Protein AF-0000000078056505 (afdb_homodimer)

Organism: NCBI:txid267555

InterPro domains:
  IPR002893 Zinc finger, MYND-type [PF01753] (292-331)
  IPR002893 Zinc finger, MYND-type [PS50865] (289-331)
  IPR011990 Tetratricopeptide-like helical domain superfamily [G3DSA:1.25.40.10] (51-227)
  IPR036047 F-box-like domain superfamily [SSF81383] (30-77)
  IPR044508 F-box protein At5g50450/At1g67340-like [PTHR46758] (14-335)
  IPR057136 At2g35280-like, TPR domain [PF23310] (93-159)

Sequence (690 aa):
MSPKRKTNPAGDRKTGRKRQKLSPEAPGIIDYFDCLPDDILISVLSKLCSAADSPADFFNSLITCKRFYGLGFHPAVVSAASLKMLAVRARDWTESTHRFIKLCSDAGNVEACYILGMIRFYCFQNRGSGTSLMAKAAMASHAPALYSLAIVQFNGSGGAKTDKDLRAGVALCARAASVGHIDALRELGHCLQDGYGVKRNVLEGRRLLVQANVREVAALYAAVASSGFDRDSWLALNRPAGGTGSCPLLSDFGCDVPAPEPHPANKFLTEWFEPAGGFPGPGLRVCCNPGCGRPELRRHEFRRCSVCGSVNYCSRACQAVHWRSRHKSECVPAAGGENPAVNIIMSPKRKTNPAGDRKTGRKRQKLSPEAPGIIDYFDCLPDDILISVLSKLCSAADSPADFFNSLITCKRFYGLGFHPAVVSAASLKMLAVRARDWTESTHRFIKLCSDAGNVEACYILGMIRFYCFQNRGSGTSLMAKAAMASHAPALYSLAIVQFNGSGGAKTDKDLRAGVALCARAASVGHIDALRELGHCLQDGYGVKRNVLEGRRLLVQANVREVAALYAAVASSGFDRDSWLALNRPAGGTGSCPLLSDFGCDVPAPEPHPANKFLTEWFEPAGGFPGPGLRVCCNPGCGRPELRRHEFRRCSVCGSVNYCSRACQAVHWRSRHKSECVPAAGGENPAVNII

Radius of gyration: 45.59 Å; Cα contacts (8 Å, |Δi|>4): 1068; chains: 2; bounding box: 121×134×102 Å

pLDDT: mean 74.17, std 21.65, range [22.61, 98.56]

Solvent-accessible surface area (backbone atoms only — not comparable to full-atom values): 37103 Å² total; per-residue (Å²): 135,83,80,76,78,78,75,72,74,78,71,80,73,76,74,71,75,74,76,76,78,77,77,83,76,85,79,84,92,84,92,74,33,84,58,92,84,44,71,77,58,23,70,62,29,11,66,43,30,36,69,23,66,19,58,41,46,38,50,10,62,36,48,25,26,36,57,55,33,78,45,58,75,35,45,80,8,35,18,42,43,26,65,58,39,60,53,56,42,43,87,61,56,28,72,66,48,45,46,48,37,47,46,10,22,70,50,63,17,44,69,34,20,25,34,50,9,50,43,29,28,64,72,67,58,34,41,67,63,7,47,49,28,19,44,57,19,24,71,73,69,33,36,71,32,26,33,51,51,11,44,30,23,55,42,12,57,79,63,49,75,85,56,36,31,40,52,57,12,47,50,29,18,47,51,12,29,69,72,66,34,51,60,30,30,28,33,49,10,52,22,21,41,69,32,56,55,43,77,63,32,53,69,59,8,52,47,33,39,50,44,26,55,47,48,52,54,45,51,51,46,51,50,45,62,72,72,67,70,70,66,66,62,58,56,60,78,51,53,76,79,77,78,75,76,81,66,67,53,63,60,53,66,53,60,73,63,76,76,74,84,48,52,55,46,25,43,22,33,29,57,40,54,39,84,96,42,61,73,77,45,92,83,37,55,54,29,63,21,77,58,48,27,52,53,34,74,48,79,80,46,46,51,50,42,85,43,34,60,79,48,41,22,72,41,67,39,40,40,38,56,25,38,51,75,55,45,66,80,66,68,63,60,56,90,88,52,68,64,62,70,56,71,56,118,136,81,84,79,79,79,77,76,77,80,75,82,75,77,74,76,77,73,75,77,75,75,73,81,74,85,79,80,90,83,88,74,26,92,56,78,76,72,68,64,49,20,66,59,31,10,61,44,28,32,66,23,66,30,58,40,43,41,46,3,54,36,37,24,29,38,47,50,27,85,47,57,82,39,44,80,12,38,19,41,45,29,68,61,39,60,55,56,46,43,90,61,54,30,72,70,52,46,46,46,38,46,46,12,23,71,55,61,18,47,71,35,21,25,38,50,7,53,43,27,27,67,72,67,58,36,43,65,62,8,47,47,30,21,41,59,21,25,70,76,70,34,39,74,34,26,33,52,49,13,47,29,23,56,44,11,57,82,62,50,75,82,55,37,30,41,51,56,13,48,47,31,22,47,50,12,30,66,73,68,37,52,60,30,32,30,34,49,11,53,22,20,42,70,31,56,58,44,76,66,32,50,68,56,11,51,47,34,40,51,45,28,54,48,48,53,55,44,53,53,45,50,51,43,60,74,71,67,69,71,69,66,65,61,57,59,81,52,53,77,79,76,78,75,77,80,69,67,52,61,57,54,64,55,62,71,62,76,77,74,84,50,52,57,45,27,44,20,35,29,58,40,54,40,84,96,43,61,74,79,46,93,84,39,57,56,28,65,20,78,59,48,26,52,52,34,78,48,79,80,46,45,51,51,43,85,43,34,60,79,50,41,21,72,42,66,38,40,40,38,58,25,38,48,73,58,45,66,80,69,69,63,62,61,92,88,51,68,63,62,71,53,69,53,115

Nearest PDB structures (foldseek):
  6ok3-assembly1_B  TM=6.591E-01  e=1.804E-04  Oxalobacter formigenes OXCC13
  1ouv-assembly1_A  TM=7.195E-01  e=4.900E-03  Helicobacter pylori 26695
  8d9x-assembly1_G  TM=5.711E-01  e=1.343E-03  Homo sapiens
  6deh-assembly2_B  TM=5.470E-01  e=5.755E-04  Legionella pneumophila subsp. pneumophila str. Philadelphia 1
  4bwr-assembly1_A  TM=5.273E-01  e=5.357E-03  Escherichia coli CFT073

Foldseek 3Di:
DDDPDDPPPPPPPCPVPPPPPPPDDDPDDDPDDDDPPCVVVPVVLVVVVVPDDPVVSSVCVVVVVVVVVVCCQDLCNLLVADLVRLLAALVNPDPVSVVSLCSNVVSPNLSSLQLVLLCCCFVVVPVCSSLVSLVSSVVVVNLVSLQVVLLCLCLVASDDNVSRDQLSSLVSLVSSVVVPNLLSLLQNLVCQCVVGNHDHDNVVSVVSNVVSLVVLVVVVVVVCVVVVDDPPVVCVVQDPPPDPDCLPPVLLVDSVPDDPDARSSQSNLLSACDVVHDPSDVQKAFAQQNSGNGIGNDHPSFDAQPQASPHTHSGPSSVSNCCNNPVVVVRHGDPPDDRPPSPVD/DDDDPPPPPPPPPPPVPPPPPPPPDDPDDDPPDPDDDPVVVVVVLVVVVVVPDDVVRSVCVVPVVVVVVVCCQDLCNLLVADLVRLLAALVRDDPVSVVSLCSNVVSPNLSSLQLVLLCCCFVVVPPCSSLVSLVSSVVVVNLVSLLVVLLCQCLVASDDSVSRDQLSSLVSLVSSVVVPNLLSLLQNLVCQCVVGNHDHDVVVSVVSNVVSLVVLVVVVVVVCVVVVDDPPVVVVVQDDPPDPDCLPPVLLVDRVPPDPDARSSQSNLLSACDVVHDPSDVQKAFALQNSRNGIGNDHPSFDAQPQASPHTHSGPSSVSNNCNNPVVVVRHGDPPDDNPPSPVD

Secondary structure (DSSP, 8-state):
------------------------------S------HHHHHHHHHHHHHH-SSHHHHHHHHHHHHHHHHHTT-HHHHTT--HHHH---GGG--HHHHHHHHHHHHTT-HHHHHHHHHIIIIIS--HHHHHHHHHHHHHTT-HHHHHHHHHHHHHTTTS-GGG--HHHHHHHHHHHHHTT-HHHHHHHHHHHHHTSSS---HHHHHHHHHHHHHHHHHHHHHHHHHH---HHHHHHHT-----------GGG-----------HHHHHHHHHTSTTS----TT--B-SSTTT-PBPSSTT-SEEPTTTS--EESSHHHHHHHIIIIIHHH----SSS--------/------------------------------S-S----HHHHHHHHHHHHHH-SSHHHHHHHHHHHHHHHHTTT-HHHHTT--HHHH---GGG--HHHHHHHHHHHHTT-HHHHHHHHHIIIIIS--HHHHHHHHHHHHHTT-HHHHHHHHHHHHHTTTS-GGG--HHHHHHHHHHHHHTT-HHHHHHHHHHHHHTSSS---HHHHHHHHHHHHHHHHHHHHHHHHHH---HHHHHHHT-----------GGG-------PPPPHHHHHHHHHTSTTS----TT--B-SSTTT-PBPSSTT-SEEPTTTS--EESSHHHHHHHIIIIIHHH----SSS--------

Structure (mmCIF, N/CA/C/O backbone):
data_AF-0000000078056505-model_v1
#
loop_
_entity.id
_entity.type
_entity.pdbx_description
1 polymer 'MYND-type domain-containing protein'
#
loop_
_atom_site.group_PDB
_atom_site.id
_atom_site.type_symbol
_atom_site.label_atom_id
_atom_site.label_alt_id
_atom_site.label_comp_id
_atom_site.label_asym_id
_atom_site.label_entity_id
_atom_site.label_seq_id
_atom_site.pdbx_PDB_ins_code
_atom_site.Cartn_x
_atom_site.Cartn_y
_atom_site.Cartn_z
_atom_site.occupancy
_atom_site.B_iso_or_equiv
_atom_site.auth_seq_id
_atom_site.auth_comp_id
_atom_site.auth_asym_id
_atom_site.auth_atom_id
_atom_site.pdbx_PDB_model_num
ATOM 1 N N . MET A 1 1 ? 57.531 -24.406 -65.875 1 29.2 1 MET A N 1
ATOM 2 C CA . MET A 1 1 ? 57.719 -24.719 -64.438 1 29.2 1 MET A CA 1
ATOM 3 C C . MET A 1 1 ? 56.594 -24.141 -63.594 1 29.2 1 MET A C 1
ATOM 5 O O . MET A 1 1 ? 56.188 -22.984 -63.781 1 29.2 1 MET A O 1
ATOM 9 N N . SER A 1 2 ? 55.781 -24.906 -62.812 1 28.97 2 SER A N 1
ATOM 10 C CA . SER A 1 2 ? 54.375 -24.875 -62.5 1 28.97 2 SER A CA 1
ATOM 11 C C . SER A 1 2 ? 54.094 -23.938 -61.312 1 28.97 2 SER A C 1
ATOM 13 O O . SER A 1 2 ? 54.812 -23.969 -60.312 1 28.97 2 SER A O 1
ATOM 15 N N . PRO A 1 3 ? 53.312 -22.922 -61.531 1 26.98 3 PRO A N 1
ATOM 16 C CA . PRO A 1 3 ? 53.188 -21.703 -60.75 1 26.98 3 PRO A CA 1
ATOM 17 C C . PRO A 1 3 ? 52.594 -21.969 -59.344 1 26.98 3 PRO A C 1
ATOM 19 O O . PRO A 1 3 ? 51.812 -22.906 -59.188 1 26.98 3 PRO A O 1
ATOM 22 N N . LYS A 1 4 ? 53.281 -21.594 -58.25 1 29.94 4 LYS A N 1
ATOM 23 C CA . LYS A 1 4 ? 53.188 -21.797 -56.812 1 29.94 4 LYS A CA 1
ATOM 24 C C . LYS A 1 4 ? 51.938 -21.156 -56.25 1 29.94 4 LYS A C 1
ATOM 26 O O . LYS A 1 4 ? 51.781 -21.062 -55.031 1 29.94 4 LYS A O 1
ATOM 31 N N . ARG A 1 5 ? 50.844 -20.906 -57.125 1 24.17 5 ARG A N 1
ATOM 32 C CA . ARG A 1 5 ? 50.156 -19.781 -56.5 1 24.17 5 ARG A CA 1
ATOM 33 C C . ARG A 1 5 ? 49.625 -20.125 -55.125 1 24.17 5 ARG A C 1
ATOM 35 O O . ARG A 1 5 ? 49.375 -21.297 -54.812 1 24.17 5 ARG A O 1
ATOM 42 N N . LYS A 1 6 ? 49.75 -19.078 -54.188 1 32.44 6 LYS A N 1
ATOM 43 C CA . LYS A 1 6 ? 49.594 -18.609 -52.812 1 32.44 6 LYS A CA 1
ATOM 44 C C . LYS A 1 6 ? 48.156 -18.766 -52.344 1 32.44 6 LYS A C 1
ATOM 46 O O . LYS A 1 6 ? 47.281 -18.047 -52.812 1 32.44 6 LYS A O 1
ATOM 51 N N . THR A 1 7 ? 47.656 -19.938 -52.344 1 24.41 7 THR A N 1
ATOM 52 C CA . THR A 1 7 ? 46.25 -20.156 -52.125 1 24.41 7 THR A CA 1
ATOM 53 C C . THR A 1 7 ? 45.781 -19.594 -50.781 1 24.41 7 THR A C 1
ATOM 55 O O . THR A 1 7 ? 46.375 -19.891 -49.75 1 24.41 7 THR A O 1
ATOM 58 N N . ASN A 1 8 ? 45.406 -18.312 -50.875 1 30.84 8 ASN A N 1
ATOM 59 C CA . ASN A 1 8 ? 44.906 -17.453 -49.812 1 30.84 8 ASN A CA 1
ATOM 60 C C . ASN A 1 8 ? 43.875 -18.156 -48.938 1 30.84 8 ASN A C 1
ATOM 62 O O . ASN A 1 8 ? 42.844 -18.609 -49.469 1 30.84 8 ASN A O 1
ATOM 66 N N . PRO A 1 9 ? 44.406 -18.672 -47.875 1 33.72 9 PRO A N 1
ATOM 67 C CA . PRO A 1 9 ? 43.562 -19.5 -47 1 33.72 9 PRO A CA 1
ATOM 68 C C . PRO A 1 9 ? 42.375 -18.734 -46.438 1 33.72 9 PRO A C 1
ATOM 70 O O . PRO A 1 9 ? 42.531 -17.641 -45.906 1 33.72 9 PRO A O 1
ATOM 73 N N . ALA A 1 10 ? 41.25 -18.641 -47.281 1 32.31 10 ALA A N 1
ATOM 74 C CA . ALA A 1 10 ? 40.031 -17.938 -46.938 1 32.31 10 ALA A CA 1
ATOM 75 C C . ALA A 1 10 ? 39.562 -18.25 -45.531 1 32.31 10 ALA A C 1
ATOM 77 O O . ALA A 1 10 ? 39.25 -19.391 -45.219 1 32.31 10 ALA A O 1
ATOM 78 N N . GLY A 1 11 ? 40.281 -17.688 -44.625 1 26.45 11 GLY A N 1
ATOM 79 C CA . GLY A 1 11 ? 40.031 -17.891 -43.219 1 26.45 11 GLY A CA 1
ATOM 80 C C . GLY A 1 11 ? 38.594 -17.641 -42.812 1 26.45 11 GLY A C 1
ATOM 81 O O . GLY A 1 11 ? 38 -16.641 -43.219 1 26.45 11 GLY A O 1
ATOM 82 N N . ASP A 1 12 ? 37.781 -18.641 -42.625 1 27.38 12 ASP A N 1
ATOM 83 C CA . ASP A 1 12 ? 36.375 -18.766 -42.25 1 27.38 12 ASP A CA 1
ATOM 84 C C . ASP A 1 12 ? 36.094 -17.969 -40.969 1 27.38 12 ASP A C 1
ATOM 86 O O . ASP A 1 12 ? 36.469 -18.359 -39.875 1 27.38 12 ASP A O 1
ATOM 90 N N . ARG A 1 13 ? 36.219 -16.609 -41.094 1 27.83 13 ARG A N 1
ATOM 91 C CA . ARG A 1 13 ? 35.938 -15.789 -39.938 1 27.83 13 ARG A CA 1
ATOM 92 C C . ARG A 1 13 ? 34.531 -16.062 -39.406 1 27.83 13 ARG A C 1
ATOM 94 O O . ARG A 1 13 ? 33.531 -15.906 -40.156 1 27.83 13 ARG A O 1
ATOM 101 N N . LYS A 1 14 ? 34.375 -16.875 -38.438 1 28.25 14 LYS A N 1
ATOM 102 C CA . LYS A 1 14 ? 33.219 -17.266 -37.625 1 28.25 14 LYS A CA 1
ATOM 103 C C . LYS A 1 14 ? 32.469 -16.031 -37.125 1 28.25 14 LYS A C 1
ATOM 105 O O . LYS A 1 14 ? 32.906 -15.391 -36.156 1 28.25 14 LYS A O 1
ATOM 110 N N . THR A 1 15 ? 32.156 -15.141 -38.062 1 28.11 15 THR A N 1
ATOM 111 C CA . THR A 1 15 ? 31.531 -13.945 -37.5 1 28.11 15 THR A CA 1
ATOM 112 C C . THR A 1 15 ? 30.328 -14.312 -36.625 1 28.11 15 THR A C 1
ATOM 114 O O . THR A 1 15 ? 29.281 -14.719 -37.156 1 28.11 15 THR A O 1
ATOM 117 N N . GLY A 1 16 ? 30.516 -15.008 -35.625 1 25.72 16 GLY A N 1
ATOM 118 C CA . GLY A 1 16 ? 29.469 -15.406 -34.688 1 25.72 16 GLY A CA 1
ATOM 119 C C . GLY A 1 16 ? 28.625 -14.234 -34.188 1 25.72 16 GLY A C 1
ATOM 120 O O . GLY A 1 16 ? 29.125 -13.359 -33.5 1 25.72 16 GLY A O 1
ATOM 121 N N . ARG A 1 17 ? 27.625 -13.758 -35.125 1 27.12 17 ARG A N 1
ATOM 122 C CA . ARG A 1 17 ? 26.75 -12.656 -34.75 1 27.12 17 ARG A CA 1
ATOM 123 C C . ARG A 1 17 ? 26.219 -12.828 -33.344 1 27.12 17 ARG A C 1
ATOM 125 O O . ARG A 1 17 ? 25.609 -13.859 -33.031 1 27.12 17 ARG A O 1
ATOM 132 N N . LYS A 1 18 ? 26.75 -12.156 -32.375 1 29.83 18 LYS A N 1
ATOM 133 C CA . LYS A 1 18 ? 26.281 -12 -31 1 29.83 18 LYS A CA 1
ATOM 134 C C . LYS A 1 18 ? 24.781 -11.656 -30.969 1 29.83 18 LYS A C 1
ATOM 136 O O . LYS A 1 18 ? 24.375 -10.625 -31.516 1 29.83 18 LYS A O 1
ATOM 141 N N . ARG A 1 19 ? 23.906 -12.766 -31.125 1 29.98 19 ARG A N 1
ATOM 142 C CA . ARG A 1 19 ? 22.469 -12.57 -30.969 1 29.98 19 ARG A CA 1
ATOM 143 C C . ARG A 1 19 ? 22.156 -11.508 -29.922 1 29.98 19 ARG A C 1
ATOM 145 O O . ARG A 1 19 ? 22.594 -11.617 -28.781 1 29.98 19 ARG A O 1
ATOM 152 N N . GLN A 1 20 ? 21.875 -10.312 -30.344 1 27.08 20 GLN A N 1
ATOM 153 C CA . GLN A 1 20 ? 21.531 -9.148 -29.531 1 27.08 20 GLN A CA 1
ATOM 154 C C . GLN A 1 20 ? 20.547 -9.523 -28.422 1 27.08 20 GLN A C 1
ATOM 156 O O . GLN A 1 20 ? 19.516 -10.133 -28.688 1 27.08 20 GLN A O 1
ATOM 161 N N . LYS A 1 21 ? 20.828 -9.594 -27.188 1 32.22 21 LYS A N 1
ATOM 162 C CA . LYS A 1 21 ? 20.125 -9.828 -25.922 1 32.22 21 LYS A CA 1
ATOM 163 C C . LYS A 1 21 ? 18.906 -8.922 -25.781 1 32.22 21 LYS A C 1
ATOM 165 O O . LYS A 1 21 ? 19.047 -7.723 -25.547 1 32.22 21 LYS A O 1
ATOM 170 N N . LEU A 1 22 ? 17.844 -9.125 -26.719 1 27.25 22 LEU A N 1
ATOM 171 C CA . LEU A 1 22 ? 16.656 -8.297 -26.516 1 27.25 22 LEU A CA 1
ATOM 172 C C . LEU A 1 22 ? 16.297 -8.219 -25.031 1 27.25 22 LEU A C 1
ATOM 174 O O . LEU A 1 22 ? 16.078 -9.25 -24.391 1 27.25 22 LEU A O 1
ATOM 178 N N . SER A 1 23 ? 16.656 -7.234 -24.328 1 29.08 23 SER A N 1
ATOM 179 C CA . SER A 1 23 ? 16.453 -6.945 -22.906 1 29.08 23 SER A CA 1
ATOM 180 C C . SER A 1 23 ? 14.969 -6.969 -22.547 1 29.08 23 SER A C 1
ATOM 182 O O . SER A 1 23 ? 14.172 -6.23 -23.125 1 29.08 23 SER A O 1
ATOM 184 N N . PRO A 1 24 ? 14.227 -8.109 -22.266 1 30.27 24 PRO A N 1
ATOM 185 C CA . PRO A 1 24 ? 12.781 -8.281 -22.078 1 30.27 24 PRO A CA 1
ATOM 186 C C . PRO A 1 24 ? 12.172 -7.203 -21.188 1 30.27 24 PRO A C 1
ATOM 188 O O . PRO A 1 24 ? 12.656 -6.973 -20.078 1 30.27 24 PRO A O 1
ATOM 191 N N . GLU A 1 25 ? 11.367 -6.129 -21.562 1 30.59 25 GLU A N 1
ATOM 192 C CA . GLU A 1 25 ? 10.602 -5.059 -20.938 1 30.59 25 GLU A CA 1
ATOM 193 C C . GLU A 1 25 ? 9.695 -5.602 -19.828 1 30.59 25 GLU A C 1
ATOM 195 O O . GLU A 1 25 ? 9.125 -6.684 -19.969 1 30.59 25 GLU A O 1
ATOM 200 N N . ALA A 1 26 ? 9.5 -5.234 -18.609 1 33.03 26 ALA A N 1
ATOM 201 C CA . ALA A 1 26 ? 8.703 -5.539 -17.422 1 33.03 26 ALA A CA 1
ATOM 202 C C . ALA A 1 26 ? 7.219 -5.625 -17.766 1 33.03 26 ALA A C 1
ATOM 204 O O . ALA A 1 26 ? 6.633 -4.656 -18.25 1 33.03 26 ALA A O 1
ATOM 205 N N . PRO A 1 27 ? 6.449 -6.609 -18.219 1 34.06 27 PRO A N 1
ATOM 206 C CA . PRO A 1 27 ? 5.031 -6.641 -18.594 1 34.06 27 PRO A CA 1
ATOM 207 C C . PRO A 1 27 ? 4.133 -5.996 -17.531 1 34.06 27 PRO A C 1
ATOM 209 O O . PRO A 1 27 ? 4.426 -6.078 -16.344 1 34.06 27 PRO A O 1
ATOM 212 N N . GLY A 1 28 ? 3.131 -4.988 -17.547 1 35.34 28 GLY A N 1
ATOM 213 C CA . GLY A 1 28 ? 2.156 -4.297 -16.719 1 35.34 28 GLY A CA 1
ATOM 214 C C . GLY A 1 28 ? 1.315 -5.238 -15.867 1 35.34 28 GLY A C 1
ATOM 215 O O . GLY A 1 28 ? 1.007 -6.352 -16.297 1 35.34 28 GLY A O 1
ATOM 216 N N . ILE A 1 29 ? 1.119 -5.32 -14.477 1 38.88 29 ILE A N 1
ATOM 217 C CA . ILE A 1 29 ? 0.306 -6.051 -13.508 1 38.88 29 ILE A CA 1
ATOM 218 C C . ILE A 1 29 ? -1.118 -6.195 -14.039 1 38.88 29 ILE A C 1
ATOM 220 O O . ILE A 1 29 ? -1.753 -5.207 -14.414 1 38.88 29 ILE A O 1
ATOM 224 N N . ILE A 1 30 ? -1.982 -7.199 -14.234 1 39.34 30 ILE A N 1
ATOM 225 C CA . ILE A 1 30 ? -3.301 -7.75 -14.523 1 39.34 30 ILE A CA 1
ATOM 226 C C . ILE A 1 30 ? -4.273 -7.383 -13.406 1 39.34 30 ILE A C 1
ATOM 228 O O . ILE A 1 30 ? -3.99 -7.609 -12.227 1 39.34 30 ILE A O 1
ATOM 232 N N . ASP A 1 31 ? -5.68 -6.68 -13.273 1 42.53 31 ASP A N 1
ATOM 233 C CA . ASP A 1 31 ? -6.961 -6.184 -12.781 1 42.53 31 ASP A CA 1
ATOM 234 C C . ASP A 1 31 ? -7.773 -7.309 -12.141 1 42.53 31 ASP A C 1
ATOM 236 O O . ASP A 1 31 ? -8.992 -7.184 -11.977 1 42.53 31 ASP A O 1
ATOM 240 N N . TYR A 1 32 ? -7.625 -8.492 -11.891 1 39.78 32 TYR A N 1
ATOM 241 C CA . TYR A 1 32 ? -8.578 -9.523 -11.492 1 39.78 32 TYR A CA 1
ATOM 242 C C . TYR A 1 32 ? -8.789 -9.508 -9.977 1 39.78 32 TYR A C 1
ATOM 244 O O . TYR A 1 32 ? -9.562 -10.32 -9.453 1 39.78 32 TYR A O 1
ATOM 252 N N . PHE A 1 33 ? -8.234 -8.953 -8.93 1 50.03 33 PHE A N 1
ATOM 253 C CA . PHE A 1 33 ? -8.203 -9.391 -7.535 1 50.03 33 PHE A CA 1
ATOM 254 C C . PHE A 1 33 ? -9.141 -8.547 -6.68 1 50.03 33 PHE A C 1
ATOM 256 O O . PHE A 1 33 ? -9.25 -7.336 -6.883 1 50.03 33 PHE A O 1
ATOM 263 N N . ASP A 1 34 ? -10.172 -9.258 -5.672 1 52.34 34 ASP A N 1
ATOM 264 C CA . ASP A 1 34 ? -11.102 -8.609 -4.754 1 52.34 34 ASP A CA 1
ATOM 265 C C . ASP A 1 34 ? -10.367 -7.711 -3.762 1 52.34 34 ASP A C 1
ATOM 267 O O . ASP A 1 34 ? -9.852 -8.188 -2.746 1 52.34 34 ASP A O 1
ATOM 271 N N . CYS A 1 35 ? -10.492 -6.793 -3.703 1 59.22 35 CYS A N 1
ATOM 272 C CA . CYS A 1 35 ? -9.648 -5.863 -2.951 1 59.22 35 CYS A CA 1
ATOM 273 C C . CYS A 1 35 ? -10.383 -5.34 -1.723 1 59.22 35 CYS A C 1
ATOM 275 O O . CYS A 1 35 ? -11.617 -5.406 -1.653 1 59.22 35 CYS A O 1
ATOM 277 N N . LEU A 1 36 ? -9.391 -5.152 0.831 1 62.44 36 LEU A N 1
ATOM 278 C CA . LEU A 1 36 ? -9.758 -4.73 2.18 1 62.44 36 LEU A CA 1
ATOM 279 C C . LEU A 1 36 ? -10.672 -3.512 2.139 1 62.44 36 LEU A C 1
ATOM 281 O O . LEU A 1 36 ? -10.281 -2.451 1.646 1 62.44 36 LEU A O 1
ATOM 285 N N . PRO A 1 37 ? -12.43 -3.229 1.702 1 63.28 37 PRO A N 1
ATOM 286 C CA . PRO A 1 37 ? -13.305 -2.068 1.543 1 63.28 37 PRO A CA 1
ATOM 287 C C . PRO A 1 37 ? -12.664 -0.769 2.02 1 63.28 37 PRO A C 1
ATOM 289 O O . PRO A 1 37 ? -11.773 -0.793 2.873 1 63.28 37 PRO A O 1
ATOM 292 N N . ASP A 1 38 ? -12.43 0.293 3.707 1 76.94 38 ASP A N 1
ATOM 293 C CA . ASP A 1 38 ? -11.93 1.66 3.818 1 76.94 38 ASP A CA 1
ATOM 294 C C . ASP A 1 38 ? -11.945 2.133 5.273 1 76.94 38 ASP A C 1
ATOM 296 O O . ASP A 1 38 ? -11.07 2.898 5.688 1 76.94 38 ASP A O 1
ATOM 300 N N . ASP A 1 39 ? -13.531 1.311 5.16 1 77.5 39 ASP A N 1
ATOM 301 C CA . ASP A 1 39 ? -13.648 1.907 6.488 1 77.5 39 ASP A CA 1
ATOM 302 C C . ASP A 1 39 ? -12.5 1.46 7.391 1 77.5 39 ASP A C 1
ATOM 304 O O . ASP A 1 39 ? -11.992 2.246 8.195 1 77.5 39 ASP A O 1
ATOM 308 N N . ILE A 1 40 ? -12.188 -0.052 7.723 1 72 40 ILE A N 1
ATOM 309 C CA . ILE A 1 40 ? -10.992 -0.518 8.43 1 72 40 ILE A CA 1
ATOM 310 C C . ILE A 1 40 ? -9.781 0.305 7.992 1 72 40 ILE A C 1
ATOM 312 O O . ILE A 1 40 ? -8.93 0.641 8.812 1 72 40 ILE A O 1
ATOM 316 N N . LEU A 1 41 ? -9.742 0.378 6.844 1 65.31 41 LEU A N 1
ATOM 317 C CA . LEU A 1 41 ? -8.539 1.049 6.359 1 65.31 41 LEU A CA 1
ATOM 318 C C . LEU A 1 41 ? -8.453 2.471 6.902 1 65.31 41 LEU A C 1
ATOM 320 O O . LEU A 1 41 ? -7.367 2.949 7.238 1 65.31 41 LEU A O 1
ATOM 324 N N . ILE A 1 42 ? -9.422 2.898 8.109 1 77.88 42 ILE A N 1
ATOM 325 C CA . ILE A 1 42 ? -9.531 4.301 8.492 1 77.88 42 ILE A CA 1
ATOM 326 C C . ILE A 1 42 ? -9.031 4.488 9.922 1 77.88 42 ILE A C 1
ATOM 328 O O . ILE A 1 42 ? -8.328 5.453 10.219 1 77.88 42 ILE A O 1
ATOM 332 N N . SER A 1 43 ? -9.578 4.406 10.164 1 81 43 SER A N 1
ATOM 333 C CA . SER A 1 43 ? -9.156 4.363 11.555 1 81 43 SER A CA 1
ATOM 334 C C . SER A 1 43 ? -7.637 4.281 11.672 1 81 43 SER A C 1
ATOM 336 O O . SER A 1 43 ? -7.031 4.992 12.477 1 81 43 SER A O 1
ATOM 338 N N . VAL A 1 44 ? -6.91 3.014 10.578 1 78.75 44 VAL A N 1
ATOM 339 C CA . VAL A 1 44 ? -5.453 2.934 10.531 1 78.75 44 VAL A CA 1
ATOM 340 C C . VAL A 1 44 ? -4.883 4.246 10 1 78.75 44 VAL A C 1
ATOM 342 O O . VAL A 1 44 ? -3.895 4.762 10.531 1 78.75 44 VAL A O 1
ATOM 345 N N . LEU A 1 45 ? -5.406 5.047 9.633 1 79.75 45 LEU A N 1
ATOM 346 C CA . LEU A 1 45 ? -4.875 6.258 9.016 1 79.75 45 LEU A CA 1
ATOM 347 C C . LEU A 1 45 ? -5.051 7.461 9.938 1 79.75 45 LEU A C 1
ATOM 349 O O . LEU A 1 45 ? -4.211 8.367 9.961 1 79.75 45 LEU A O 1
ATOM 353 N N . SER A 1 46 ? -6.004 7.391 10.492 1 83.19 46 SER A N 1
ATOM 354 C CA . SER A 1 46 ? -6.117 8.547 11.375 1 83.19 46 SER A CA 1
ATOM 355 C C . SER A 1 46 ? -4.988 8.578 12.398 1 83.19 46 SER A C 1
ATOM 357 O O . SER A 1 46 ? -4.426 9.633 12.68 1 83.19 46 SER A O 1
ATOM 359 N N . LYS A 1 47 ? -4.68 7.637 13.281 1 80.44 47 LYS A N 1
ATOM 360 C CA . LYS A 1 47 ? -3.58 7.551 14.242 1 80.44 47 LYS A CA 1
ATOM 361 C C . LYS A 1 47 ? -2.256 7.957 13.594 1 80.44 47 LYS A C 1
ATOM 363 O O . LYS A 1 47 ? -1.441 8.641 14.219 1 80.44 47 LYS A O 1
ATOM 368 N N . LEU A 1 48 ? -2.361 7.324 11.992 1 79.88 48 LEU A N 1
ATOM 369 C CA . LEU A 1 48 ? -1.152 7.727 11.281 1 79.88 48 LEU A CA 1
ATOM 370 C C . LEU A 1 48 ? -1.151 9.227 11.023 1 79.88 48 LEU A C 1
ATOM 372 O O . LEU A 1 48 ? -0.114 9.883 11.141 1 79.88 48 LEU A O 1
ATOM 376 N N . CYS A 1 49 ? -2.043 9.859 11.102 1 78.75 49 CYS A N 1
ATOM 377 C CA . CYS A 1 49 ? -2.047 11.273 10.742 1 78.75 49 CYS A CA 1
ATOM 378 C C . CYS A 1 49 ? -1.73 12.148 11.953 1 78.75 49 CYS A C 1
ATOM 380 O O . CYS A 1 49 ? -1.123 13.211 11.82 1 78.75 49 CYS A O 1
ATOM 382 N N . SER A 1 50 ? -1.975 11.961 13.125 1 80.88 50 SER A N 1
ATOM 383 C CA . SER A 1 50 ? -1.75 12.68 14.375 1 80.88 50 SER A CA 1
ATOM 384 C C . SER A 1 50 ? -0.282 12.633 14.781 1 80.88 50 SER A C 1
ATOM 386 O O . SER A 1 50 ? 0.199 13.516 15.492 1 80.88 50 SER A O 1
ATOM 388 N N . ALA A 1 51 ? 0.375 11.43 14.312 1 81.69 51 ALA A N 1
ATOM 389 C CA . ALA A 1 51 ? 1.755 11.172 14.719 1 81.69 51 ALA A CA 1
ATOM 390 C C . ALA A 1 51 ? 2.736 11.633 13.648 1 81.69 51 ALA A C 1
ATOM 392 O O . ALA A 1 51 ? 3.934 11.766 13.906 1 81.69 51 ALA A O 1
ATOM 393 N N . ALA A 1 52 ? 2.484 12.234 12.742 1 70 52 ALA A N 1
ATOM 394 C CA . ALA A 1 52 ? 3.332 12.523 11.586 1 70 52 ALA A CA 1
ATOM 395 C C . ALA A 1 52 ? 4.086 13.836 11.781 1 70 52 ALA A C 1
ATOM 397 O O . ALA A 1 52 ? 3.518 14.82 12.25 1 70 52 ALA A O 1
ATOM 398 N N . ASP A 1 53 ? 5.051 13.797 11.078 1 65.31 53 ASP A N 1
ATOM 399 C CA . ASP A 1 53 ? 5.828 15.008 11.328 1 65.31 53 ASP A CA 1
ATOM 400 C C . ASP A 1 53 ? 5.508 16.094 10.297 1 65.31 53 ASP A C 1
ATOM 402 O O . ASP A 1 53 ? 5.922 17.234 10.445 1 65.31 53 ASP A O 1
ATOM 406 N N . SER A 1 54 ? 5.18 15.305 10.18 1 66.44 54 SER A N 1
ATOM 407 C CA . SER A 1 54 ? 5.07 16.297 9.117 1 66.44 54 SER A CA 1
ATOM 408 C C . SER A 1 54 ? 4.043 15.875 8.07 1 66.44 54 SER A C 1
ATOM 410 O O . SER A 1 54 ? 3.791 14.688 7.887 1 66.44 54 SER A O 1
ATOM 412 N N . PRO A 1 55 ? 3.057 16.672 7.586 1 68.12 55 PRO A N 1
ATOM 413 C CA . PRO A 1 55 ? 2.141 16.203 6.539 1 68.12 55 PRO A CA 1
ATOM 414 C C . PRO A 1 55 ? 2.816 15.281 5.527 1 68.12 55 PRO A C 1
ATOM 416 O O . PRO A 1 55 ? 2.166 14.398 4.965 1 68.12 55 PRO A O 1
ATOM 419 N N . ALA A 1 56 ? 4.078 15.234 5.707 1 68.88 56 ALA A N 1
ATOM 420 C CA . ALA A 1 56 ? 4.82 14.438 4.734 1 68.88 56 ALA A CA 1
ATOM 421 C C . ALA A 1 56 ? 4.766 12.953 5.082 1 68.88 56 ALA A C 1
ATOM 423 O O . ALA A 1 56 ? 4.609 12.109 4.199 1 68.88 56 ALA A O 1
ATOM 424 N N . ASP A 1 57 ? 5.152 12.43 6.367 1 65.5 57 ASP A N 1
ATOM 425 C CA . ASP A 1 57 ? 5.137 11.023 6.746 1 65.5 57 ASP A CA 1
ATOM 426 C C . ASP A 1 57 ? 3.799 10.375 6.402 1 65.5 57 ASP A C 1
ATOM 428 O O . ASP A 1 57 ? 3.756 9.234 5.934 1 65.5 57 ASP A O 1
ATOM 432 N N . PHE A 1 58 ? 2.812 11.109 7.004 1 70 58 PHE A N 1
ATOM 433 C CA . PHE A 1 58 ? 1.486 10.562 6.734 1 70 58 PHE A CA 1
ATOM 434 C C . PHE A 1 58 ? 1.299 10.305 5.242 1 70 58 PHE A C 1
ATOM 436 O O . PHE A 1 58 ? 0.859 9.227 4.848 1 70 58 PHE A O 1
ATOM 443 N N . PHE A 1 59 ? 1.506 11.273 4.695 1 74.81 59 PHE A N 1
ATOM 444 C CA . PHE A 1 59 ? 1.405 11.141 3.246 1 74.81 59 PHE A CA 1
ATOM 445 C C . PHE A 1 59 ? 2.346 10.047 2.74 1 74.81 59 PHE A C 1
ATOM 447 O O . PHE A 1 59 ? 2.016 9.328 1.797 1 74.81 59 PHE A O 1
ATOM 454 N N . ASN A 1 60 ? 3.33 9.594 2.924 1 67.38 60 ASN A N 1
ATOM 455 C CA . ASN A 1 60 ? 4.145 8.461 2.516 1 67.38 60 ASN A CA 1
ATOM 456 C C . ASN A 1 60 ? 3.41 7.137 2.729 1 67.38 60 ASN A C 1
ATOM 458 O O . ASN A 1 60 ? 3.594 6.188 1.963 1 67.38 60 ASN A O 1
ATOM 462 N N . SER A 1 61 ? 3.455 6.48 4.379 1 64.94 61 SER A N 1
ATOM 463 C CA . SER A 1 61 ? 2.768 5.195 4.488 1 64.94 61 SER A CA 1
ATOM 464 C C . SER A 1 61 ? 1.852 4.957 3.293 1 64.94 61 SER A C 1
ATOM 466 O O . SER A 1 61 ? 1.757 3.834 2.791 1 64.94 61 SER A O 1
ATOM 468 N N . LEU A 1 62 ? 0.7 6.344 3.008 1 65.19 62 LEU A N 1
ATOM 469 C CA . LEU A 1 62 ? -0.173 6.23 1.844 1 65.19 62 LEU A CA 1
ATOM 470 C C . LEU A 1 62 ? 0.628 5.883 0.594 1 65.19 62 LEU A C 1
ATOM 472 O O . LEU A 1 62 ? 0.211 5.035 -0.2 1 65.19 62 LEU A O 1
ATOM 476 N N . ILE A 1 63 ? 1.92 6.281 0.594 1 71.25 63 ILE A N 1
ATOM 477 C CA . ILE A 1 63 ? 2.779 6.051 -0.562 1 71.25 63 ILE A CA 1
ATOM 478 C C . ILE A 1 63 ? 3.295 4.613 -0.543 1 71.25 63 ILE A C 1
ATOM 480 O O . ILE A 1 63 ? 3.436 3.984 -1.595 1 71.25 63 ILE A O 1
ATOM 484 N N . THR A 1 64 ? 3.719 3.844 1.157 1 65.38 64 THR A N 1
ATOM 485 C CA . THR A 1 64 ? 4.062 2.426 1.167 1 65.38 64 THR A CA 1
ATOM 486 C C . THR A 1 64 ? 2.961 1.598 0.511 1 65.38 64 THR A C 1
ATOM 488 O O . THR A 1 64 ? 3.242 0.617 -0.181 1 65.38 64 THR A O 1
ATOM 491 N N . CYS A 1 65 ? 2.236 1.425 0.762 1 67.06 65 CYS A N 1
ATOM 492 C CA . CYS A 1 65 ? 1.196 0.616 0.137 1 67.06 65 CYS A CA 1
ATOM 493 C C . CYS A 1 65 ? 1.319 0.646 -1.382 1 67.06 65 CYS A C 1
ATOM 495 O O . CYS A 1 65 ? 1.082 -0.362 -2.049 1 67.06 65 CYS A O 1
ATOM 497 N N . LYS A 1 66 ? 0.968 1.115 -1.349 1 65 66 LYS A N 1
ATOM 498 C CA . LYS A 1 66 ? 1.209 1.207 -2.785 1 65 66 LYS A CA 1
ATOM 499 C C . LYS A 1 66 ? 2.322 0.257 -3.219 1 65 66 LYS A C 1
ATOM 501 O O . LYS A 1 66 ? 2.209 -0.413 -4.246 1 65 66 LYS A O 1
ATOM 506 N N . ARG A 1 67 ? 3.883 1.364 -2.982 1 69.88 67 ARG A N 1
ATOM 507 C CA . ARG A 1 67 ? 4.957 0.415 -3.254 1 69.88 67 ARG A CA 1
ATOM 508 C C . ARG A 1 67 ? 4.445 -1.021 -3.205 1 69.88 67 ARG A C 1
ATOM 510 O O . ARG A 1 67 ? 5.137 -1.947 -3.635 1 69.88 67 ARG A O 1
ATOM 517 N N . PHE A 1 68 ? 4.199 -2.537 -2.057 1 69.62 68 PHE A N 1
ATOM 518 C CA . PHE A 1 68 ? 3.758 -3.92 -1.91 1 69.62 68 PHE A CA 1
ATOM 519 C C . PHE A 1 68 ? 3.297 -4.484 -3.248 1 69.62 68 PHE A C 1
ATOM 521 O O . PHE A 1 68 ? 3.633 -5.617 -3.598 1 69.62 68 PHE A O 1
ATOM 528 N N . TYR A 1 69 ? 2.402 -3.666 -3.438 1 72.44 69 TYR A N 1
ATOM 529 C CA . TYR A 1 69 ? 1.907 -4.027 -4.762 1 72.44 69 TYR A CA 1
ATOM 530 C C . TYR A 1 69 ? 3.061 -4.266 -5.73 1 72.44 69 TYR A C 1
ATOM 532 O O . TYR A 1 69 ? 2.996 -5.164 -6.57 1 72.44 69 TYR A O 1
ATOM 540 N N . GLY A 1 70 ? 4.07 -3.279 -5.848 1 80.94 70 GLY A N 1
ATOM 541 C CA . GLY A 1 70 ? 5.164 -3.43 -6.797 1 80.94 70 GLY A CA 1
ATOM 542 C C . GLY A 1 70 ? 5.977 -4.691 -6.578 1 80.94 70 GLY A C 1
ATOM 543 O O . GLY A 1 70 ? 6.629 -5.184 -7.496 1 80.94 70 GLY A O 1
ATOM 544 N N . LEU A 1 71 ? 6.129 -5.348 -5.027 1 78.69 71 LEU A N 1
ATOM 545 C CA . LEU A 1 71 ? 7.008 -6.484 -4.773 1 78.69 71 LEU A CA 1
ATOM 546 C C . LEU A 1 71 ? 6.238 -7.797 -4.852 1 78.69 71 LEU A C 1
ATOM 548 O O . LEU A 1 71 ? 6.777 -8.859 -4.527 1 78.69 71 LEU A O 1
ATOM 552 N N . GLY A 1 72 ? 5.352 -8.172 -5.355 1 80.44 72 GLY A N 1
ATOM 553 C CA . GLY A 1 72 ? 4.422 -9.289 -5.402 1 80.44 72 GLY A CA 1
ATOM 554 C C . GLY A 1 72 ? 4.926 -10.453 -6.234 1 80.44 72 GLY A C 1
ATOM 555 O O . GLY A 1 72 ? 4.555 -11.602 -5.988 1 80.44 72 GLY A O 1
ATOM 556 N N . PHE A 1 73 ? 6.176 -10.219 -6.902 1 83.19 73 PHE A N 1
ATOM 557 C CA . PHE A 1 73 ? 6.609 -11.297 -7.781 1 83.19 73 PHE A CA 1
ATOM 558 C C . PHE A 1 73 ? 8.055 -11.68 -7.496 1 83.19 73 PHE A C 1
ATOM 560 O O . PHE A 1 73 ? 8.758 -12.195 -8.375 1 83.19 73 PHE A O 1
ATOM 567 N N . HIS A 1 74 ? 8.367 -11.438 -6.305 1 85.25 74 HIS A N 1
ATOM 568 C CA . HIS A 1 74 ? 9.68 -11.898 -5.867 1 85.25 74 HIS A CA 1
ATOM 569 C C . HIS A 1 74 ? 9.766 -13.422 -5.914 1 85.25 74 HIS A C 1
ATOM 571 O O . HIS A 1 74 ? 8.812 -14.109 -5.547 1 85.25 74 HIS A O 1
ATOM 577 N N . PRO A 1 75 ? 10.984 -13.852 -6.02 1 88.25 75 PRO A N 1
ATOM 578 C CA . PRO A 1 75 ? 11.109 -15.289 -6.273 1 88.25 75 PRO A CA 1
ATOM 579 C C . PRO A 1 75 ? 10.688 -16.141 -5.082 1 88.25 75 PRO A C 1
ATOM 581 O O . PRO A 1 75 ? 10.055 -17.188 -5.258 1 88.25 75 PRO A O 1
ATOM 584 N N . ALA A 1 76 ? 11.438 -15.805 -4.281 1 84.56 76 ALA A N 1
ATOM 585 C CA . ALA A 1 76 ? 11.094 -16.516 -3.053 1 84.56 76 ALA A CA 1
ATOM 586 C C . ALA A 1 76 ? 9.578 -16.609 -2.879 1 84.56 76 ALA A C 1
ATOM 588 O O . ALA A 1 76 ? 9.062 -17.594 -2.359 1 84.56 76 ALA A O 1
ATOM 589 N N . VAL A 1 77 ? 8.719 -15.422 -3.256 1 81.06 77 VAL A N 1
ATOM 590 C CA . VAL A 1 77 ? 7.266 -15.352 -3.205 1 81.06 77 VAL A CA 1
ATOM 591 C C . VAL A 1 77 ? 6.664 -16.297 -4.242 1 81.06 77 VAL A C 1
ATOM 593 O O . VAL A 1 77 ? 5.809 -17.125 -3.916 1 81.06 77 VAL A O 1
ATOM 596 N N . VAL A 1 78 ? 6.965 -16.516 -5.422 1 87.06 78 VAL A N 1
ATOM 597 C CA . VAL A 1 78 ? 6.281 -17.234 -6.488 1 87.06 78 VAL A CA 1
ATOM 598 C C . VAL A 1 78 ? 6.68 -18.719 -6.445 1 87.06 78 VAL A C 1
ATOM 600 O O . VAL A 1 78 ? 5.98 -19.562 -6.992 1 87.06 78 VAL A O 1
ATOM 603 N N . SER A 1 79 ? 7.797 -19.031 -5.762 1 89.31 79 SER A N 1
ATOM 604 C CA . SER A 1 79 ? 8.18 -20.438 -5.625 1 89.31 79 SER A CA 1
ATOM 605 C C . SER A 1 79 ? 7.16 -21.203 -4.789 1 89.31 79 SER A C 1
ATOM 607 O O . SER A 1 79 ? 7.094 -22.438 -4.863 1 89.31 79 SER A O 1
ATOM 609 N N . ALA A 1 80 ? 6.582 -20.562 -3.977 1 85 80 ALA A N 1
ATOM 610 C CA . ALA A 1 80 ? 5.582 -21.125 -3.08 1 85 80 ALA A CA 1
ATOM 611 C C . ALA A 1 80 ? 4.207 -21.172 -3.748 1 85 80 ALA A C 1
ATOM 613 O O . ALA A 1 80 ? 3.209 -21.5 -3.105 1 85 80 ALA A O 1
ATOM 614 N N . ALA A 1 81 ? 3.889 -21.031 -5.008 1 87.38 81 ALA A N 1
ATOM 615 C CA . ALA A 1 81 ? 2.645 -20.953 -5.77 1 87.38 81 ALA A CA 1
ATOM 616 C C . ALA A 1 81 ? 1.921 -22.297 -5.797 1 87.38 81 ALA A C 1
ATOM 618 O O . ALA A 1 81 ? 2.535 -23.328 -6.055 1 87.38 81 ALA A O 1
ATOM 619 N N . SER A 1 82 ? 0.746 -22.25 -5.57 1 89.31 82 SER A N 1
ATOM 620 C CA . SER A 1 82 ? -0.029 -23.484 -5.555 1 89.31 82 SER A CA 1
ATOM 621 C C . SER A 1 82 ? -0.376 -23.938 -6.969 1 89.31 82 SER A C 1
ATOM 623 O O . SER A 1 82 ? -0.198 -23.188 -7.93 1 89.31 82 SER A O 1
ATOM 625 N N . LEU A 1 83 ? -0.978 -25.109 -6.902 1 88.31 83 LEU A N 1
ATOM 626 C CA . LEU A 1 83 ? -1.327 -25.641 -8.219 1 88.31 83 LEU A CA 1
ATOM 627 C C . LEU A 1 83 ? -2.373 -24.766 -8.898 1 88.31 83 LEU A C 1
ATOM 629 O O . LEU A 1 83 ? -2.32 -24.562 -10.109 1 88.31 83 LEU A O 1
ATOM 633 N N . LYS A 1 84 ? -3.207 -24.438 -7.945 1 82.44 84 LYS A N 1
ATOM 634 C CA . LYS A 1 84 ? -4.262 -23.578 -8.469 1 82.44 84 LYS A CA 1
ATOM 635 C C . LYS A 1 84 ? -3.68 -22.312 -9.078 1 82.44 84 LYS A C 1
ATOM 637 O O . LYS A 1 84 ? -4.137 -21.859 -10.133 1 82.44 84 LYS A O 1
ATOM 642 N N . MET A 1 85 ? -2.668 -21.766 -8.359 1 82.62 85 MET A N 1
ATOM 643 C CA . MET A 1 85 ? -1.964 -20.562 -8.805 1 82.62 85 MET A CA 1
ATOM 644 C C . MET A 1 85 ? -1.222 -20.812 -10.109 1 82.62 85 MET A C 1
ATOM 646 O O . MET A 1 85 ? -0.987 -19.891 -10.891 1 82.62 85 MET A O 1
ATOM 650 N N . LEU A 1 86 ? -0.811 -22.078 -10.531 1 86.69 86 LEU A N 1
ATOM 651 C CA . LEU A 1 86 ? 0.023 -22.422 -11.68 1 86.69 86 LEU A CA 1
ATOM 652 C C . LEU A 1 86 ? -0.83 -22.906 -12.844 1 86.69 86 LEU A C 1
ATOM 654 O O . LEU A 1 86 ? -0.314 -23.156 -13.938 1 86.69 86 LEU A O 1
ATOM 658 N N . ALA A 1 87 ? -2.148 -23.047 -12.617 1 85.94 87 ALA A N 1
ATOM 659 C CA . ALA A 1 87 ? -3.086 -23.594 -13.594 1 85.94 87 ALA A CA 1
ATOM 660 C C . ALA A 1 87 ? -3.471 -22.531 -14.625 1 85.94 87 ALA A C 1
ATOM 662 O O . ALA A 1 87 ? -4.57 -21.969 -14.57 1 85.94 87 ALA A O 1
ATOM 663 N N . VAL A 1 88 ? -2.59 -22.25 -15.68 1 83.94 88 VAL A N 1
ATOM 664 C CA . VAL A 1 88 ? -2.74 -21.203 -16.688 1 83.94 88 VAL A CA 1
ATOM 665 C C . VAL A 1 88 ? -3.326 -21.812 -17.969 1 83.94 88 VAL A C 1
ATOM 667 O O . VAL A 1 88 ? -2.871 -22.859 -18.438 1 83.94 88 VAL A O 1
ATOM 670 N N . ARG A 1 89 ? -4.148 -21.109 -18.453 1 84.19 89 ARG A N 1
ATOM 671 C CA . ARG A 1 89 ? -4.738 -21.547 -19.719 1 84.19 89 ARG A CA 1
ATOM 672 C C . ARG A 1 89 ? -3.822 -21.219 -20.891 1 84.19 89 ARG A C 1
ATOM 674 O O . ARG A 1 89 ? -3.133 -20.203 -20.891 1 84.19 89 ARG A O 1
ATOM 681 N N . ALA A 1 90 ? -4.02 -22.203 -21.828 1 85.88 90 ALA A N 1
ATOM 682 C CA . ALA A 1 90 ? -3.117 -22 -22.969 1 85.88 90 ALA A CA 1
ATOM 683 C C . ALA A 1 90 ? -3.328 -20.641 -23.609 1 85.88 90 ALA A C 1
ATOM 685 O O . ALA A 1 90 ? -2.365 -19.984 -24 1 85.88 90 ALA A O 1
ATOM 686 N N . ARG A 1 91 ? -4.805 -20.438 -23.438 1 79.12 91 ARG A N 1
ATOM 687 C CA . ARG A 1 91 ? -5.172 -19.172 -24.078 1 79.12 91 ARG A CA 1
ATOM 688 C C . ARG A 1 91 ? -4.59 -17.984 -23.328 1 79.12 91 ARG A C 1
ATOM 690 O O . ARG A 1 91 ? -4.43 -16.906 -23.891 1 79.12 91 ARG A O 1
ATOM 697 N N . ASP A 1 92 ? -4.48 -18.078 -21.906 1 71.31 92 ASP A N 1
ATOM 698 C CA . ASP A 1 92 ? -3.959 -17.016 -21.047 1 71.31 92 ASP A CA 1
ATOM 699 C C . ASP A 1 92 ? -2.439 -17.109 -20.922 1 71.31 92 ASP A C 1
ATOM 701 O O . ASP A 1 92 ? -1.838 -16.453 -20.062 1 71.31 92 ASP A O 1
ATOM 705 N N . TRP A 1 93 ? -1.908 -18.109 -21.781 1 83.19 93 TRP A N 1
ATOM 706 C CA . TRP A 1 93 ? -0.456 -18.203 -21.688 1 83.19 93 TRP A CA 1
ATOM 707 C C . TRP A 1 93 ? 0.213 -16.969 -22.266 1 83.19 93 TRP A C 1
ATOM 709 O O . TRP A 1 93 ? 0.049 -16.656 -23.453 1 83.19 93 TRP A O 1
ATOM 719 N N . THR A 1 94 ? 0.264 -16.469 -21.406 1 83.19 94 THR A N 1
ATOM 720 C CA . THR A 1 94 ? 0.967 -15.258 -21.797 1 83.19 94 THR A CA 1
ATOM 721 C C . THR A 1 94 ? 2.396 -15.258 -21.266 1 83.19 94 THR A C 1
ATOM 723 O O . THR A 1 94 ? 2.781 -16.156 -20.5 1 83.19 94 THR A O 1
ATOM 726 N N . GLU A 1 95 ? 3.125 -14.234 -21.953 1 82 95 GLU A N 1
ATOM 727 C CA . GLU A 1 95 ? 4.496 -14.109 -21.469 1 82 95 GLU A CA 1
ATOM 728 C C . GLU A 1 95 ? 4.527 -13.914 -19.953 1 82 95 GLU A C 1
ATOM 730 O O . GLU A 1 95 ? 5.387 -14.461 -19.266 1 82 95 GLU A O 1
ATOM 735 N N . SER A 1 96 ? 3.461 -12.961 -19.359 1 78.56 96 SER A N 1
ATOM 736 C CA . SER A 1 96 ? 3.402 -12.719 -17.922 1 78.56 96 SER A CA 1
ATOM 737 C C . SER A 1 96 ? 3.135 -14.008 -17.156 1 78.56 96 SER A C 1
ATOM 739 O O . SER A 1 96 ? 3.736 -14.25 -16.109 1 78.56 96 SER A O 1
ATOM 741 N N . THR A 1 97 ? 2.182 -14.867 -17.672 1 81 97 THR A N 1
ATOM 742 C CA . THR A 1 97 ? 1.878 -16.094 -16.953 1 81 97 THR A CA 1
ATOM 743 C C . THR A 1 97 ? 3.031 -17.094 -17.047 1 81 97 THR A C 1
ATOM 745 O O . THR A 1 97 ? 3.355 -17.781 -16.078 1 81 97 THR A O 1
ATOM 748 N N . HIS A 1 98 ? 3.559 -17.109 -18.422 1 88.81 98 HIS A N 1
ATOM 749 C CA . HIS A 1 98 ? 4.738 -17.953 -18.594 1 88.81 98 HIS A CA 1
ATOM 750 C C . HIS A 1 98 ? 5.844 -17.562 -17.625 1 88.81 98 HIS A C 1
ATOM 752 O O . HIS A 1 98 ? 6.43 -18.422 -16.969 1 88.81 98 HIS A O 1
ATOM 758 N N . ARG A 1 99 ? 5.965 -16.188 -17.781 1 82.81 99 ARG A N 1
ATOM 759 C CA . ARG A 1 99 ? 7.012 -15.688 -16.906 1 82.81 99 ARG A CA 1
ATOM 760 C C . ARG A 1 99 ? 6.742 -16.078 -15.453 1 82.81 99 ARG A C 1
ATOM 762 O O . ARG A 1 99 ? 7.66 -16.469 -14.727 1 82.81 99 ARG A O 1
ATOM 769 N N . PHE A 1 100 ? 5.582 -15.852 -15.109 1 84 100 PHE A N 1
ATOM 770 C CA . PHE A 1 100 ? 5.191 -16.141 -13.734 1 84 100 PHE A CA 1
ATOM 771 C C . PHE A 1 100 ? 5.434 -17.609 -13.398 1 84 100 PHE A C 1
ATOM 773 O O . PHE A 1 100 ? 6.02 -17.938 -12.367 1 84 100 PHE A O 1
ATOM 780 N N . ILE A 1 101 ? 5.055 -18.656 -14.281 1 90.12 101 ILE A N 1
ATOM 781 C CA . ILE A 1 101 ? 5.211 -20.062 -13.969 1 90.12 101 ILE A CA 1
ATOM 782 C C . ILE A 1 101 ? 6.691 -20.438 -13.953 1 90.12 101 ILE A C 1
ATOM 784 O O . ILE A 1 101 ? 7.133 -21.25 -13.133 1 90.12 101 ILE A O 1
ATOM 788 N N . LYS A 1 102 ? 7.25 -19.906 -14.961 1 87.31 102 LYS A N 1
ATOM 789 C CA . LYS A 1 102 ? 8.695 -20.125 -15.023 1 87.31 102 LYS A CA 1
ATOM 790 C C . LYS A 1 102 ? 9.367 -19.641 -13.742 1 87.31 102 LYS A C 1
ATOM 792 O O . LYS A 1 102 ? 10.25 -20.328 -13.211 1 87.31 102 LYS A O 1
ATOM 797 N N . LEU A 1 103 ? 8.883 -18.156 -13.406 1 89.12 103 LEU A N 1
ATOM 798 C CA . LEU A 1 103 ? 9.422 -17.688 -12.133 1 89.12 103 LEU A CA 1
ATOM 799 C C . LEU A 1 103 ? 9.195 -18.703 -11.031 1 89.12 103 LEU A C 1
ATOM 801 O O . LEU A 1 103 ? 10.078 -18.938 -10.203 1 89.12 103 LEU A O 1
ATOM 805 N N . CYS A 1 104 ? 8.102 -19.469 -10.859 1 91.5 104 CYS A N 1
ATOM 806 C CA . CYS A 1 104 ? 7.742 -20.438 -9.836 1 91.5 104 CYS A CA 1
ATOM 807 C C . CYS A 1 104 ? 8.578 -21.703 -9.977 1 91.5 104 CYS A C 1
ATOM 809 O O . CYS A 1 104 ? 9.047 -22.266 -8.977 1 91.5 104 CYS A O 1
ATOM 811 N N . SER A 1 105 ? 8.695 -22.109 -11.164 1 92 105 SER A N 1
ATOM 812 C CA . SER A 1 105 ? 9.492 -23.312 -11.391 1 92 105 SER A CA 1
ATOM 813 C C . SER A 1 105 ? 10.938 -23.109 -10.945 1 92 105 SER A C 1
ATOM 815 O O . SER A 1 105 ? 11.508 -23.953 -10.258 1 92 105 SER A O 1
ATOM 817 N N . ASP A 1 106 ? 11.227 -21.922 -11.734 1 89.5 106 ASP A N 1
ATOM 818 C CA . ASP A 1 106 ? 12.617 -21.562 -11.438 1 89.5 106 ASP A CA 1
ATOM 819 C C . ASP A 1 106 ? 12.852 -21.469 -9.93 1 89.5 106 ASP A C 1
ATOM 821 O O . ASP A 1 106 ? 13.938 -21.797 -9.445 1 89.5 106 ASP A O 1
ATOM 825 N N . ALA A 1 107 ? 11.984 -20.828 -9.133 1 92.88 107 ALA A N 1
ATOM 826 C CA . ALA A 1 107 ? 12.039 -20.688 -7.68 1 92.88 107 ALA A CA 1
ATOM 827 C C . ALA A 1 107 ? 11.906 -22.047 -6.992 1 92.88 107 ALA A C 1
ATOM 829 O O . ALA A 1 107 ? 11.938 -22.125 -5.762 1 92.88 107 ALA A O 1
ATOM 830 N N . GLY A 1 108 ? 11.703 -23.281 -7.723 1 85.31 108 GLY A N 1
ATOM 831 C CA . GLY A 1 108 ? 11.742 -24.641 -7.195 1 85.31 108 GLY A CA 1
ATOM 832 C C . GLY A 1 108 ? 10.359 -25.234 -7.004 1 85.31 108 GLY A C 1
ATOM 833 O O . GLY A 1 108 ? 10.219 -26.281 -6.348 1 85.31 108 GLY A O 1
ATOM 834 N N . ASN A 1 109 ? 9.359 -24.625 -7.312 1 94.31 109 ASN A N 1
ATOM 835 C CA . ASN A 1 109 ? 8.008 -25.172 -7.297 1 94.31 109 ASN A CA 1
ATOM 836 C C . ASN A 1 109 ? 7.879 -26.375 -8.227 1 94.31 109 ASN A C 1
ATOM 838 O O . ASN A 1 109 ? 7.953 -26.234 -9.445 1 94.31 109 ASN A O 1
ATOM 842 N N . VAL A 1 110 ? 7.512 -27.516 -7.562 1 95.31 110 VAL A N 1
ATOM 843 C CA . VAL A 1 110 ? 7.594 -28.797 -8.258 1 95.31 110 VAL A CA 1
ATOM 844 C C . VAL A 1 110 ? 6.523 -28.875 -9.344 1 95.31 110 VAL A C 1
ATOM 846 O O . VAL A 1 110 ? 6.789 -29.328 -10.461 1 95.31 110 VAL A O 1
ATOM 849 N N . GLU A 1 111 ? 5.301 -28.672 -8.883 1 96.62 111 GLU A N 1
ATOM 850 C CA . GLU A 1 111 ? 4.207 -28.656 -9.852 1 96.62 111 GLU A CA 1
ATOM 851 C C . GLU A 1 111 ? 4.547 -27.781 -11.055 1 96.62 111 GLU A C 1
ATOM 853 O O . GLU A 1 111 ? 4.266 -28.156 -12.195 1 96.62 111 GLU A O 1
ATOM 858 N N . ALA A 1 112 ? 5.074 -26.578 -10.68 1 96.62 112 ALA A N 1
ATOM 859 C CA . ALA A 1 112 ? 5.5 -25.672 -11.75 1 96.62 112 ALA A CA 1
ATOM 860 C C . ALA A 1 112 ? 6.539 -26.344 -12.641 1 96.62 112 ALA A C 1
ATOM 862 O O . ALA A 1 112 ? 6.527 -26.156 -13.859 1 96.62 112 ALA A O 1
ATOM 863 N N . CYS A 1 113 ? 7.43 -27.141 -12.102 1 97.75 113 CYS A N 1
ATOM 864 C CA . CYS A 1 113 ? 8.445 -27.844 -12.883 1 97.75 113 CYS A CA 1
ATOM 865 C C . CYS A 1 113 ? 7.797 -28.812 -13.859 1 97.75 113 CYS A C 1
ATOM 867 O O . CYS A 1 113 ? 8.18 -28.875 -15.031 1 97.75 113 CYS A O 1
ATOM 869 N N . TYR A 1 114 ? 6.934 -29.438 -13.242 1 98.56 114 TYR A N 1
ATOM 870 C CA . TYR A 1 114 ? 6.246 -30.422 -14.078 1 98.56 114 TYR A CA 1
ATOM 871 C C . TYR A 1 114 ? 5.504 -29.734 -15.219 1 98.56 114 TYR A C 1
ATOM 873 O O . TYR A 1 114 ? 5.652 -30.109 -16.375 1 98.56 114 TYR A O 1
ATOM 881 N N . ILE A 1 115 ? 4.645 -28.891 -14.805 1 98.06 115 ILE A N 1
ATOM 882 C CA . ILE A 1 115 ? 3.828 -28.203 -15.797 1 98.06 115 ILE A CA 1
ATOM 883 C C . ILE A 1 115 ? 4.727 -27.578 -16.859 1 98.06 115 ILE A C 1
ATOM 885 O O . ILE A 1 115 ? 4.512 -27.781 -18.062 1 98.06 115 ILE A O 1
ATOM 889 N N . LEU A 1 116 ? 5.672 -26.812 -16.328 1 97.44 116 LEU A N 1
ATOM 890 C CA . LEU A 1 116 ? 6.586 -26.188 -17.281 1 97.44 116 LEU A CA 1
ATOM 891 C C . LEU A 1 116 ? 7.348 -27.234 -18.078 1 97.44 116 LEU A C 1
ATOM 893 O O . LEU A 1 116 ? 7.633 -27.047 -19.266 1 97.44 116 LEU A O 1
ATOM 897 N N . GLY A 1 117 ? 7.73 -28.312 -17.5 1 97.69 117 GLY A N 1
ATOM 898 C CA . GLY A 1 117 ? 8.445 -29.375 -18.203 1 97.69 117 GLY A CA 1
ATOM 899 C C . GLY A 1 117 ? 7.66 -29.969 -19.344 1 97.69 117 GLY A C 1
ATOM 900 O O . GLY A 1 117 ? 8.203 -30.188 -20.438 1 97.69 117 GLY A O 1
ATOM 901 N N . MET A 1 118 ? 6.457 -30.25 -19.016 1 96.81 118 MET A N 1
ATOM 902 C CA . MET A 1 118 ? 5.531 -30.75 -20.031 1 96.81 118 MET A CA 1
ATOM 903 C C . MET A 1 118 ? 5.43 -29.766 -21.203 1 96.81 118 MET A C 1
ATOM 905 O O . MET A 1 118 ? 5.477 -30.188 -22.359 1 96.81 118 MET A O 1
ATOM 909 N N . ILE A 1 119 ? 5.227 -28.609 -20.781 1 93.12 119 ILE A N 1
ATOM 910 C CA . ILE A 1 119 ? 5.074 -27.578 -21.812 1 93.12 119 ILE A CA 1
ATOM 911 C C . ILE A 1 119 ? 6.352 -27.484 -22.641 1 93.12 119 ILE A C 1
ATOM 913 O O . ILE A 1 119 ? 6.301 -27.484 -23.875 1 93.12 119 ILE A O 1
ATOM 917 N N . ARG A 1 120 ? 7.461 -27.406 -22 1 92.12 120 ARG A N 1
ATOM 918 C CA . ARG A 1 120 ? 8.727 -27.281 -22.719 1 92.12 120 ARG A CA 1
ATOM 919 C C . ARG A 1 120 ? 9.016 -28.531 -23.547 1 92.12 120 ARG A C 1
ATOM 921 O O . ARG A 1 120 ? 9.539 -28.438 -24.656 1 92.12 120 ARG A O 1
ATOM 928 N N . PHE A 1 121 ? 8.922 -29.609 -23.031 1 94.06 121 PHE A N 1
ATOM 929 C CA . PHE A 1 121 ? 9.258 -30.859 -23.703 1 94.06 121 PHE A CA 1
ATOM 930 C C . PHE A 1 121 ? 8.43 -31.031 -24.969 1 94.06 121 PHE A C 1
ATOM 932 O O . PHE A 1 121 ? 8.977 -31.328 -26.031 1 94.06 121 PHE A O 1
ATOM 939 N N . TYR A 1 122 ? 7.098 -30.812 -24.859 1 91.56 122 TYR A N 1
ATOM 940 C CA . TYR A 1 122 ? 6.188 -31.156 -25.938 1 91.56 122 TYR A CA 1
ATOM 941 C C . TYR A 1 122 ? 5.898 -29.953 -26.828 1 91.56 122 TYR A C 1
ATOM 943 O O . TYR A 1 122 ? 5.777 -30.078 -28.047 1 91.56 122 TYR A O 1
ATOM 951 N N . CYS A 1 123 ? 5.625 -28.875 -26.047 1 90.06 123 CYS A N 1
ATOM 952 C CA . CYS A 1 123 ? 5.215 -27.719 -26.828 1 90.06 123 CYS A CA 1
ATOM 953 C C . CYS A 1 123 ? 6.422 -27 -27.422 1 90.06 123 CYS A C 1
ATOM 955 O O . CYS A 1 123 ? 6.395 -26.578 -28.578 1 90.06 123 CYS A O 1
ATOM 957 N N . PHE A 1 124 ? 7.355 -26.797 -26.688 1 84.5 124 PHE A N 1
ATOM 958 C CA . PHE A 1 124 ? 8.5 -26.016 -27.141 1 84.5 124 PHE A CA 1
ATOM 959 C C . PHE A 1 124 ? 9.633 -26.922 -27.594 1 84.5 124 PHE A C 1
ATOM 961 O O . PHE A 1 124 ? 10.703 -26.453 -27.984 1 84.5 124 PHE A O 1
ATOM 968 N N . GLN A 1 125 ? 9.648 -28.141 -27.469 1 86.94 125 GLN A N 1
ATOM 969 C CA . GLN A 1 125 ? 10.516 -29.203 -27.953 1 86.94 125 GLN A CA 1
ATOM 970 C C . GLN A 1 125 ? 11.898 -29.125 -27.328 1 86.94 125 GLN A C 1
ATOM 972 O O . GLN A 1 125 ? 12.906 -29.406 -27.984 1 86.94 125 GLN A O 1
ATOM 977 N N . ASN A 1 126 ? 11.875 -28.484 -26.375 1 88.88 126 ASN A N 1
ATOM 978 C CA . ASN A 1 126 ? 13.062 -28.547 -25.531 1 88.88 126 ASN A CA 1
ATOM 979 C C . ASN A 1 126 ? 13.039 -29.766 -24.609 1 88.88 126 ASN A C 1
ATOM 981 O O . ASN A 1 126 ? 12.68 -29.656 -23.438 1 88.88 126 ASN A O 1
ATOM 985 N N . ARG A 1 127 ? 13.633 -30.922 -25.312 1 90.44 127 ARG A N 1
ATOM 986 C CA . ARG A 1 127 ? 13.414 -32.219 -24.656 1 90.44 127 ARG A CA 1
ATOM 987 C C . ARG A 1 127 ? 14.266 -32.344 -23.406 1 90.44 127 ARG A C 1
ATOM 989 O O . ARG A 1 127 ? 13.805 -32.875 -22.391 1 90.44 127 ARG A O 1
ATOM 996 N N . GLY A 1 128 ? 15.555 -31.969 -23.578 1 87.25 128 GLY A N 1
ATOM 997 C CA . GLY A 1 128 ? 16.453 -32.031 -22.438 1 87.25 128 GLY A CA 1
ATOM 998 C C . GLY A 1 128 ? 15.938 -31.266 -21.219 1 87.25 128 GLY A C 1
ATOM 999 O O . GLY A 1 128 ? 15.789 -31.844 -20.141 1 87.25 128 GLY A O 1
ATOM 1000 N N . SER A 1 129 ? 15.617 -29.906 -21.5 1 86.94 129 SER A N 1
ATOM 1001 C CA . SER A 1 129 ? 15.109 -29.078 -20.406 1 86.94 129 SER A CA 1
ATOM 1002 C C . SER A 1 129 ? 13.789 -29.625 -19.875 1 86.94 129 SER A C 1
ATOM 1004 O O . SER A 1 129 ? 13.547 -29.625 -18.672 1 86.94 129 SER A O 1
ATOM 1006 N N . GLY A 1 130 ? 12.805 -30.031 -20.797 1 96.19 130 GLY A N 1
ATOM 1007 C CA . GLY A 1 130 ? 11.516 -30.562 -20.391 1 96.19 130 GLY A CA 1
ATOM 1008 C C . GLY A 1 130 ? 11.625 -31.812 -19.547 1 96.19 130 GLY A C 1
ATOM 1009 O O . GLY A 1 130 ? 10.977 -31.922 -18.5 1 96.19 130 GLY A O 1
ATOM 1010 N N . THR A 1 131 ? 12.516 -32.719 -20.203 1 92.88 131 THR A N 1
ATOM 1011 C CA . THR A 1 131 ? 12.695 -33.969 -19.469 1 92.88 131 THR A CA 1
ATOM 1012 C C . THR A 1 131 ? 13.328 -33.719 -18.109 1 92.88 131 THR A C 1
ATOM 1014 O O . THR A 1 131 ? 12.953 -34.312 -17.109 1 92.88 131 THR A O 1
ATOM 1017 N N . SER A 1 132 ? 14.391 -32.875 -18.297 1 88.62 132 SER A N 1
ATOM 1018 C CA . SER A 1 132 ? 15.078 -32.531 -17.062 1 88.62 132 SER A CA 1
ATOM 1019 C C . SER A 1 132 ? 14.109 -32 -16.016 1 88.62 132 SER A C 1
ATOM 1021 O O . SER A 1 132 ? 14.172 -32.406 -14.844 1 88.62 132 SER A O 1
ATOM 1023 N N . LEU A 1 133 ? 13.188 -31.016 -16.312 1 97.75 133 LEU A N 1
ATOM 1024 C CA . LEU A 1 133 ? 12.227 -30.422 -15.398 1 97.75 133 LEU A CA 1
ATOM 1025 C C . LEU A 1 133 ? 11.211 -31.469 -14.938 1 97.75 133 LEU A C 1
ATOM 1027 O O . LEU A 1 133 ? 10.828 -31.5 -13.766 1 97.75 133 LEU A O 1
ATOM 1031 N N . MET A 1 134 ? 10.594 -32.375 -15.836 1 95.88 134 MET A N 1
ATOM 1032 C CA . MET A 1 134 ? 9.68 -33.438 -15.422 1 95.88 134 MET A CA 1
ATOM 1033 C C . MET A 1 134 ? 10.367 -34.406 -14.469 1 95.88 134 MET A C 1
ATOM 1035 O O . MET A 1 134 ? 9.742 -34.906 -13.531 1 95.88 134 MET A O 1
ATOM 1039 N N . ALA A 1 135 ? 11.648 -34.719 -14.906 1 93.06 135 ALA A N 1
ATOM 1040 C CA . ALA A 1 135 ? 12.422 -35.594 -14.031 1 93.06 135 ALA A CA 1
ATOM 1041 C C . ALA A 1 135 ? 12.547 -34.969 -12.633 1 93.06 135 ALA A C 1
ATOM 1043 O O . ALA A 1 135 ? 12.469 -35.688 -11.633 1 93.06 135 ALA A O 1
ATOM 1044 N N . LYS A 1 136 ? 13.07 -33.656 -12.75 1 94.06 136 LYS A N 1
ATOM 1045 C CA . LYS A 1 136 ? 13.148 -33 -11.453 1 94.06 136 LYS A CA 1
ATOM 1046 C C . LYS A 1 136 ? 11.867 -33.188 -10.648 1 94.06 136 LYS A C 1
ATOM 1048 O O . LYS A 1 136 ? 11.93 -33.469 -9.445 1 94.06 136 LYS A O 1
ATOM 1053 N N . ALA A 1 137 ? 10.516 -33.062 -11.117 1 97 137 ALA A N 1
ATOM 1054 C CA . ALA A 1 137 ? 9.227 -33.281 -10.477 1 97 137 ALA A CA 1
ATOM 1055 C C . ALA A 1 137 ? 9.031 -34.719 -10.086 1 97 137 ALA A C 1
ATOM 1057 O O . ALA A 1 137 ? 8.508 -35.031 -9.008 1 97 137 ALA A O 1
ATOM 1058 N N . ALA A 1 138 ? 9.43 -35.625 -10.914 1 90.25 138 ALA A N 1
ATOM 1059 C CA . ALA A 1 138 ? 9.289 -37.031 -10.648 1 90.25 138 ALA A CA 1
ATOM 1060 C C . ALA A 1 138 ? 10.102 -37.469 -9.43 1 90.25 138 ALA A C 1
ATOM 1062 O O . ALA A 1 138 ? 9.672 -38.312 -8.648 1 90.25 138 ALA A O 1
ATOM 1063 N N . MET A 1 139 ? 11.375 -36.844 -9.617 1 91.5 139 MET A N 1
ATOM 1064 C CA . MET A 1 139 ? 12.266 -37.125 -8.492 1 91.5 139 MET A CA 1
ATOM 1065 C C . MET A 1 139 ? 11.586 -36.781 -7.172 1 91.5 139 MET A C 1
ATOM 1067 O O . MET A 1 139 ? 11.883 -37.406 -6.145 1 91.5 139 MET A O 1
ATOM 1071 N N . ALA A 1 140 ? 10.766 -35.844 -6.969 1 91.94 140 ALA A N 1
ATOM 1072 C CA . ALA A 1 140 ? 9.961 -35.5 -5.801 1 91.94 140 ALA A CA 1
ATOM 1073 C C . ALA A 1 140 ? 8.711 -36.375 -5.707 1 91.94 140 ALA A C 1
ATOM 1075 O O . ALA A 1 140 ? 7.754 -36 -5.012 1 91.94 140 ALA A O 1
ATOM 1076 N N . SER A 1 141 ? 8.594 -37.625 -6.473 1 84.62 141 SER A N 1
ATOM 1077 C CA . SER A 1 141 ? 7.531 -38.625 -6.492 1 84.62 141 SER A CA 1
ATOM 1078 C C . SER A 1 141 ? 6.215 -38.031 -6.98 1 84.62 141 SER A C 1
ATOM 1080 O O . SER A 1 141 ? 5.141 -38.406 -6.516 1 84.62 141 SER A O 1
ATOM 1082 N N . HIS A 1 142 ? 6.258 -36.969 -7.746 1 94.06 142 HIS A N 1
ATOM 1083 C CA . HIS A 1 142 ? 5.102 -36.375 -8.414 1 94.06 142 HIS A CA 1
ATOM 1084 C C . HIS A 1 142 ? 4.531 -37.344 -9.461 1 94.06 142 HIS A C 1
ATOM 1086 O O . HIS A 1 142 ? 5.156 -37.562 -10.5 1 94.06 142 HIS A O 1
ATOM 1092 N N . ALA A 1 143 ? 3.324 -37.844 -9.18 1 93.62 143 ALA A N 1
ATOM 1093 C CA . ALA A 1 143 ? 2.777 -39 -9.898 1 93.62 143 ALA A CA 1
ATOM 1094 C C . ALA A 1 143 ? 2.578 -38.656 -11.383 1 93.62 143 ALA A C 1
ATOM 1096 O O . ALA A 1 143 ? 2.98 -39.438 -12.25 1 93.62 143 ALA A O 1
ATOM 1097 N N . PRO A 1 144 ? 1.875 -37.562 -11.68 1 96.19 144 PRO A N 1
ATOM 1098 C CA . PRO A 1 144 ? 1.729 -37.25 -13.102 1 96.19 144 PRO A CA 1
ATOM 1099 C C . PRO A 1 144 ? 3.066 -37.188 -13.828 1 96.19 144 PRO A C 1
ATOM 1101 O O . PRO A 1 144 ? 3.162 -37.594 -14.992 1 96.19 144 PRO A O 1
ATOM 1104 N N . ALA A 1 145 ? 4.039 -36.625 -13.141 1 98 145 ALA A N 1
ATOM 1105 C CA . ALA A 1 145 ? 5.355 -36.562 -13.758 1 98 145 ALA A CA 1
ATOM 1106 C C . ALA A 1 145 ? 5.93 -37.938 -13.992 1 98 145 ALA A C 1
ATOM 1108 O O . ALA A 1 145 ? 6.496 -38.219 -15.055 1 98 145 ALA A O 1
ATOM 1109 N N . LEU A 1 146 ? 5.824 -38.844 -13.078 1 97.62 146 LEU A N 1
ATOM 1110 C CA . LEU A 1 146 ? 6.297 -40.219 -13.234 1 97.62 146 LEU A CA 1
ATOM 1111 C C . LEU A 1 146 ? 5.621 -40.906 -14.422 1 97.62 146 LEU A C 1
ATOM 1113 O O . LEU A 1 146 ? 6.285 -41.531 -15.234 1 97.62 146 LEU A O 1
ATOM 1117 N N . TYR A 1 147 ? 4.273 -40.75 -14.43 1 98 147 TYR A N 1
ATOM 1118 C CA . TYR A 1 147 ? 3.523 -41.344 -15.523 1 98 147 TYR A CA 1
ATOM 1119 C C . TYR A 1 147 ? 3.951 -40.781 -16.859 1 98 147 TYR A C 1
ATOM 1121 O O . TYR A 1 147 ? 4.102 -41.531 -17.844 1 98 147 TYR A O 1
ATOM 1129 N N . SER A 1 148 ? 4.051 -39.562 -16.906 1 98 148 SER A N 1
ATOM 1130 C CA . SER A 1 148 ? 4.477 -38.938 -18.156 1 98 148 SER A CA 1
ATOM 1131 C C . SER A 1 148 ? 5.848 -39.438 -18.594 1 98 148 SER A C 1
ATOM 1133 O O . SER A 1 148 ? 6.086 -39.656 -19.781 1 98 148 SER A O 1
ATOM 1135 N N . LEU A 1 149 ? 6.785 -39.469 -17.672 1 97.44 149 LEU A N 1
ATOM 1136 C CA . LEU A 1 149 ? 8.094 -40 -18 1 97.44 149 LEU A CA 1
ATOM 1137 C C . LEU A 1 149 ? 7.969 -41.469 -18.453 1 97.44 149 LEU A C 1
ATOM 1139 O O . LEU A 1 149 ? 8.734 -41.938 -19.297 1 97.44 149 LEU A O 1
ATOM 1143 N N . ALA A 1 150 ? 7.094 -42.219 -17.859 1 97.81 150 ALA A N 1
ATOM 1144 C CA . ALA A 1 150 ? 6.871 -43.594 -18.312 1 97.81 150 ALA A CA 1
ATOM 1145 C C . ALA A 1 150 ? 6.469 -43.625 -19.781 1 97.81 150 ALA A C 1
ATOM 1147 O O . ALA A 1 150 ? 6.984 -44.438 -20.547 1 97.81 150 ALA A O 1
ATOM 1148 N N . ILE A 1 151 ? 5.473 -42.75 -20.125 1 97.31 151 ILE A N 1
ATOM 1149 C CA . ILE A 1 151 ? 5.027 -42.688 -21.516 1 97.31 151 ILE A CA 1
ATOM 1150 C C . ILE A 1 151 ? 6.219 -42.344 -22.422 1 97.31 151 ILE A C 1
ATOM 1152 O O . ILE A 1 151 ? 6.355 -42.938 -23.5 1 97.31 151 ILE A O 1
ATOM 1156 N N . VAL A 1 152 ? 7.043 -41.5 -21.969 1 96.12 152 VAL A N 1
ATOM 1157 C CA . VAL A 1 152 ? 8.234 -41.125 -22.734 1 96.12 152 VAL A CA 1
ATOM 1158 C C . VAL A 1 152 ? 9.109 -42.375 -22.938 1 96.12 152 VAL A C 1
ATOM 1160 O O . VAL A 1 152 ? 9.656 -42.594 -24.031 1 96.12 152 VAL A O 1
ATOM 1163 N N . GLN A 1 153 ? 9.328 -43.156 -21.922 1 95.31 153 GLN A N 1
ATOM 1164 C CA . GLN A 1 153 ? 10.141 -44.344 -22.031 1 95.31 153 GLN A CA 1
ATOM 1165 C C . GLN A 1 153 ? 9.484 -45.375 -22.953 1 95.31 153 GLN A C 1
ATOM 1167 O O . GLN A 1 153 ? 10.164 -46.031 -23.75 1 95.31 153 GLN A O 1
ATOM 1172 N N . PHE A 1 154 ? 8.141 -45.625 -22.797 1 96.19 154 PHE A N 1
ATOM 1173 C CA . PHE A 1 154 ? 7.422 -46.594 -23.625 1 96.19 154 PHE A CA 1
ATOM 1174 C C . PHE A 1 154 ? 7.562 -46.25 -25.094 1 96.19 154 PHE A C 1
ATOM 1176 O O . PHE A 1 154 ? 7.711 -47.125 -25.938 1 96.19 154 PHE A O 1
ATOM 1183 N N . ASN A 1 155 ? 7.484 -44.906 -25.312 1 95.12 155 ASN A N 1
ATOM 1184 C CA . ASN A 1 155 ? 7.449 -44.5 -26.719 1 95.12 155 ASN A CA 1
ATOM 1185 C C . ASN A 1 155 ? 8.844 -44.125 -27.219 1 95.12 155 ASN A C 1
ATOM 1187 O O . ASN A 1 155 ? 9.055 -43.969 -28.422 1 95.12 155 ASN A O 1
ATOM 1191 N N . GLY A 1 156 ? 9.836 -43.969 -26.328 1 92.5 156 GLY A N 1
ATOM 1192 C CA . GLY A 1 156 ? 11.109 -43.375 -26.703 1 92.5 156 GLY A CA 1
ATOM 1193 C C . GLY A 1 156 ? 10.984 -41.938 -27.188 1 92.5 156 GLY A C 1
ATOM 1194 O O . GLY A 1 156 ? 11.625 -41.562 -28.172 1 92.5 156 GLY A O 1
ATOM 1195 N N . SER A 1 157 ? 10.07 -41.312 -26.516 1 92.38 157 SER A N 1
ATOM 1196 C CA . SER A 1 157 ? 9.758 -39.938 -26.969 1 92.38 157 SER A CA 1
ATOM 1197 C C . SER A 1 157 ? 10.977 -39.031 -26.906 1 92.38 157 SER A C 1
ATOM 1199 O O . SER A 1 157 ? 11.664 -39 -25.875 1 92.38 157 SER A O 1
ATOM 1201 N N . GLY A 1 158 ? 11.258 -38.188 -27.828 1 83.12 158 GLY A N 1
ATOM 1202 C CA . GLY A 1 158 ? 12.367 -37.25 -27.844 1 83.12 158 GLY A CA 1
ATOM 1203 C C . GLY A 1 158 ? 13.672 -37.875 -28.297 1 83.12 158 GLY A C 1
ATOM 1204 O O . GLY A 1 158 ? 14.688 -37.188 -28.422 1 83.12 158 GLY A O 1
ATOM 1205 N N . GLY A 1 159 ? 13.875 -39.188 -28.484 1 86.31 159 GLY A N 1
ATOM 1206 C CA . GLY A 1 159 ? 15.047 -39.906 -28.969 1 86.31 159 GLY A CA 1
ATOM 1207 C C . GLY A 1 159 ? 14.75 -40.844 -30.125 1 86.31 159 GLY A C 1
ATOM 1208 O O . GLY A 1 159 ? 13.844 -40.594 -30.922 1 86.31 159 GLY A O 1
ATOM 1209 N N . ALA A 1 160 ? 15.633 -41.844 -30.234 1 84.75 160 ALA A N 1
ATOM 1210 C CA . ALA A 1 160 ? 15.43 -42.812 -31.312 1 84.75 160 ALA A CA 1
ATOM 1211 C C . ALA A 1 160 ? 14.508 -43.938 -30.859 1 84.75 160 ALA A C 1
ATOM 1213 O O . ALA A 1 160 ? 14.242 -44.094 -29.656 1 84.75 160 ALA A O 1
ATOM 1214 N N . LYS A 1 161 ? 13.961 -44.656 -31.75 1 86.5 161 LYS A N 1
ATOM 1215 C CA . LYS A 1 161 ? 13.086 -45.812 -31.453 1 86.5 161 LYS A CA 1
ATOM 1216 C C . LYS A 1 161 ? 13.766 -46.781 -30.5 1 86.5 161 LYS A C 1
ATOM 1218 O O . LYS A 1 161 ? 13.109 -47.375 -29.656 1 86.5 161 LYS A O 1
ATOM 1223 N N . THR A 1 162 ? 15.164 -46.906 -30.641 1 86.94 162 THR A N 1
ATOM 1224 C CA . THR A 1 162 ? 15.945 -47.844 -29.844 1 86.94 162 THR A CA 1
ATOM 1225 C C . THR A 1 162 ? 16.047 -47.375 -28.391 1 86.94 162 THR A C 1
ATOM 1227 O O . THR A 1 162 ? 16.453 -48.125 -27.5 1 86.94 162 THR A O 1
ATOM 1230 N N . ASP A 1 163 ? 15.633 -46.125 -28.281 1 85.12 163 ASP A N 1
ATOM 1231 C CA . ASP A 1 163 ? 15.719 -45.594 -26.938 1 85.12 163 ASP A CA 1
ATOM 1232 C C . ASP A 1 163 ? 14.516 -46 -26.094 1 85.12 163 ASP A C 1
ATOM 1234 O O . ASP A 1 163 ? 14.43 -45.688 -24.906 1 85.12 163 ASP A O 1
ATOM 1238 N N . LYS A 1 164 ? 13.5 -46.688 -26.609 1 91.25 164 LYS A N 1
ATOM 1239 C CA . LYS A 1 164 ? 12.383 -47.219 -25.844 1 91.25 164 LYS A CA 1
ATOM 1240 C C . LYS A 1 164 ? 12.867 -48.125 -24.719 1 91.25 164 LYS A C 1
ATOM 1242 O O . LYS A 1 164 ? 13.727 -49 -24.938 1 91.25 164 LYS A O 1
ATOM 1247 N N . ASP A 1 165 ? 12.523 -47.844 -23.672 1 94.12 165 ASP A N 1
ATOM 1248 C CA . ASP A 1 165 ? 12.797 -48.688 -22.531 1 94.12 165 ASP A CA 1
ATOM 1249 C C . ASP A 1 165 ? 11.5 -49.125 -21.828 1 94.12 165 ASP A C 1
ATOM 1251 O O . ASP A 1 165 ? 11.008 -48.438 -20.938 1 94.12 165 ASP A O 1
ATOM 1255 N N . LEU A 1 166 ? 10.93 -50.344 -22.328 1 94 166 LEU A N 1
ATOM 1256 C CA . LEU A 1 166 ? 9.625 -50.812 -21.875 1 94 166 LEU A CA 1
ATOM 1257 C C . LEU A 1 166 ? 9.648 -51.156 -20.406 1 94 166 LEU A C 1
ATOM 1259 O O . LEU A 1 166 ? 8.68 -50.906 -19.672 1 94 166 LEU A O 1
ATOM 1263 N N . ARG A 1 167 ? 10.828 -51.75 -19.953 1 93.81 167 ARG A N 1
ATOM 1264 C CA . ARG A 1 167 ? 10.945 -52.125 -18.547 1 93.81 167 ARG A CA 1
ATOM 1265 C C . ARG A 1 167 ? 10.914 -50.875 -17.656 1 93.81 167 ARG A C 1
ATOM 1267 O O . ARG A 1 167 ? 10.227 -50.875 -16.641 1 93.81 167 ARG A O 1
ATOM 1274 N N . ALA A 1 168 ? 11.719 -49.906 -18.156 1 95.44 168 ALA A N 1
ATOM 1275 C CA . ALA A 1 168 ? 11.711 -48.656 -17.406 1 95.44 168 ALA A CA 1
ATOM 1276 C C . ALA A 1 168 ? 10.312 -48.031 -17.391 1 95.44 168 ALA A C 1
ATOM 1278 O O . ALA A 1 168 ? 9.883 -47.5 -16.359 1 95.44 168 ALA A O 1
ATOM 1279 N N . GLY A 1 169 ? 9.609 -48.031 -18.562 1 97.06 169 GLY A N 1
ATOM 1280 C CA . GLY A 1 169 ? 8.242 -47.531 -18.641 1 97.06 169 GLY A CA 1
ATOM 1281 C C . GLY A 1 169 ? 7.301 -48.219 -17.656 1 97.06 169 GLY A C 1
ATOM 1282 O O . GLY A 1 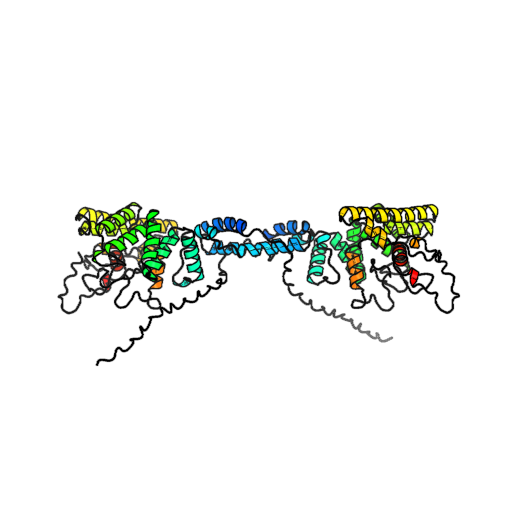169 ? 6.527 -47.562 -16.969 1 97.06 169 GLY A O 1
ATOM 1283 N N . VAL A 1 170 ? 7.41 -49.562 -17.672 1 95.75 170 VAL A N 1
ATOM 1284 C CA . VAL A 1 170 ? 6.555 -50.344 -16.781 1 95.75 170 VAL A CA 1
ATOM 1285 C C . VAL A 1 170 ? 6.867 -49.969 -15.328 1 95.75 170 VAL A C 1
ATOM 1287 O O . VAL A 1 170 ? 5.957 -49.812 -14.516 1 95.75 170 VAL A O 1
ATOM 1290 N N . ALA A 1 171 ? 8.219 -49.844 -15.047 1 92.56 171 ALA A N 1
ATOM 1291 C CA . ALA A 1 171 ? 8.641 -49.5 -13.688 1 92.56 171 ALA A CA 1
ATOM 1292 C C . ALA A 1 171 ? 8.086 -48.156 -13.25 1 92.56 171 ALA A C 1
ATOM 1294 O O . ALA A 1 171 ? 7.582 -48 -12.133 1 92.56 171 ALA A O 1
ATOM 1295 N N . LEU A 1 172 ? 8.305 -47.219 -14.109 1 96.88 172 LEU A N 1
ATOM 1296 C CA . LEU A 1 172 ? 7.789 -45.875 -13.812 1 96.88 172 LEU A CA 1
ATOM 1297 C C . LEU A 1 172 ? 6.27 -45.906 -13.672 1 96.88 172 LEU A C 1
ATOM 1299 O O . LEU A 1 172 ? 5.711 -45.25 -12.789 1 96.88 172 LEU A O 1
ATOM 1303 N N . CYS A 1 173 ? 5.473 -46.562 -14.586 1 93.81 173 CYS A N 1
ATOM 1304 C CA . CYS A 1 173 ? 4.023 -46.688 -14.531 1 93.81 173 CYS A CA 1
ATOM 1305 C C . CYS A 1 173 ? 3.576 -47.344 -13.219 1 93.81 173 CYS A C 1
ATOM 1307 O O . CYS A 1 173 ? 2.59 -46.906 -12.625 1 93.81 173 CYS A O 1
ATOM 1309 N N . ALA A 1 174 ? 4.418 -48.375 -12.906 1 89.25 174 ALA A N 1
ATOM 1310 C CA . ALA A 1 174 ? 4.129 -49.031 -11.641 1 89.25 174 ALA A CA 1
ATOM 1311 C C . ALA A 1 174 ? 4.262 -48.094 -10.469 1 89.25 174 ALA A C 1
ATOM 1313 O O . ALA A 1 174 ? 3.436 -48.094 -9.555 1 89.25 174 ALA A O 1
ATOM 1314 N N . ARG A 1 175 ? 5.457 -47.406 -10.547 1 93.5 175 ARG A N 1
ATOM 1315 C CA . ARG A 1 175 ? 5.66 -46.438 -9.484 1 93.5 175 ARG A CA 1
ATOM 1316 C C . ARG A 1 175 ? 4.52 -45.406 -9.445 1 93.5 175 ARG A C 1
ATOM 1318 O O . ARG A 1 175 ? 4.012 -45.094 -8.367 1 93.5 175 ARG A O 1
ATOM 1325 N N . ALA A 1 176 ? 4.055 -44.844 -10.594 1 95.38 176 ALA A N 1
ATOM 1326 C CA . ALA A 1 176 ? 2.949 -43.875 -10.68 1 95.38 176 ALA A CA 1
ATOM 1327 C C . ALA A 1 176 ? 1.656 -44.5 -10.148 1 95.38 176 ALA A C 1
ATOM 1329 O O . ALA A 1 176 ? 0.907 -43.844 -9.422 1 95.38 176 ALA A O 1
ATOM 1330 N N . ALA A 1 177 ? 1.372 -45.688 -10.555 1 89.69 177 ALA A N 1
ATOM 1331 C CA . ALA A 1 177 ? 0.181 -46.406 -10.102 1 89.69 177 ALA A CA 1
ATOM 1332 C C . ALA A 1 177 ? 0.187 -46.562 -8.586 1 89.69 177 ALA A C 1
ATOM 1334 O O . ALA A 1 177 ? -0.857 -46.438 -7.938 1 89.69 177 ALA A O 1
ATOM 1335 N N . SER A 1 178 ? 1.525 -46.812 -8.156 1 89.94 178 SER A N 1
ATOM 1336 C CA . SER A 1 178 ? 1.688 -47.031 -6.727 1 89.94 178 SER A CA 1
ATOM 1337 C C . SER A 1 178 ? 1.319 -45.812 -5.922 1 89.94 178 SER A C 1
ATOM 1339 O O . SER A 1 178 ? 0.93 -45.906 -4.754 1 89.94 178 SER A O 1
ATOM 1341 N N . VAL A 1 179 ? 1.688 -44.781 -6.43 1 90.88 179 VAL A N 1
ATOM 1342 C CA . VAL A 1 179 ? 1.36 -43.562 -5.711 1 90.88 179 VAL A CA 1
ATOM 1343 C C . VAL A 1 179 ? -0.025 -43.062 -6.125 1 90.88 179 VAL A C 1
ATOM 1345 O O . VAL A 1 179 ? -0.358 -41.906 -5.934 1 90.88 179 VAL A O 1
ATOM 1348 N N . GLY A 1 180 ? -1.006 -43.906 -6.797 1 87.75 180 GLY A N 1
ATOM 1349 C CA . GLY A 1 180 ? -2.434 -43.656 -6.949 1 87.75 180 GLY A CA 1
ATOM 1350 C C . GLY A 1 180 ? -2.811 -43.125 -8.312 1 87.75 180 GLY A C 1
ATOM 1351 O O . GLY A 1 180 ? -3.943 -42.688 -8.523 1 87.75 180 GLY A O 1
ATOM 1352 N N . HIS A 1 181 ? -2.168 -43.156 -9.406 1 90.06 181 HIS A N 1
ATOM 1353 C CA . HIS A 1 181 ? -2.453 -42.656 -10.734 1 90.06 181 HIS A CA 1
ATOM 1354 C C . HIS A 1 181 ? -3.229 -43.656 -11.57 1 90.06 181 HIS A C 1
ATOM 1356 O O . HIS A 1 181 ? -2.674 -44.688 -11.992 1 90.06 181 HIS A O 1
ATOM 1362 N N . ILE A 1 182 ? -4.48 -43.344 -11.852 1 88.25 182 ILE A N 1
ATOM 1363 C CA . ILE A 1 182 ? -5.426 -44.312 -12.406 1 88.25 182 ILE A CA 1
ATOM 1364 C C . ILE A 1 182 ? -5.012 -44.656 -13.828 1 88.25 182 ILE A C 1
ATOM 1366 O O . ILE A 1 182 ? -5.02 -45.844 -14.203 1 88.25 182 ILE A O 1
ATOM 1370 N N . ASP A 1 183 ? -4.812 -43.719 -14.734 1 92.5 183 ASP A N 1
ATOM 1371 C CA . ASP A 1 183 ? -4.391 -44 -16.094 1 92.5 183 ASP A CA 1
ATOM 1372 C C . ASP A 1 183 ? -3.143 -44.906 -16.109 1 92.5 183 ASP A C 1
ATOM 1374 O O . ASP A 1 183 ? -2.979 -45.75 -16.984 1 92.5 183 ASP A O 1
ATOM 1378 N N . ALA A 1 184 ? -2.256 -44.594 -15.141 1 93.62 184 ALA A N 1
ATOM 1379 C CA . ALA A 1 184 ? -1.075 -45.469 -15.055 1 93.62 184 ALA A CA 1
ATOM 1380 C C . ALA A 1 184 ? -1.461 -46.906 -14.703 1 93.62 184 ALA A C 1
ATOM 1382 O O . ALA A 1 184 ? -0.875 -47.844 -15.227 1 93.62 184 ALA A O 1
ATOM 1383 N N . LEU A 1 185 ? -2.428 -47.031 -13.891 1 91.31 185 LEU A N 1
ATOM 1384 C CA . LEU A 1 185 ? -2.922 -48.344 -13.539 1 91.31 185 LEU A CA 1
ATOM 1385 C C . LEU A 1 185 ? -3.502 -49.062 -14.758 1 91.31 185 LEU A C 1
ATOM 1387 O O . LEU A 1 185 ? -3.252 -50.25 -14.977 1 91.31 185 LEU A O 1
ATOM 1391 N N . ARG A 1 186 ? -4.348 -48.344 -15.492 1 91.94 186 ARG A N 1
ATOM 1392 C CA . ARG A 1 186 ? -4.902 -48.906 -16.734 1 91.94 186 ARG A CA 1
ATOM 1393 C C . ARG A 1 186 ? -3.795 -49.344 -17.688 1 91.94 186 ARG A C 1
ATOM 1395 O O . ARG A 1 186 ? -3.855 -50.406 -18.266 1 91.94 186 ARG A O 1
ATOM 1402 N N . GLU A 1 187 ? -2.934 -48.469 -17.891 1 92.25 187 GLU A N 1
ATOM 1403 C CA . GLU A 1 187 ? -1.812 -48.781 -18.766 1 92.25 187 GLU A CA 1
ATOM 1404 C C . GLU A 1 187 ? -1.065 -50.031 -18.281 1 92.25 187 GLU A C 1
ATOM 1406 O O . GLU A 1 187 ? -0.71 -50.875 -19.094 1 92.25 187 GLU A O 1
ATOM 1411 N N . LEU A 1 188 ? -0.791 -50.031 -17.016 1 93.25 188 LEU A N 1
ATOM 1412 C CA . LEU A 1 188 ? -0.12 -51.219 -16.453 1 93.25 188 LEU A CA 1
ATOM 1413 C C . LEU A 1 188 ? -0.933 -52.469 -16.719 1 93.25 188 LEU A C 1
ATOM 1415 O O . LEU A 1 188 ? -0.371 -53.531 -17.031 1 93.25 188 LEU A O 1
ATOM 1419 N N . GLY A 1 189 ? -2.303 -52.406 -16.547 1 91.31 189 GLY A N 1
ATOM 1420 C CA . GLY A 1 189 ? -3.162 -53.562 -16.844 1 91.31 189 GLY A CA 1
ATOM 1421 C C . GLY A 1 189 ? -3.012 -54.062 -18.281 1 91.31 189 GLY A C 1
ATOM 1422 O O . GLY A 1 189 ? -2.924 -55.25 -18.516 1 91.31 189 GLY A O 1
ATOM 1423 N N . HIS A 1 190 ? -3.047 -53.125 -19.203 1 91.94 190 HIS A N 1
ATOM 1424 C CA . HIS A 1 190 ? -2.854 -53.5 -20.609 1 91.94 190 HIS A CA 1
ATOM 1425 C C . HIS A 1 190 ? -1.483 -54.125 -20.828 1 91.94 190 HIS A C 1
ATOM 1427 O O . HIS A 1 190 ? -1.351 -55.094 -21.594 1 91.94 190 HIS A O 1
ATOM 1433 N N . CYS A 1 191 ? -0.5 -53.562 -20.172 1 93 191 CYS A N 1
ATOM 1434 C CA . CYS A 1 191 ? 0.839 -54.125 -20.281 1 93 191 CYS A CA 1
ATOM 1435 C C . CYS A 1 191 ? 0.856 -55.594 -19.828 1 93 191 CYS A C 1
ATOM 1437 O O . CYS A 1 191 ? 1.427 -56.438 -20.5 1 93 191 CYS A O 1
ATOM 1439 N N . LEU A 1 192 ? 0.254 -55.844 -18.719 1 91.38 192 LEU A N 1
ATOM 1440 C CA . LEU A 1 192 ? 0.219 -57.219 -18.188 1 91.38 192 LEU A CA 1
ATOM 1441 C C . LEU A 1 192 ? -0.631 -58.125 -19.078 1 91.38 192 LEU A C 1
ATOM 1443 O O . LEU A 1 192 ? -0.253 -59.25 -19.344 1 91.38 192 LEU A O 1
ATOM 1447 N N . GLN A 1 193 ? -1.769 -57.625 -19.516 1 92.12 193 GLN A N 1
ATOM 1448 C CA . GLN A 1 193 ? -2.666 -58.438 -20.344 1 92.12 193 GLN A CA 1
ATOM 1449 C C . GLN A 1 193 ? -1.983 -58.844 -21.656 1 92.12 193 GLN A C 1
ATOM 1451 O O . GLN A 1 193 ? -2.137 -59.969 -22.109 1 92.12 193 GLN A O 1
ATOM 1456 N N . ASP A 1 194 ? -1.247 -57.875 -22.234 1 91.12 194 ASP A N 1
ATOM 1457 C CA . ASP A 1 194 ? -0.651 -58.094 -23.547 1 91.12 194 ASP A CA 1
ATOM 1458 C C . ASP A 1 194 ? 0.797 -58.562 -23.422 1 91.12 194 ASP A C 1
ATOM 1460 O O . ASP A 1 194 ? 1.403 -59 -24.391 1 91.12 194 ASP A O 1
ATOM 1464 N N . GLY A 1 195 ? 1.397 -58.531 -22.266 1 92.25 195 GLY A N 1
ATOM 1465 C CA . GLY A 1 195 ? 2.795 -58.875 -22.031 1 92.25 195 GLY A CA 1
ATOM 1466 C C . GLY A 1 195 ? 3.75 -57.844 -22.609 1 92.25 195 GLY A C 1
ATOM 1467 O O . GLY A 1 195 ? 4.766 -58.188 -23.203 1 92.25 195 GLY A O 1
ATOM 1468 N N . TYR A 1 196 ? 3.322 -56.656 -22.594 1 92.5 196 TYR A N 1
ATOM 1469 C CA . TYR A 1 196 ? 4.102 -55.531 -23.125 1 92.5 196 TYR A CA 1
ATOM 1470 C C . TYR A 1 196 ? 5.07 -55 -22.078 1 92.5 196 TYR A C 1
ATOM 1472 O O . TYR A 1 196 ? 4.68 -54.188 -21.219 1 92.5 196 TYR A O 1
ATOM 1480 N N . GLY A 1 197 ? 6.414 -55.219 -22.062 1 92.5 197 GLY A N 1
ATOM 1481 C CA . GLY A 1 197 ? 7.43 -54.781 -21.125 1 92.5 197 GLY A CA 1
ATOM 1482 C C . GLY A 1 197 ? 7.449 -55.594 -19.828 1 92.5 197 GLY A C 1
ATOM 1483 O O . GLY A 1 197 ? 8.242 -55.312 -18.938 1 92.5 197 GLY A O 1
ATOM 1484 N N . VAL A 1 198 ? 6.562 -56.469 -19.641 1 92.38 198 VAL A N 1
ATOM 1485 C CA . VAL A 1 198 ? 6.43 -57.344 -18.484 1 92.38 198 VAL A CA 1
ATOM 1486 C C . VAL A 1 198 ? 5.863 -58.688 -18.906 1 92.38 198 VAL A C 1
ATOM 1488 O O . VAL A 1 198 ? 5.297 -58.812 -20 1 92.38 198 VAL A O 1
ATOM 1491 N N . LYS A 1 199 ? 6.02 -59.656 -17.984 1 92.56 199 LYS A N 1
ATOM 1492 C CA . LYS A 1 199 ? 5.48 -60.969 -18.312 1 92.56 199 LYS A CA 1
ATOM 1493 C C . LYS A 1 199 ? 3.959 -60.938 -18.391 1 92.56 199 LYS A C 1
ATOM 1495 O O . LYS A 1 199 ? 3.297 -60.344 -17.531 1 92.56 199 LYS A O 1
ATOM 1500 N N . ARG A 1 200 ? 3.354 -61.625 -19.516 1 93.56 200 ARG A N 1
ATOM 1501 C CA . ARG A 1 200 ? 1.918 -61.594 -19.781 1 93.56 200 ARG A CA 1
ATOM 1502 C C . ARG A 1 200 ? 1.138 -62.25 -18.641 1 93.56 200 ARG A C 1
ATOM 1504 O O . ARG A 1 200 ? 1.494 -63.312 -18.172 1 93.56 200 ARG A O 1
ATOM 1511 N N . ASN A 1 201 ? 0.287 -61.562 -18.156 1 92.19 201 ASN A N 1
ATOM 1512 C CA . ASN A 1 201 ? -0.672 -62 -17.156 1 92.19 201 ASN A CA 1
ATOM 1513 C C . ASN A 1 201 ? -2.064 -61.438 -17.406 1 92.19 201 ASN A C 1
ATOM 1515 O O . ASN A 1 201 ? -2.389 -60.344 -16.938 1 92.19 201 ASN A O 1
ATOM 1519 N N . VAL A 1 202 ? -2.928 -62.219 -18.141 1 89.5 202 VAL A N 1
ATOM 1520 C CA . VAL A 1 202 ? -4.203 -61.75 -18.656 1 89.5 202 VAL A CA 1
ATOM 1521 C C . VAL A 1 202 ? -5.168 -61.5 -17.484 1 89.5 202 VAL A C 1
ATOM 1523 O O . VAL A 1 202 ? -5.848 -60.469 -17.438 1 89.5 202 VAL A O 1
ATOM 1526 N N . LEU A 1 203 ? -5.129 -62.438 -16.484 1 90.38 203 LEU A N 1
ATOM 1527 C CA . LEU A 1 203 ? -6.043 -62.312 -15.352 1 90.38 203 LEU A CA 1
ATOM 1528 C C . LEU A 1 203 ? -5.754 -61.062 -14.539 1 90.38 203 LEU A C 1
ATOM 1530 O O . LEU A 1 203 ? -6.668 -60.312 -14.203 1 90.38 203 LEU A O 1
ATOM 1534 N N . GLU A 1 204 ? -4.48 -60.969 -14.312 1 89.19 204 GLU A N 1
ATOM 1535 C CA . GLU A 1 204 ? -4.098 -59.781 -13.539 1 89.19 204 GLU A CA 1
ATOM 1536 C C . GLU A 1 204 ? -4.355 -58.5 -14.32 1 89.19 204 GLU A C 1
ATOM 1538 O O . GLU A 1 204 ? -4.758 -57.5 -13.742 1 89.19 204 GLU A O 1
ATOM 1543 N N . GLY A 1 205 ? -3.984 -58.5 -15.562 1 91.25 205 GLY A N 1
ATOM 1544 C CA . GLY A 1 205 ? -4.262 -57.344 -16.406 1 91.25 205 GLY A CA 1
ATOM 1545 C C . GLY A 1 205 ? -5.723 -56.938 -16.391 1 91.25 205 GLY A C 1
ATOM 1546 O O . GLY A 1 205 ? -6.039 -55.781 -16.188 1 91.25 205 GLY A O 1
ATOM 1547 N N . ARG A 1 206 ? -6.586 -57.938 -16.484 1 89.62 206 ARG A N 1
ATOM 1548 C CA . ARG A 1 206 ? -8.023 -57.688 -16.469 1 89.62 206 ARG A CA 1
ATOM 1549 C C . ARG A 1 206 ? -8.477 -57.156 -15.117 1 89.62 206 ARG A C 1
ATOM 1551 O O . ARG A 1 206 ? -9.32 -56.25 -15.047 1 89.62 206 ARG A O 1
ATOM 1558 N N . ARG A 1 207 ? -7.758 -57.688 -14.078 1 87 207 ARG A N 1
ATOM 1559 C CA . ARG A 1 207 ? -8.062 -57.219 -12.734 1 87 207 ARG A CA 1
ATOM 1560 C C . ARG A 1 207 ? -7.746 -55.719 -12.586 1 87 207 ARG A C 1
ATOM 1562 O O . ARG A 1 207 ? -8.555 -54.969 -12.055 1 87 207 ARG A O 1
ATOM 1569 N N . LEU A 1 208 ? -6.527 -55.438 -13.039 1 91.81 208 LEU A N 1
ATOM 1570 C CA . LEU A 1 208 ? -6.102 -54.031 -12.93 1 91.81 208 LEU A CA 1
ATOM 1571 C C . LEU A 1 208 ? -6.992 -53.125 -13.766 1 91.81 208 LEU A C 1
ATOM 1573 O O . LEU A 1 208 ? -7.289 -52 -13.367 1 91.81 208 LEU A O 1
ATOM 1577 N N . LEU A 1 209 ? -7.406 -53.562 -15 1 88.69 209 LEU A N 1
ATOM 1578 C CA . LEU A 1 209 ? -8.281 -52.75 -15.859 1 88.69 209 LEU A CA 1
ATOM 1579 C C . LEU A 1 209 ? -9.641 -52.531 -15.195 1 88.69 209 LEU A C 1
ATOM 1581 O O . LEU A 1 209 ? -10.188 -51.438 -15.258 1 88.69 209 LEU A O 1
ATOM 1585 N N . VAL A 1 210 ? -10.109 -53.562 -14.43 1 86.38 210 VAL A N 1
ATOM 1586 C CA . VAL A 1 210 ? -11.352 -53.438 -13.68 1 86.38 210 VAL A CA 1
ATOM 1587 C C . VAL A 1 210 ? -11.164 -52.469 -12.531 1 86.38 210 VAL A C 1
ATOM 1589 O O . VAL A 1 210 ? -12.039 -51.625 -12.273 1 86.38 210 VAL A O 1
ATOM 1592 N N . GLN A 1 211 ? -9.977 -52.719 -11.992 1 87.75 211 GLN A N 1
ATOM 1593 C CA . GLN A 1 211 ? -9.664 -51.812 -10.883 1 87.75 211 GLN A CA 1
ATOM 1594 C C . GLN A 1 211 ? -9.625 -50.375 -11.359 1 87.75 211 GLN A C 1
ATOM 1596 O O . GLN A 1 211 ? -10.117 -49.469 -10.664 1 87.75 211 GLN A O 1
ATOM 1601 N N . ALA A 1 212 ? -8.938 -50.094 -12.406 1 86.62 212 ALA A N 1
ATOM 1602 C CA . ALA A 1 212 ? -8.867 -48.75 -12.961 1 86.62 212 ALA A CA 1
ATOM 1603 C C . ALA A 1 212 ? -10.258 -48.188 -13.203 1 86.62 212 ALA A C 1
ATOM 1605 O O . ALA A 1 212 ? -10.523 -47.031 -12.891 1 86.62 212 ALA A O 1
ATOM 1606 N N . ASN A 1 213 ? -11.148 -48.938 -13.758 1 79.44 213 ASN A N 1
ATOM 1607 C CA . ASN A 1 213 ? -12.523 -48.531 -14.023 1 79.44 213 ASN A CA 1
ATOM 1608 C C . ASN A 1 213 ? -13.258 -48.188 -12.734 1 79.44 213 ASN A C 1
ATOM 1610 O O . ASN A 1 213 ? -13.977 -47.188 -12.672 1 79.44 213 ASN A O 1
ATOM 1614 N N . VAL A 1 214 ? -12.883 -48.938 -11.602 1 80.5 214 VAL A N 1
ATOM 1615 C CA . VAL A 1 214 ? -13.531 -48.75 -10.312 1 80.5 214 VAL A CA 1
ATOM 1616 C C . VAL A 1 214 ? -13.039 -47.438 -9.688 1 80.5 214 VAL A C 1
ATOM 1618 O O . VAL A 1 214 ? -13.828 -46.656 -9.156 1 80.5 214 VAL A O 1
ATOM 1621 N N . ARG A 1 215 ? -11.836 -47.5 -9.773 1 80.75 215 ARG A N 1
ATOM 1622 C CA . ARG A 1 215 ? -11.25 -46.281 -9.188 1 80.75 215 ARG A CA 1
ATOM 1623 C C . ARG A 1 215 ? -11.734 -45.031 -9.914 1 80.75 215 ARG A C 1
ATOM 1625 O O . ARG A 1 215 ? -11.914 -44 -9.297 1 80.75 215 ARG A O 1
ATOM 1632 N N . GLU A 1 216 ? -11.805 -45 -11.172 1 81.75 216 GLU A N 1
ATOM 1633 C CA . GLU A 1 216 ? -12.297 -43.875 -11.953 1 81.75 216 GLU A CA 1
ATOM 1634 C C . GLU A 1 216 ? -13.703 -43.469 -11.516 1 81.75 216 GLU A C 1
ATOM 1636 O O . GLU A 1 216 ? -14 -42.281 -11.352 1 81.75 216 GLU A O 1
ATOM 1641 N N . VAL A 1 217 ? -14.539 -44.438 -11.336 1 70.75 217 VAL A N 1
ATOM 1642 C CA . VAL A 1 217 ? -15.906 -44.219 -10.898 1 70.75 217 VAL A CA 1
ATOM 1643 C C . VAL A 1 217 ? -15.898 -43.625 -9.484 1 70.75 217 VAL A C 1
ATOM 1645 O O . VAL A 1 217 ? -16.641 -42.688 -9.18 1 70.75 217 VAL A O 1
ATOM 1648 N N . ALA A 1 218 ? -14.836 -44.188 -8.773 1 72.81 218 ALA A N 1
ATOM 1649 C CA . ALA A 1 218 ? -14.75 -43.719 -7.391 1 72.81 218 ALA A CA 1
ATOM 1650 C C . ALA A 1 218 ? -14.32 -42.25 -7.336 1 72.81 218 ALA A C 1
ATOM 1652 O O . ALA A 1 218 ? -14.836 -41.469 -6.52 1 72.81 218 ALA A O 1
ATOM 1653 N N . ALA A 1 219 ? -13.367 -42.062 -8.008 1 69.44 219 ALA A N 1
ATOM 1654 C CA . ALA A 1 219 ? -12.883 -40.688 -8.039 1 69.44 219 ALA A CA 1
ATOM 1655 C C . ALA A 1 219 ? -13.992 -39.719 -8.461 1 69.44 219 ALA A C 1
ATOM 1657 O O . ALA A 1 219 ? -14.078 -38.625 -7.953 1 69.44 219 ALA A O 1
ATOM 1658 N N . LEU A 1 220 ? -14.859 -39.969 -9.477 1 72 220 LEU A N 1
ATOM 1659 C CA . LEU A 1 220 ? -15.984 -39.156 -9.914 1 72 220 LEU A CA 1
ATOM 1660 C C . LEU A 1 220 ? -16.969 -38.938 -8.781 1 72 220 LEU A C 1
ATOM 1662 O O . LEU A 1 220 ? -17.484 -37.812 -8.602 1 72 220 LEU A O 1
ATOM 1666 N N . TYR A 1 221 ? -17.016 -40 -8.016 1 62.53 221 TYR A N 1
ATOM 1667 C CA . TYR A 1 221 ? -17.938 -39.875 -6.883 1 62.53 221 TYR A CA 1
ATOM 1668 C C . TYR A 1 221 ? -17.391 -38.938 -5.824 1 62.53 221 TYR A C 1
ATOM 1670 O O . TYR A 1 221 ? -18.156 -38.156 -5.234 1 62.53 221 TYR A O 1
ATOM 1678 N N . ALA A 1 222 ? -16.266 -39.156 -5.754 1 64.81 222 ALA A N 1
ATOM 1679 C CA . ALA A 1 222 ? -15.648 -38.312 -4.746 1 64.81 222 ALA A CA 1
ATOM 1680 C C . ALA A 1 222 ? -15.734 -36.844 -5.16 1 64.81 222 ALA A C 1
ATOM 1682 O O . ALA A 1 222 ? -15.977 -35.969 -4.32 1 64.81 222 ALA A O 1
ATOM 1683 N N . ALA A 1 223 ? -15.453 -36.594 -6.32 1 64.38 223 ALA A N 1
ATOM 1684 C CA . ALA A 1 223 ? -15.531 -35.219 -6.832 1 64.38 223 ALA A CA 1
ATOM 1685 C C . ALA A 1 223 ? -16.953 -34.688 -6.734 1 64.38 223 ALA A C 1
ATOM 1687 O O . ALA A 1 223 ? -17.156 -33.5 -6.379 1 64.38 223 ALA A O 1
ATOM 1688 N N . VAL A 1 224 ? -18.016 -35.406 -7.207 1 63.12 224 VAL A N 1
ATOM 1689 C CA . VAL A 1 224 ? -19.422 -35 -7.145 1 63.12 224 VAL A CA 1
ATOM 1690 C C . VAL A 1 224 ? -19.828 -34.75 -5.691 1 63.12 224 VAL A C 1
ATOM 1692 O O . VAL A 1 224 ? -20.547 -33.812 -5.398 1 63.12 224 VAL A O 1
ATOM 1695 N N . ALA A 1 225 ? -19.203 -35.438 -5.012 1 60.31 225 ALA A N 1
ATOM 1696 C CA . ALA A 1 225 ? -19.547 -35.312 -3.596 1 60.31 225 ALA A CA 1
ATOM 1697 C C . ALA A 1 225 ? -18.984 -34 -3.029 1 60.31 225 ALA A C 1
ATOM 1699 O O . ALA A 1 225 ? -19.625 -33.344 -2.211 1 60.31 225 ALA A O 1
ATOM 1700 N N . SER A 1 226 ? -17.953 -33.812 -3.518 1 56.47 226 SER A N 1
ATOM 1701 C CA . SER A 1 226 ? -17.328 -32.594 -2.992 1 56.47 226 SER A CA 1
ATOM 1702 C C . SER A 1 226 ? -17.984 -31.344 -3.562 1 56.47 226 SER A C 1
ATOM 1704 O O . SER A 1 226 ? -17.938 -30.266 -2.949 1 56.47 226 SER A O 1
ATOM 1706 N N . SER A 1 227 ? -18.609 -31.234 -5.227 1 61.56 227 SER A N 1
ATOM 1707 C CA . SER A 1 227 ? -19.188 -30.078 -5.898 1 61.56 227 SER A CA 1
ATOM 1708 C C . SER A 1 227 ? -20.641 -29.875 -5.48 1 61.56 227 SER A C 1
ATOM 1710 O O . SER A 1 227 ? -21.25 -28.859 -5.82 1 61.56 227 SER A O 1
ATOM 1712 N N . GLY A 1 228 ? -21.406 -30.438 -5.074 1 51.03 228 GLY A N 1
ATOM 1713 C CA . GLY A 1 228 ? -22.781 -30.344 -4.645 1 51.03 228 GLY A CA 1
ATOM 1714 C C . GLY A 1 228 ? -23.766 -30.875 -5.68 1 51.03 228 GLY A C 1
ATOM 1715 O O . GLY A 1 228 ? -24.969 -30.656 -5.566 1 51.03 228 GLY A O 1
ATOM 1716 N N . PHE A 1 229 ? -23.734 -30.938 -7.246 1 53.09 229 PHE A N 1
ATOM 1717 C CA . PHE A 1 229 ? -24.625 -31.375 -8.312 1 53.09 229 PHE A CA 1
ATOM 1718 C C . PHE A 1 229 ? -25.406 -32.625 -7.898 1 53.09 229 PHE A C 1
ATOM 1720 O O . PHE A 1 229 ? -24.891 -33.469 -7.164 1 53.09 229 PHE A O 1
ATOM 1727 N N . ASP A 1 230 ? -26.812 -32.531 -8.359 1 51.28 230 ASP A N 1
ATOM 1728 C CA . ASP A 1 230 ? -27.734 -33.625 -8.008 1 51.28 230 ASP A CA 1
ATOM 1729 C C . ASP A 1 230 ? -27.297 -34.938 -8.648 1 51.28 230 ASP A C 1
ATOM 1731 O O . ASP A 1 230 ? -27.156 -35 -9.875 1 51.28 230 ASP A O 1
ATOM 1735 N N . ARG A 1 231 ? -26.953 -35.688 -8.203 1 51.84 231 ARG A N 1
ATOM 1736 C CA . ARG A 1 231 ? -26.625 -37.094 -8.508 1 51.84 231 ARG A CA 1
ATOM 1737 C C . ARG A 1 231 ? -27.594 -37.688 -9.523 1 51.84 231 ARG A C 1
ATOM 1739 O O . ARG A 1 231 ? -27.188 -38.375 -10.453 1 51.84 231 ARG A O 1
ATOM 1746 N N . ASP A 1 232 ? -28.906 -37.312 -9.383 1 50.62 232 ASP A N 1
ATOM 1747 C CA . ASP A 1 232 ? -29.969 -38.062 -10.094 1 50.62 232 ASP A CA 1
ATOM 1748 C C . ASP A 1 232 ? -30.016 -37.656 -11.562 1 50.62 232 ASP A C 1
ATOM 1750 O O . ASP A 1 232 ? -30.25 -38.5 -12.438 1 50.62 232 ASP A O 1
ATOM 1754 N N . SER A 1 233 ? -29.906 -36.469 -11.922 1 51.25 233 SER A N 1
ATOM 1755 C CA . SER A 1 233 ? -30 -35.969 -13.289 1 51.25 233 SER A CA 1
ATOM 1756 C C . SER A 1 233 ? -28.812 -36.469 -14.133 1 51.25 233 SER A C 1
ATOM 1758 O O . SER A 1 233 ? -28.969 -36.781 -15.312 1 51.25 233 SER A O 1
ATOM 1760 N N . TRP A 1 234 ? -27.734 -36.5 -13.562 1 50.59 234 TRP A N 1
ATOM 1761 C CA . TRP A 1 234 ? -26.547 -36.969 -14.273 1 50.59 234 TRP A CA 1
ATOM 1762 C C . TRP A 1 234 ? -26.656 -38.438 -14.617 1 50.59 234 TRP A C 1
ATOM 1764 O O . TRP A 1 234 ? -26.328 -38.844 -15.734 1 50.59 234 TRP A O 1
ATOM 1774 N N . LEU A 1 235 ? -27.312 -39.094 -13.836 1 51.44 235 LEU A N 1
ATOM 1775 C CA . LEU A 1 235 ? -27.531 -40.531 -14.109 1 51.44 235 LEU A CA 1
ATOM 1776 C C . LEU A 1 235 ? -28.5 -40.688 -15.273 1 51.44 235 LEU A C 1
ATOM 1778 O O . LEU A 1 235 ? -28.359 -41.625 -16.078 1 51.44 235 LEU A O 1
ATOM 1782 N N . ALA A 1 236 ? -29.453 -39.812 -15.484 1 50.72 236 ALA A N 1
ATOM 1783 C CA . ALA A 1 236 ? -30.469 -39.938 -16.531 1 50.72 236 ALA A CA 1
ATOM 1784 C C . ALA A 1 236 ? -29.859 -39.656 -17.906 1 50.72 236 ALA A C 1
ATOM 1786 O O . ALA A 1 236 ? -30.219 -40.281 -18.891 1 50.72 236 ALA A O 1
ATOM 1787 N N . LEU A 1 237 ? -29.109 -38.562 -18.266 1 44.88 237 LEU A N 1
ATOM 1788 C CA . LEU A 1 237 ? -28.516 -38.156 -19.531 1 44.88 237 LEU A CA 1
ATOM 1789 C C . LEU A 1 237 ? -27.516 -39.188 -20.031 1 44.88 237 LEU A C 1
ATOM 1791 O O . LEU A 1 237 ? -27.203 -39.25 -21.219 1 44.88 237 LEU A O 1
ATOM 1795 N N . ASN A 1 238 ? -26.969 -39.719 -19.281 1 45.25 238 ASN A N 1
ATOM 1796 C CA . ASN A 1 238 ? -25.922 -40.656 -19.672 1 45.25 238 ASN A CA 1
ATOM 1797 C C . ASN A 1 238 ? -26.438 -42.094 -19.641 1 45.25 238 ASN A C 1
ATOM 1799 O O . ASN A 1 238 ? -25.688 -43.031 -19.312 1 45.25 238 ASN A O 1
ATOM 1803 N N . ARG A 1 239 ? -27.812 -42.219 -20.031 1 41.41 239 ARG A N 1
ATOM 1804 C CA . ARG A 1 239 ? -28.328 -43.594 -20.172 1 41.41 239 ARG A CA 1
ATOM 1805 C C . ARG A 1 239 ? -27.625 -44.312 -21.312 1 41.41 239 ARG A C 1
ATOM 1807 O O . ARG A 1 239 ? -27.422 -43.75 -22.391 1 41.41 239 ARG A O 1
ATOM 1814 N N . PRO A 1 240 ? -27.156 -45.344 -21.312 1 43.97 240 PRO A N 1
ATOM 1815 C CA . PRO A 1 240 ? -26.516 -46.188 -22.344 1 43.97 240 PRO A CA 1
ATOM 1816 C C . PRO A 1 240 ? -27.359 -46.312 -23.609 1 43.97 240 PRO A C 1
ATOM 1818 O O . PRO A 1 240 ? -28.578 -46.438 -23.516 1 43.97 240 PRO A O 1
ATOM 1821 N N . ALA A 1 241 ? -27.219 -45.562 -24.844 1 39.31 241 ALA A N 1
ATOM 1822 C CA . ALA A 1 241 ? -27.875 -45.969 -26.094 1 39.31 241 ALA A CA 1
ATOM 1823 C C . ALA A 1 241 ? -27.938 -47.5 -26.203 1 39.31 241 ALA A C 1
ATOM 1825 O O . ALA A 1 241 ? -26.969 -48.188 -25.875 1 39.31 241 ALA A O 1
ATOM 1826 N N . GLY A 1 242 ? -29.031 -48.156 -26.266 1 35.16 242 GLY A N 1
ATOM 1827 C CA . GLY A 1 242 ? -29.406 -49.562 -26.344 1 35.16 242 GLY A CA 1
ATOM 1828 C C . GLY A 1 242 ? -28.75 -50.281 -27.516 1 35.16 242 GLY A C 1
ATOM 1829 O O . GLY A 1 242 ? -29.203 -51.344 -27.922 1 35.16 242 GLY A O 1
ATOM 1830 N N . GLY A 1 243 ? -28.094 -49.625 -28.656 1 35.69 243 GLY A N 1
ATOM 1831 C CA . GLY A 1 243 ? -27.797 -50.562 -29.719 1 35.69 243 GLY A CA 1
ATOM 1832 C C . GLY A 1 243 ? -26.906 -51.688 -29.281 1 35.69 243 GLY A C 1
ATOM 1833 O O . GLY A 1 243 ? -26.172 -51.562 -28.297 1 35.69 243 GLY A O 1
ATOM 1834 N N . THR A 1 244 ? -27.281 -53 -29.484 1 34.03 244 THR A N 1
ATOM 1835 C CA . THR A 1 244 ? -26.766 -54.344 -29.234 1 34.03 244 THR A CA 1
ATOM 1836 C C . THR A 1 244 ? -25.328 -54.469 -29.719 1 34.03 244 THR A C 1
ATOM 1838 O O . THR A 1 244 ? -24.75 -55.531 -29.672 1 34.03 244 THR A O 1
ATOM 1841 N N . GLY A 1 245 ? -24.844 -53.75 -30.781 1 34.06 245 GLY A N 1
ATOM 1842 C CA . GLY A 1 245 ? -23.656 -54.375 -31.375 1 34.06 245 GLY A CA 1
ATOM 1843 C C . GLY A 1 245 ? -22.5 -54.469 -30.406 1 34.06 245 GLY A C 1
ATOM 1844 O O . GLY A 1 245 ? -22.391 -53.688 -29.469 1 34.06 245 GLY A O 1
ATOM 1845 N N . SER A 1 246 ? -21.938 -55.719 -30.141 1 33.91 246 SER A N 1
ATOM 1846 C CA . SER A 1 246 ? -20.75 -56.188 -29.422 1 33.91 246 SER A CA 1
ATOM 1847 C C . SER A 1 246 ? -19.578 -55.25 -29.641 1 33.91 246 SER A C 1
ATOM 1849 O O . SER A 1 246 ? -18.969 -55.25 -30.719 1 33.91 246 SER A O 1
ATOM 1851 N N . CYS A 1 247 ? -19.609 -54.094 -29.5 1 35.56 247 CYS A N 1
ATOM 1852 C CA . CYS A 1 247 ? -18.344 -53.375 -29.703 1 35.56 247 CYS A CA 1
ATOM 1853 C C . CYS A 1 247 ? -17.234 -53.969 -28.844 1 35.56 247 CYS A C 1
ATOM 1855 O O . CYS A 1 247 ? -17.312 -53.969 -27.625 1 35.56 247 CYS A O 1
ATOM 1857 N N . PRO A 1 248 ? -16.438 -55.031 -29.125 1 34.75 248 PRO A N 1
ATOM 1858 C CA . PRO A 1 248 ? -15.367 -55.75 -28.406 1 34.75 248 PRO A CA 1
ATOM 1859 C C . PRO A 1 248 ? -14.508 -54.812 -27.562 1 34.75 248 PRO A C 1
ATOM 1861 O O . PRO A 1 248 ? -13.656 -55.25 -26.797 1 34.75 248 PRO A O 1
ATOM 1864 N N . LEU A 1 249 ? -13.953 -53.719 -28.031 1 38.75 249 LEU A N 1
ATOM 1865 C CA . LEU A 1 249 ? -13.008 -53.094 -27.109 1 38.75 249 LEU A CA 1
ATOM 1866 C C . LEU A 1 249 ? -13.656 -52.844 -25.766 1 38.75 249 LEU A C 1
ATOM 1868 O O . LEU A 1 249 ? -14.719 -52.219 -25.688 1 38.75 249 LEU A O 1
ATOM 1872 N N . LEU A 1 250 ? -13.656 -53.812 -24.766 1 39.38 250 LEU A N 1
ATOM 1873 C CA . LEU A 1 250 ? -14.094 -53.688 -23.375 1 39.38 250 LEU A CA 1
ATOM 1874 C C . LEU A 1 250 ? -14.008 -52.219 -22.906 1 39.38 250 LEU A C 1
ATOM 1876 O O . LEU A 1 250 ? -14.648 -51.844 -21.938 1 39.38 250 LEU A O 1
ATOM 1880 N N . SER A 1 251 ? -12.898 -51.719 -23.141 1 43.56 251 SER A N 1
ATOM 1881 C CA . SER A 1 251 ? -12.852 -50.344 -22.625 1 43.56 251 SER A CA 1
ATOM 1882 C C . SER A 1 251 ? -14.148 -49.594 -22.938 1 43.56 251 SER A C 1
ATOM 1884 O O . SER A 1 251 ? -14.32 -48.438 -22.531 1 43.56 251 SER A O 1
ATOM 1886 N N . ASP A 1 252 ? -14.836 -50.156 -23.891 1 41.69 252 ASP A N 1
ATOM 1887 C CA . ASP A 1 252 ? -16.109 -49.562 -24.312 1 41.69 252 ASP A CA 1
ATOM 1888 C C . ASP A 1 252 ? -17.188 -49.781 -23.25 1 41.69 252 ASP A C 1
ATOM 1890 O O . ASP A 1 252 ? -18.375 -49.688 -23.547 1 41.69 252 ASP A O 1
ATOM 1894 N N . PHE A 1 253 ? -16.891 -50.688 -22.234 1 42.09 253 PHE A N 1
ATOM 1895 C CA . PHE A 1 253 ? -17.969 -50.75 -21.25 1 42.09 253 PHE A CA 1
ATOM 1896 C C . PHE A 1 253 ? -18.359 -49.375 -20.766 1 42.09 253 PHE A C 1
ATOM 1898 O O . PHE A 1 253 ? -19.047 -49.219 -19.75 1 42.09 253 PHE A O 1
ATOM 1905 N N . GLY A 1 254 ? -17.625 -48.531 -20.75 1 42.69 254 GLY A N 1
ATOM 1906 C CA . GLY A 1 254 ? -17.516 -47.219 -20.141 1 42.69 254 GLY A CA 1
ATOM 1907 C C . GLY A 1 254 ? -18.75 -46.344 -20.359 1 42.69 254 GLY A C 1
ATOM 1908 O O . GLY A 1 254 ? -19.312 -46.312 -21.469 1 42.69 254 GLY A O 1
ATOM 1909 N N . CYS A 1 255 ? -19.453 -46.719 -19.031 1 46.41 255 CYS A N 1
ATOM 1910 C CA . CYS A 1 255 ? -20.359 -45.594 -18.891 1 46.41 255 CYS A CA 1
ATOM 1911 C C . CYS A 1 255 ? -19.75 -44.312 -19.453 1 46.41 255 CYS A C 1
ATOM 1913 O O . CYS A 1 255 ? -18.531 -44.156 -19.484 1 46.41 255 CYS A O 1
ATOM 1915 N N . ASP A 1 256 ? -20.516 -44 -20.094 1 53.44 256 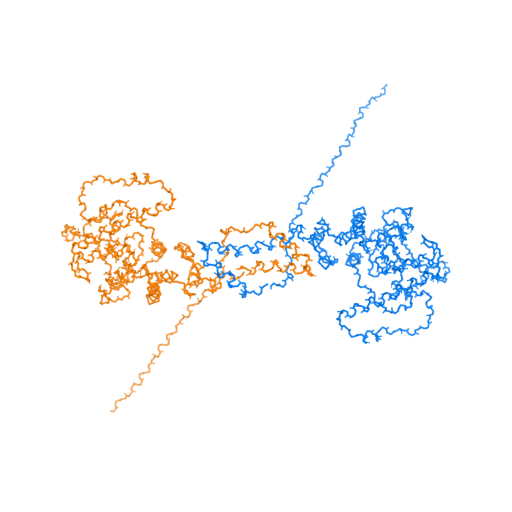ASP A N 1
ATOM 1916 C CA . ASP A 1 256 ? -20.156 -42.688 -20.641 1 53.44 256 ASP A CA 1
ATOM 1917 C C . ASP A 1 256 ? -19.734 -41.719 -19.531 1 53.44 256 ASP A C 1
ATOM 1919 O O . ASP A 1 256 ? -20.562 -40.969 -19 1 53.44 256 ASP A O 1
ATOM 1923 N N . VAL A 1 257 ? -18.578 -42.406 -18.469 1 57.97 257 VAL A N 1
ATOM 1924 C CA . VAL A 1 257 ? -18.062 -41.469 -17.469 1 57.97 257 VAL A CA 1
ATOM 1925 C C . VAL A 1 257 ? -17.344 -40.312 -18.156 1 57.97 257 VAL A C 1
ATOM 1927 O O . VAL A 1 257 ? -16.531 -40.531 -19.062 1 57.97 257 VAL A O 1
ATOM 1930 N N . PRO A 1 258 ? -17.875 -39.344 -17.469 1 60.94 258 PRO A N 1
ATOM 1931 C CA . PRO A 1 258 ? -17.188 -38.188 -18.078 1 60.94 258 PRO A CA 1
ATOM 1932 C C . PRO A 1 258 ? -15.688 -38.188 -17.766 1 60.94 258 PRO A C 1
ATOM 1934 O O . PRO A 1 258 ? -15.266 -38.625 -16.703 1 60.94 258 PRO A O 1
ATOM 1937 N N . ALA A 1 259 ? -14.711 -38.062 -18.562 1 70.44 259 ALA A N 1
ATOM 1938 C CA . ALA A 1 259 ? -13.266 -37.938 -18.406 1 70.44 259 ALA A CA 1
ATOM 1939 C C . ALA A 1 259 ? -12.914 -36.938 -17.297 1 70.44 259 ALA A C 1
ATOM 1941 O O . ALA A 1 259 ? -13.57 -35.906 -17.172 1 70.44 259 ALA A O 1
ATOM 1942 N N . PRO A 1 260 ? -11.898 -37.594 -16.312 1 68.94 260 PRO A N 1
ATOM 1943 C CA . PRO A 1 260 ? -11.453 -36.625 -15.297 1 68.94 260 PRO A CA 1
ATOM 1944 C C . PRO A 1 260 ? -10.961 -35.312 -15.883 1 68.94 260 PRO A C 1
ATOM 1946 O O . PRO A 1 260 ? -10.57 -35.281 -17.062 1 68.94 260 PRO A O 1
ATOM 1949 N N . GLU A 1 261 ? -11.086 -34.281 -14.734 1 77.75 261 GLU A N 1
ATOM 1950 C CA . GLU A 1 261 ? -10.547 -33 -15.195 1 77.75 261 GLU A CA 1
ATOM 1951 C C . GLU A 1 261 ? -9.062 -33.125 -15.523 1 77.75 261 GLU A C 1
ATOM 1953 O O . GLU A 1 261 ? -8.273 -33.656 -14.719 1 77.75 261 GLU A O 1
ATOM 1958 N N . PRO A 1 262 ? -8.719 -32.969 -16.703 1 90.12 262 PRO A N 1
ATOM 1959 C CA . PRO A 1 262 ? -7.32 -33.062 -17.109 1 90.12 262 PRO A CA 1
ATOM 1960 C C . PRO A 1 262 ? -6.395 -32.188 -16.266 1 90.12 262 PRO A C 1
ATOM 1962 O O . PRO A 1 262 ? -6.828 -31.156 -15.719 1 90.12 262 PRO A O 1
ATOM 1965 N N . HIS A 1 263 ? -5.16 -32.781 -15.961 1 90.94 263 HIS A N 1
ATOM 1966 C CA . HIS A 1 263 ? -4.141 -31.938 -15.32 1 90.94 263 HIS A CA 1
ATOM 1967 C C . HIS A 1 263 ? -3.939 -30.641 -16.078 1 90.94 263 HIS A C 1
ATOM 1969 O O . HIS A 1 263 ? -4.027 -30.609 -17.312 1 90.94 263 HIS A O 1
ATOM 1975 N N . PRO A 1 264 ? -3.609 -29.484 -15.109 1 93.06 264 PRO A N 1
ATOM 1976 C CA . PRO A 1 264 ? -3.396 -28.203 -15.797 1 93.06 264 PRO A CA 1
ATOM 1977 C C . PRO A 1 264 ? -2.354 -28.297 -16.906 1 93.06 264 PRO A C 1
ATOM 1979 O O . PRO A 1 264 ? -2.459 -27.609 -17.922 1 93.06 264 PRO A O 1
ATOM 1982 N N . ALA A 1 265 ? -1.306 -29.141 -16.969 1 95.25 265 ALA A N 1
ATOM 1983 C CA . ALA A 1 265 ? -0.289 -29.297 -18 1 95.25 265 ALA A CA 1
ATOM 1984 C C . ALA A 1 265 ? -0.888 -29.891 -19.281 1 95.25 265 ALA A C 1
ATOM 1986 O O . ALA A 1 265 ? -0.573 -29.453 -20.391 1 95.25 265 ALA A O 1
ATOM 1987 N N . ASN A 1 266 ? -1.688 -30.781 -19.031 1 91.31 266 ASN A N 1
ATOM 1988 C CA . ASN A 1 266 ? -2.322 -31.422 -20.172 1 91.31 266 ASN A CA 1
ATOM 1989 C C . ASN A 1 266 ? -3.338 -30.484 -20.844 1 91.31 266 ASN A C 1
ATOM 1991 O O . ASN A 1 266 ? -3.463 -30.469 -22.062 1 91.31 266 ASN A O 1
ATOM 1995 N N . LYS A 1 267 ? -4.156 -30.031 -19.797 1 92.25 267 LYS A N 1
ATOM 1996 C CA . LYS A 1 267 ? -5.098 -29.047 -20.328 1 92.25 267 LYS A CA 1
ATOM 1997 C C . LYS A 1 267 ? -4.387 -28.016 -21.203 1 92.25 267 LYS A C 1
ATOM 1999 O O . LYS A 1 267 ? -4.887 -27.656 -22.266 1 92.25 267 LYS A O 1
ATOM 2004 N N . PHE A 1 268 ? -3.264 -27.5 -20.797 1 92.88 268 PHE A N 1
ATOM 2005 C CA . PHE A 1 268 ? -2.451 -26.547 -21.547 1 92.88 268 PHE A CA 1
ATOM 2006 C C . PHE A 1 268 ? -2.006 -27.125 -22.875 1 92.88 268 PHE A C 1
ATOM 2008 O O . PHE A 1 268 ? -2.08 -26.438 -23.906 1 92.88 268 PHE A O 1
ATOM 2015 N N . LEU A 1 269 ? -1.505 -28.281 -23.078 1 91.75 269 LEU A N 1
ATOM 2016 C CA . LEU A 1 269 ? -1.042 -28.906 -24.312 1 91.75 269 LEU A CA 1
ATOM 2017 C C . LEU A 1 269 ? -2.172 -29 -25.328 1 91.75 269 LEU A C 1
ATOM 2019 O O . LEU A 1 269 ? -1.968 -28.719 -26.516 1 91.75 269 LEU A O 1
ATOM 2023 N N . THR A 1 270 ? -3.289 -29.484 -24.719 1 89.12 270 THR A N 1
ATOM 2024 C CA . THR A 1 270 ? -4.469 -29.625 -25.562 1 89.12 270 THR A CA 1
ATOM 2025 C C . THR A 1 270 ? -4.82 -28.297 -26.234 1 89.12 270 THR A C 1
ATOM 2027 O O . THR A 1 270 ? -5.055 -28.234 -27.438 1 89.12 270 THR A O 1
ATOM 2030 N N . GLU A 1 271 ? -4.914 -27.328 -25.25 1 89.19 271 GLU A N 1
ATOM 2031 C CA . GLU A 1 271 ? -5.223 -26 -25.766 1 89.19 271 GLU A CA 1
ATOM 2032 C C . GLU A 1 271 ? -4.137 -25.516 -26.719 1 89.19 271 GLU A C 1
ATOM 2034 O O . GLU A 1 271 ? -4.43 -24.844 -27.719 1 89.19 271 GLU A O 1
ATOM 2039 N N . TRP A 1 272 ? -2.771 -25.812 -26.719 1 88.94 272 TRP A N 1
ATOM 2040 C CA . TRP A 1 272 ? -1.61 -25.359 -27.469 1 88.94 272 TRP A CA 1
ATOM 2041 C C . TRP A 1 272 ? -1.612 -25.953 -28.875 1 88.94 272 TRP A C 1
ATOM 2043 O O . TRP A 1 272 ? -1.263 -25.266 -29.844 1 88.94 272 TRP A O 1
ATOM 2053 N N . PHE A 1 273 ? -1.858 -27.031 -29.094 1 86.69 273 PHE A N 1
ATOM 2054 C CA . PHE A 1 273 ? -1.747 -27.688 -30.391 1 86.69 273 PHE A CA 1
ATOM 2055 C C . PHE A 1 273 ? -3.098 -27.734 -31.094 1 86.69 273 PHE A C 1
ATOM 2057 O O . PHE A 1 273 ? -3.246 -28.406 -32.125 1 86.69 273 PHE A O 1
ATOM 2064 N N . GLU A 1 274 ? -3.941 -27.078 -30.594 1 76.81 274 GLU A N 1
ATOM 2065 C CA . GLU A 1 274 ? -5.203 -26.922 -31.312 1 76.81 274 GLU A CA 1
ATOM 2066 C C . GLU A 1 274 ? -5.039 -26.047 -32.531 1 76.81 274 GLU A C 1
ATOM 2068 O O . GLU A 1 274 ? -4.148 -25.203 -32.594 1 76.81 274 GLU A O 1
ATOM 2073 N N . PRO A 1 275 ? -5.402 -26.297 -33.938 1 62.28 275 PRO A N 1
ATOM 2074 C CA . PRO A 1 275 ? -5.137 -25.781 -35.281 1 62.28 275 PRO A CA 1
ATOM 2075 C C . PRO A 1 275 ? -4.738 -24.312 -35.281 1 62.28 275 PRO A C 1
ATOM 2077 O O . PRO A 1 275 ? -3.869 -23.906 -36.062 1 62.28 275 PRO A O 1
ATOM 2080 N N . ALA A 1 276 ? -5.258 -23.453 -34.75 1 53.19 276 ALA A N 1
ATOM 2081 C CA . ALA A 1 276 ? -4.867 -22.047 -34.75 1 53.19 276 ALA A CA 1
ATOM 2082 C C . ALA A 1 276 ? -3.57 -21.828 -33.969 1 53.19 276 ALA A C 1
ATOM 2084 O O . ALA A 1 276 ? -2.955 -20.766 -34.031 1 53.19 276 ALA A O 1
ATOM 2085 N N . GLY A 1 277 ? -2.943 -22.891 -33.5 1 52.59 277 GLY A N 1
ATOM 2086 C CA . GLY A 1 277 ? -1.753 -22.875 -32.656 1 52.59 277 GLY A CA 1
ATOM 2087 C C . GLY A 1 277 ? -0.566 -23.578 -33.312 1 52.59 277 GLY A C 1
ATOM 2088 O O . GLY A 1 277 ? -0.535 -23.75 -34.531 1 52.59 277 GLY A O 1
ATOM 2089 N N . GLY A 1 278 ? 0.481 -23.969 -32.656 1 60.97 278 GLY A N 1
ATOM 2090 C CA . GLY A 1 278 ? 1.71 -24.547 -33.156 1 60.97 278 GLY A CA 1
ATOM 2091 C C . GLY A 1 278 ? 1.536 -25.984 -33.625 1 60.97 278 GLY A C 1
ATOM 2092 O O . GLY A 1 278 ? 0.571 -26.656 -33.25 1 60.97 278 GLY A O 1
ATOM 2093 N N . PHE A 1 279 ? 1.892 -26.328 -34.906 1 64.44 279 PHE A N 1
ATOM 2094 C CA . PHE A 1 279 ? 1.932 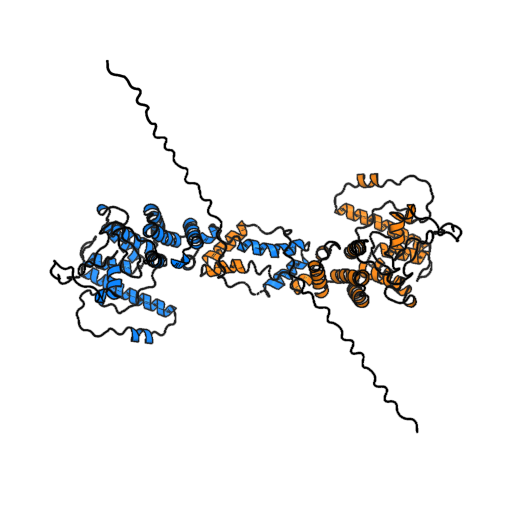-27.703 -35.406 1 64.44 279 PHE A CA 1
ATOM 2095 C C . PHE A 1 279 ? 3.168 -28.422 -34.906 1 64.44 279 PHE A C 1
ATOM 2097 O O . PHE A 1 279 ? 4.242 -27.828 -34.781 1 64.44 279 PHE A O 1
ATOM 2104 N N . PRO A 1 280 ? 2.961 -29.766 -34.25 1 75.94 280 PRO A N 1
ATOM 2105 C CA . PRO A 1 280 ? 4.141 -30.453 -33.719 1 75.94 280 PRO A CA 1
ATOM 2106 C C . PRO A 1 280 ? 5.25 -30.625 -34.75 1 75.94 280 PRO A C 1
ATOM 2108 O O . PRO A 1 280 ? 6.426 -30.703 -34.406 1 75.94 280 PRO A O 1
ATOM 2111 N N . GLY A 1 281 ? 5.172 -30.594 -36.219 1 75.69 281 GLY A N 1
ATOM 2112 C CA . GLY A 1 281 ? 6.109 -30.766 -37.312 1 75.69 281 GLY A CA 1
ATOM 2113 C C . GLY A 1 281 ? 5.535 -31.562 -38.469 1 75.69 281 GLY A C 1
ATOM 2114 O O . GLY A 1 281 ? 4.461 -32.156 -38.344 1 75.69 281 GLY A O 1
ATOM 2115 N N . PRO A 1 282 ? 6.16 -31.391 -39.5 1 74.62 282 PRO A N 1
ATOM 2116 C CA . PRO A 1 282 ? 5.613 -32.094 -40.688 1 74.62 282 PRO A CA 1
ATOM 2117 C C . PRO A 1 282 ? 5.523 -33.594 -40.469 1 74.62 282 PRO A C 1
ATOM 2119 O O . PRO A 1 282 ? 6.52 -34.25 -40.094 1 74.62 282 PRO A O 1
ATOM 2122 N N . GLY A 1 283 ? 4.441 -34.062 -40.656 1 77.94 283 GLY A N 1
ATOM 2123 C CA . GLY A 1 283 ? 4.184 -35.5 -40.562 1 77.94 283 GLY A CA 1
ATOM 2124 C C . GLY A 1 283 ? 3.969 -35.969 -39.125 1 77.94 283 GLY A C 1
ATOM 2125 O O . GLY A 1 283 ? 3.723 -37.156 -38.906 1 77.94 283 GLY A O 1
ATOM 2126 N N . LEU A 1 284 ? 4.129 -35.156 -38.312 1 84.5 284 LEU A N 1
ATOM 2127 C CA . LEU A 1 284 ? 3.939 -35.5 -36.906 1 84.5 284 LEU A CA 1
ATOM 2128 C C . LEU A 1 284 ? 2.496 -35.281 -36.469 1 84.5 284 LEU A C 1
ATOM 2130 O O . LEU A 1 284 ? 1.832 -34.375 -36.969 1 84.5 284 LEU A O 1
ATOM 2134 N N . ARG A 1 285 ? 1.698 -36.094 -35.406 1 85.31 285 ARG A N 1
ATOM 2135 C CA . ARG A 1 285 ? 0.314 -36.031 -34.938 1 85.31 285 ARG A CA 1
ATOM 2136 C C . ARG A 1 285 ? 0.243 -35.781 -33.438 1 85.31 285 ARG A C 1
ATOM 2138 O O . ARG A 1 285 ? 1.239 -35.938 -32.75 1 85.31 285 ARG A O 1
ATOM 2145 N N . VAL A 1 286 ? -0.945 -35.312 -33 1 91.06 286 VAL A N 1
ATOM 2146 C CA . VAL A 1 286 ? -1.252 -35.156 -31.594 1 91.06 286 VAL A CA 1
ATOM 2147 C C . VAL A 1 286 ? -2.162 -36.281 -31.141 1 91.06 286 VAL A C 1
ATOM 2149 O O . VAL A 1 286 ? -3 -36.781 -31.906 1 91.06 286 VAL A O 1
ATOM 2152 N N . CYS A 1 287 ? -1.833 -36.75 -29.938 1 93.69 287 CYS A N 1
ATOM 2153 C CA . CYS A 1 287 ? -2.658 -37.812 -29.391 1 93.69 287 CYS A CA 1
ATOM 2154 C C . CYS A 1 287 ? -4.141 -37.5 -29.562 1 93.69 287 CYS A C 1
ATOM 2156 O O . CYS A 1 287 ? -4.586 -36.375 -29.25 1 93.69 287 CYS A O 1
ATOM 2158 N N . CYS A 1 288 ? -5.051 -38.406 -29.984 1 89.69 288 CYS A N 1
ATOM 2159 C CA . CYS A 1 288 ? -6.441 -38.156 -30.359 1 89.69 288 CYS A CA 1
ATOM 2160 C C . CYS A 1 288 ? -7.336 -38.125 -29.125 1 89.69 288 CYS A C 1
ATOM 2162 O O . CYS A 1 288 ? -8.508 -37.781 -29.219 1 89.69 288 CYS A O 1
ATOM 2164 N N . ASN A 1 289 ? -6.758 -38.562 -27.859 1 90.75 289 ASN A N 1
ATOM 2165 C CA . ASN A 1 289 ? -7.496 -38.344 -26.625 1 90.75 289 ASN A CA 1
ATOM 2166 C C . ASN A 1 289 ? -7.609 -36.844 -26.297 1 90.75 289 ASN A C 1
ATOM 2168 O O . ASN A 1 289 ? -6.609 -36.188 -26.031 1 90.75 289 ASN A O 1
ATOM 2172 N N . PRO A 1 290 ? -8.875 -36.281 -26.125 1 85.25 290 PRO A N 1
ATOM 2173 C CA . PRO A 1 290 ? -9.031 -34.844 -26.016 1 85.25 290 PRO A CA 1
ATOM 2174 C C . PRO A 1 290 ? -8.383 -34.25 -24.766 1 85.25 290 PRO A C 1
ATOM 2176 O O . PRO A 1 290 ? -7.965 -33.094 -24.75 1 85.25 290 PRO A O 1
ATOM 2179 N N . GLY A 1 291 ? -8.234 -34.938 -23.734 1 84.25 291 GLY A N 1
ATOM 2180 C CA . GLY A 1 291 ? -7.703 -34.406 -22.5 1 84.25 291 GLY A CA 1
ATOM 2181 C C . GLY A 1 291 ? -6.215 -34.625 -22.344 1 84.25 291 GLY A C 1
ATOM 2182 O O . GLY A 1 291 ? -5.637 -34.312 -21.297 1 84.25 291 GLY A O 1
ATOM 2183 N N . CYS A 1 292 ? -5.617 -35.219 -23.312 1 93.62 292 CYS A N 1
ATOM 2184 C CA . CYS A 1 292 ? -4.195 -35.562 -23.219 1 93.62 292 CYS A CA 1
ATOM 2185 C C . CYS A 1 292 ? -3.346 -34.438 -23.828 1 93.62 292 CYS A C 1
ATOM 2187 O O . CYS A 1 292 ? -2.617 -33.75 -23.109 1 93.62 292 CYS A O 1
ATOM 2189 N N . GLY A 1 293 ? -3.482 -34.188 -25.078 1 93.12 293 GLY A N 1
ATOM 2190 C CA . GLY A 1 293 ? -2.834 -33.094 -25.781 1 93.12 293 GLY A CA 1
ATOM 2191 C C . GLY A 1 293 ? -1.387 -33.375 -26.125 1 93.12 293 GLY A C 1
ATOM 2192 O O . GLY A 1 293 ? -0.72 -32.531 -26.75 1 93.12 293 GLY A O 1
ATOM 2193 N N . ARG A 1 294 ? -0.638 -34.562 -26 1 93.31 294 ARG A N 1
ATOM 2194 C CA . ARG A 1 294 ? 0.745 -34.906 -26.312 1 93.31 294 ARG A CA 1
ATOM 2195 C C . ARG A 1 294 ? 0.926 -35.094 -27.828 1 93.31 294 ARG A C 1
ATOM 2197 O O . ARG A 1 294 ? 0.122 -35.75 -28.469 1 93.31 294 ARG A O 1
ATOM 2204 N N . PRO A 1 295 ? 1.914 -34.5 -28.406 1 92.31 295 PRO A N 1
ATOM 2205 C CA . PRO A 1 295 ? 2.199 -34.719 -29.828 1 92.31 295 PRO A CA 1
ATOM 2206 C C . PRO A 1 295 ? 3.256 -35.812 -30.062 1 92.31 295 PRO A C 1
ATOM 2208 O O . PRO A 1 295 ? 4.074 -36.062 -29.188 1 92.31 295 PRO A O 1
ATOM 2211 N N . GLU A 1 296 ? 3.209 -36.219 -31.219 1 88.69 296 GLU A N 1
ATOM 2212 C CA . GLU A 1 296 ? 4.332 -37.062 -31.641 1 88.69 296 GLU A CA 1
ATOM 2213 C C . GLU A 1 296 ? 5.602 -36.219 -31.812 1 88.69 296 GLU A C 1
ATOM 2215 O O . GLU A 1 296 ? 5.543 -35.094 -32.281 1 88.69 296 GLU A O 1
ATOM 2220 N N . LEU A 1 297 ? 6.91 -36.938 -31.516 1 88.44 297 LEU A N 1
ATOM 2221 C CA . LEU A 1 297 ? 8.18 -36.25 -31.703 1 88.44 297 LEU A CA 1
ATOM 2222 C C . LEU A 1 297 ? 9.023 -36.938 -32.781 1 88.44 297 LEU A C 1
ATOM 2224 O O . LEU A 1 297 ? 10.086 -36.469 -33.156 1 88.44 297 LEU A O 1
ATOM 2228 N N . ARG A 1 298 ? 8.68 -37.906 -33.312 1 87.88 298 ARG A N 1
ATOM 2229 C CA . ARG A 1 298 ? 9.219 -38.625 -34.469 1 87.88 298 ARG A CA 1
ATOM 2230 C C . ARG A 1 298 ? 8.117 -39.375 -35.219 1 87.88 298 ARG A C 1
ATOM 2232 O O . ARG A 1 298 ? 7.082 -39.719 -34.625 1 87.88 298 ARG A O 1
ATOM 2239 N N . ARG A 1 299 ? 8.414 -39.688 -36.406 1 83.88 299 ARG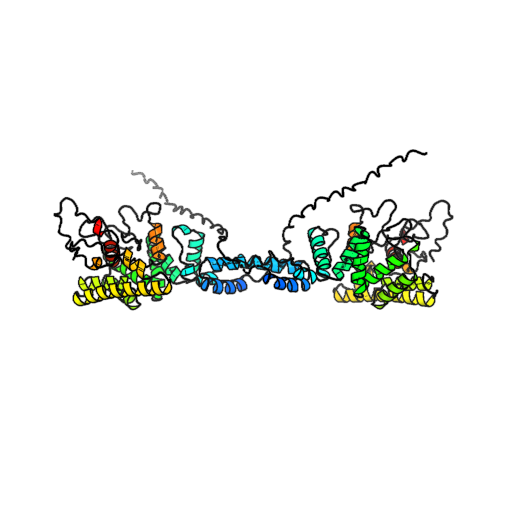 A N 1
ATOM 2240 C CA . ARG A 1 299 ? 7.398 -40.344 -37.188 1 83.88 299 ARG A CA 1
ATOM 2241 C C . ARG A 1 299 ? 7.121 -41.75 -36.656 1 83.88 299 ARG A C 1
ATOM 2243 O O . ARG A 1 299 ? 8.047 -42.469 -36.281 1 83.88 299 ARG A O 1
ATOM 2250 N N . HIS A 1 300 ? 5.988 -42.156 -36.5 1 84.5 300 HIS A N 1
ATOM 2251 C CA . HIS A 1 300 ? 5.469 -43.469 -36.094 1 84.5 300 HIS A CA 1
ATOM 2252 C C . HIS A 1 300 ? 5.785 -43.75 -34.656 1 84.5 300 HIS A C 1
ATOM 2254 O O . HIS A 1 300 ? 6.02 -44.906 -34.25 1 84.5 300 HIS A O 1
ATOM 2260 N N . GLU A 1 301 ? 5.91 -42.594 -33.969 1 90.75 301 GLU A N 1
ATOM 2261 C CA . GLU A 1 301 ? 6.152 -42.75 -32.531 1 90.75 301 GLU A CA 1
ATOM 2262 C C . GLU A 1 301 ? 4.941 -43.344 -31.828 1 90.75 301 GLU A C 1
ATOM 2264 O O . GLU A 1 301 ? 5.086 -44.188 -30.953 1 90.75 301 GLU A O 1
ATOM 2269 N N . PHE A 1 302 ? 3.795 -42.875 -32.219 1 91.44 302 PHE A N 1
ATOM 2270 C CA . PHE A 1 302 ? 2.578 -43.281 -31.5 1 91.44 302 PHE A CA 1
ATOM 2271 C C . PHE A 1 302 ? 1.953 -44.5 -32.156 1 91.44 302 PHE A C 1
ATOM 2273 O O . PHE A 1 302 ? 2.193 -44.781 -33.312 1 91.44 302 PHE A O 1
ATOM 2280 N N . ARG A 1 303 ? 1.153 -45.125 -31.297 1 89.06 303 ARG A N 1
ATOM 2281 C CA . ARG A 1 303 ? 0.425 -46.281 -31.797 1 89.06 303 ARG A CA 1
ATOM 2282 C C . ARG A 1 303 ? -0.818 -45.844 -32.562 1 89.06 303 ARG A C 1
ATOM 2284 O O . ARG A 1 303 ? -1.461 -44.875 -32.219 1 89.06 303 ARG A O 1
ATOM 2291 N N . ARG A 1 304 ? -1.167 -46.5 -33.656 1 89.06 304 ARG A N 1
ATOM 2292 C CA . ARG A 1 304 ? -2.342 -46.188 -34.469 1 89.06 304 ARG A CA 1
ATOM 2293 C C . ARG A 1 304 ? -3.461 -47.188 -34.188 1 89.06 304 ARG A C 1
ATOM 2295 O O . ARG A 1 304 ? -3.205 -48.312 -33.781 1 89.06 304 ARG A O 1
ATOM 2302 N N . CYS A 1 305 ? -4.488 -46.656 -34.375 1 88.19 305 CYS A N 1
ATOM 2303 C CA . CYS A 1 305 ? -5.602 -47.594 -34.312 1 88.19 305 CYS A CA 1
ATOM 2304 C C . CYS A 1 305 ? -5.41 -48.75 -35.25 1 88.19 305 CYS A C 1
ATOM 2306 O O . CYS A 1 305 ? -5.16 -48.562 -36.438 1 88.19 305 CYS A O 1
ATOM 2308 N N . SER A 1 306 ? -5.387 -49.938 -34.875 1 81.5 306 SER A N 1
ATOM 2309 C CA . SER A 1 306 ? -5.113 -51.125 -35.656 1 81.5 306 SER A CA 1
ATOM 2310 C C . SER A 1 306 ? -6.203 -51.375 -36.719 1 81.5 306 SER A C 1
ATOM 2312 O O . SER A 1 306 ? -6 -52.125 -37.656 1 81.5 306 SER A O 1
ATOM 2314 N N . VAL A 1 307 ? -7.324 -50.625 -36.531 1 88.25 307 VAL A N 1
ATOM 2315 C CA . VAL A 1 307 ? -8.453 -50.812 -37.438 1 88.25 307 VAL A CA 1
ATOM 2316 C C . VAL A 1 307 ? -8.383 -49.812 -38.594 1 88.25 307 VAL A C 1
ATOM 2318 O O . VAL A 1 307 ? -8.266 -50.219 -39.75 1 88.25 307 VAL A O 1
ATOM 2321 N N . CYS A 1 308 ? -8.5 -48.625 -38.312 1 88.5 308 CYS A N 1
ATOM 2322 C CA . CYS A 1 308 ? -8.578 -47.594 -39.375 1 88.5 308 CYS A CA 1
ATOM 2323 C C . CYS A 1 308 ? -7.191 -47.062 -39.688 1 88.5 308 CYS A C 1
ATOM 2325 O O . CYS A 1 308 ? -6.957 -46.562 -40.781 1 88.5 308 CYS A O 1
ATOM 2327 N N . GLY A 1 309 ? -6.238 -47.125 -38.844 1 85.5 309 GLY A N 1
ATOM 2328 C CA . GLY A 1 309 ? -4.895 -46.594 -39.031 1 85.5 309 GLY A CA 1
ATOM 2329 C C . GLY A 1 309 ? -4.855 -45.062 -39.125 1 85.5 309 GLY A C 1
ATOM 2330 O O . GLY A 1 309 ? -3.789 -44.469 -39.312 1 85.5 309 GLY A O 1
ATOM 2331 N N . SER A 1 310 ? -6.145 -44.406 -38.875 1 86.38 310 SER A N 1
ATOM 2332 C CA . SER A 1 310 ? -6.246 -43 -39.125 1 86.38 310 SER A CA 1
ATOM 2333 C C . SER A 1 310 ? -5.969 -42.188 -37.875 1 86.38 310 SER A C 1
ATOM 2335 O O . SER A 1 310 ? -5.66 -41 -37.938 1 86.38 310 SER A O 1
ATOM 2337 N N . VAL A 1 311 ? -6.262 -42.875 -36.656 1 87.88 311 VAL A N 1
ATOM 2338 C CA . VAL A 1 311 ? -6.062 -42.156 -35.406 1 87.88 311 VAL A CA 1
ATOM 2339 C C . VAL A 1 311 ? -4.855 -42.719 -34.656 1 87.88 311 VAL A C 1
ATOM 2341 O O . VAL A 1 311 ? -4.469 -43.875 -34.906 1 87.88 311 VAL A O 1
ATOM 2344 N N . ASN A 1 312 ? -4.227 -41.906 -33.844 1 92.5 312 ASN A N 1
ATOM 2345 C CA . ASN A 1 312 ? -3.004 -42.281 -33.156 1 92.5 312 ASN A CA 1
ATOM 2346 C C . ASN A 1 312 ? -3.049 -41.875 -31.672 1 92.5 312 ASN A C 1
ATOM 2348 O O . ASN A 1 312 ? -3.75 -40.938 -31.312 1 92.5 312 ASN A O 1
ATOM 2352 N N . TYR A 1 313 ? -2.35 -42.75 -30.75 1 92.12 313 TYR A N 1
ATOM 2353 C CA . TYR A 1 313 ? -2.381 -42.531 -29.312 1 92.12 313 TYR A CA 1
ATOM 2354 C C . TYR A 1 313 ? -0.985 -42.625 -28.719 1 92.12 313 TYR A C 1
ATOM 2356 O O . TYR A 1 313 ? -0.198 -43.5 -29.109 1 92.12 313 TYR A O 1
ATOM 2364 N N . CYS A 1 314 ? -0.821 -41.781 -27.719 1 95.62 314 CYS A N 1
ATOM 2365 C CA . CYS A 1 314 ? 0.471 -41.812 -27.047 1 95.62 314 CYS A CA 1
ATOM 2366 C C . CYS A 1 314 ? 0.527 -42.969 -26.062 1 95.62 314 CYS A C 1
ATOM 2368 O O . CYS A 1 314 ? 1.611 -43.406 -25.656 1 95.62 314 CYS A O 1
ATOM 2370 N N . SER A 1 315 ? -0.543 -43.469 -25.672 1 92.81 315 SER A N 1
ATOM 2371 C CA . SER A 1 315 ? -0.603 -44.562 -24.719 1 92.81 315 SER A CA 1
ATOM 2372 C C . SER A 1 315 ? -1.896 -45.375 -24.891 1 92.81 315 SER A C 1
ATOM 2374 O O . SER A 1 315 ? -2.842 -44.906 -25.516 1 92.81 315 SER A O 1
ATOM 2376 N N . ARG A 1 316 ? -1.904 -46.562 -24.219 1 90.94 316 ARG A N 1
ATOM 2377 C CA . ARG A 1 316 ? -3.113 -47.406 -24.266 1 90.94 316 ARG A CA 1
ATOM 2378 C C . ARG A 1 316 ? -4.227 -46.781 -23.438 1 90.94 316 ARG A C 1
ATOM 2380 O O . ARG A 1 316 ? -5.406 -46.906 -23.766 1 90.94 316 ARG A O 1
ATOM 2387 N N . ALA A 1 317 ? -3.697 -46.219 -22.391 1 89.19 317 ALA A N 1
ATOM 2388 C CA . ALA A 1 317 ? -4.68 -45.531 -21.547 1 89.19 317 ALA A CA 1
ATOM 2389 C C . ALA A 1 317 ? -5.418 -44.438 -22.344 1 89.19 317 ALA A C 1
ATOM 2391 O O . ALA A 1 317 ? -6.645 -44.344 -22.25 1 89.19 317 ALA A O 1
ATOM 2392 N N . CYS A 1 318 ? -4.781 -43.531 -23.219 1 92.12 318 CYS A N 1
ATOM 2393 C CA . CYS A 1 318 ? -5.383 -42.5 -24.031 1 92.12 318 CYS A CA 1
ATOM 2394 C C . CYS A 1 318 ? -6.289 -43.094 -25.109 1 92.12 318 CYS A C 1
ATOM 2396 O O . CYS A 1 318 ? -7.344 -42.562 -25.422 1 92.12 318 CYS A O 1
ATOM 2398 N N . GLN A 1 319 ? -5.891 -44.156 -25.609 1 89.06 319 GLN A N 1
ATOM 2399 C CA . GLN A 1 319 ? -6.719 -44.844 -26.594 1 89.06 319 GLN A CA 1
ATOM 2400 C C . GLN A 1 319 ? -8.039 -45.281 -25.984 1 89.06 319 GLN A C 1
ATOM 2402 O O . GLN A 1 319 ? -9.102 -45.094 -26.594 1 89.06 319 GLN A O 1
ATOM 2407 N N . ALA A 1 320 ? -7.832 -45.875 -24.734 1 82.19 320 ALA A N 1
ATOM 2408 C CA . ALA A 1 320 ? -9.008 -46.375 -24.031 1 82.19 320 ALA A CA 1
ATOM 2409 C C . ALA A 1 320 ? -10.016 -45.281 -23.781 1 82.19 320 ALA A C 1
ATOM 2411 O O . ALA A 1 320 ? -11.211 -45.438 -24.016 1 82.19 320 ALA A O 1
ATOM 2412 N N . VAL A 1 321 ? -9.508 -44.094 -23.297 1 80.56 321 VAL A N 1
ATOM 2413 C CA . VAL A 1 321 ? -10.359 -42.969 -22.969 1 80.56 321 VAL A CA 1
ATOM 2414 C C . VAL A 1 321 ? -11.008 -42.406 -24.234 1 80.56 321 VAL A C 1
ATOM 2416 O O . VAL A 1 321 ? -12.211 -42.156 -24.266 1 80.56 321 VAL A O 1
ATOM 2419 N N . HIS A 1 322 ? -10.344 -42.219 -25.609 1 86.06 322 HIS A N 1
ATOM 2420 C CA . HIS A 1 322 ? -10.859 -41.719 -26.875 1 86.06 322 HIS A CA 1
ATOM 2421 C C . HIS A 1 322 ? -11.852 -42.688 -27.5 1 86.06 322 HIS A C 1
ATOM 2423 O O . HIS A 1 322 ? -12.844 -42.25 -28.094 1 86.06 322 HIS A O 1
ATOM 2429 N N . TRP A 1 323 ? -11.438 -43.812 -27.359 1 82.88 323 TRP A N 1
ATOM 2430 C CA . TRP A 1 323 ? -12.305 -44.812 -27.938 1 82.88 323 TRP A CA 1
ATOM 2431 C C . TRP A 1 323 ? -13.711 -44.719 -27.359 1 82.88 323 TRP A C 1
ATOM 2433 O O . TRP A 1 323 ? -14.695 -44.656 -28.109 1 82.88 323 TRP A O 1
ATOM 2443 N N . ARG A 1 324 ? -13.602 -44.688 -26 1 78.56 324 ARG A N 1
ATOM 2444 C CA . ARG A 1 324 ? -14.875 -44.656 -25.297 1 78.56 324 ARG A CA 1
ATOM 2445 C C . ARG A 1 324 ? -15.633 -43.375 -25.531 1 78.56 324 ARG A C 1
ATOM 2447 O O . ARG A 1 324 ? -16.859 -43.375 -25.641 1 78.56 324 ARG A O 1
ATOM 2454 N N . SER A 1 325 ? -15.039 -42.25 -25.672 1 74.31 325 SER A N 1
ATOM 2455 C CA . SER A 1 325 ? -15.664 -40.938 -25.734 1 74.31 325 SER A CA 1
ATOM 2456 C C . SER A 1 325 ? -16.125 -40.625 -27.156 1 74.31 325 SER A C 1
ATOM 2458 O O . SER A 1 325 ? -17.188 -40.031 -27.344 1 74.31 325 SER A O 1
ATOM 2460 N N . ARG A 1 326 ? -15.422 -41 -28.391 1 80.88 326 ARG A N 1
ATOM 2461 C CA . ARG A 1 326 ? -15.773 -40.5 -29.719 1 80.88 326 ARG A CA 1
ATOM 2462 C C . ARG A 1 326 ? -15.383 -41.469 -30.812 1 80.88 326 ARG A C 1
ATOM 2464 O O . ARG A 1 326 ? -16.188 -41.781 -31.703 1 80.88 326 ARG A O 1
ATOM 2471 N N . HIS A 1 327 ? -14.297 -42.094 -30.891 1 85.62 327 HIS A N 1
ATOM 2472 C CA . HIS A 1 327 ? -13.672 -42.781 -32.031 1 85.62 327 HIS A CA 1
ATOM 2473 C C . HIS A 1 327 ? -14.43 -44.062 -32.406 1 85.62 327 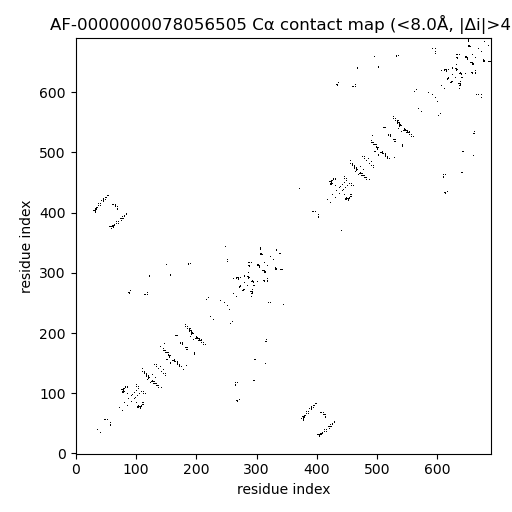HIS A C 1
ATOM 2475 O O . HIS A 1 327 ? -14.469 -44.438 -33.562 1 85.62 327 HIS A O 1
ATOM 2481 N N . LYS A 1 328 ? -15 -44.562 -31.438 1 82.44 328 LYS A N 1
ATOM 2482 C CA . LYS A 1 328 ? -15.711 -45.812 -31.672 1 82.44 328 LYS A CA 1
ATOM 2483 C C . LYS A 1 328 ? -16.75 -45.656 -32.781 1 82.44 328 LYS A C 1
ATOM 2485 O O . LYS A 1 328 ? -16.906 -46.562 -33.625 1 82.44 328 LYS A O 1
ATOM 2490 N N . SER A 1 329 ? -17.266 -44.5 -32.812 1 84.94 329 SER A N 1
ATOM 2491 C CA . SER A 1 329 ? -18.328 -44.25 -33.781 1 84.94 329 SER A CA 1
ATOM 2492 C C . SER A 1 329 ? -17.75 -43.844 -35.156 1 84.94 329 SER A C 1
ATOM 2494 O O . SER A 1 329 ? -18.406 -44.031 -36.188 1 84.94 329 SER A O 1
ATOM 2496 N N . GLU A 1 330 ? -16.562 -43.438 -35.281 1 84.19 330 GLU A N 1
ATOM 2497 C CA . GLU A 1 330 ? -15.992 -42.875 -36.5 1 84.19 330 GLU A CA 1
ATOM 2498 C C . GLU A 1 330 ? -14.977 -43.844 -37.125 1 84.19 330 GLU A C 1
ATOM 2500 O O . GLU A 1 330 ? -14.555 -43.625 -38.281 1 84.19 330 GLU A O 1
ATOM 2505 N N . CYS A 1 331 ? -14.531 -44.781 -36.594 1 84.81 331 CYS A N 1
ATOM 2506 C CA . CYS A 1 331 ? -13.445 -45.656 -37.031 1 84.81 331 CYS A CA 1
ATOM 2507 C C . CYS A 1 331 ? -13.883 -46.562 -38.156 1 84.81 331 CYS A C 1
ATOM 2509 O O . CYS A 1 331 ? -14.797 -47.375 -38 1 84.81 331 CYS A O 1
ATOM 2511 N N . VAL A 1 332 ? -13.258 -46.344 -39.688 1 82.44 332 VAL A N 1
ATOM 2512 C CA . VAL A 1 332 ? -13.562 -47.125 -40.875 1 82.44 332 VAL A CA 1
ATOM 2513 C C . VAL A 1 332 ? -12.289 -47.781 -41.406 1 82.44 332 VAL A C 1
ATOM 2515 O O . VAL A 1 332 ? -11.242 -47.156 -41.5 1 82.44 332 VAL A O 1
ATOM 2518 N N . PRO A 1 333 ? -12.062 -49.094 -41.906 1 75.88 333 PRO A N 1
ATOM 2519 C CA . PRO A 1 333 ? -10.859 -49.812 -42.281 1 75.88 333 PRO A CA 1
ATOM 2520 C C . PRO A 1 333 ? -10.219 -49.281 -43.562 1 75.88 333 PRO A C 1
ATOM 2522 O O . PRO A 1 3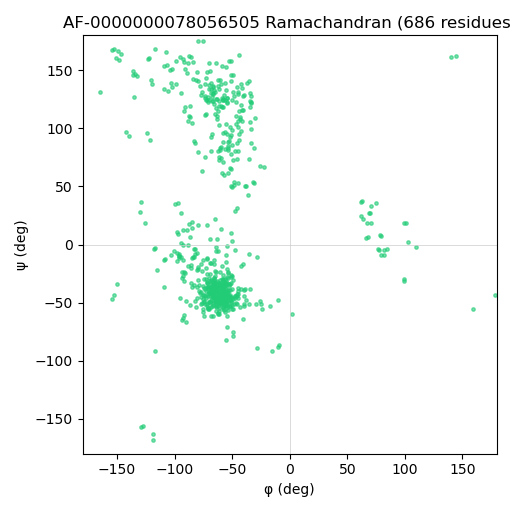33 ? -10.93 -48.844 -44.469 1 75.88 333 PRO A O 1
ATOM 2525 N N . ALA A 1 334 ? -8.492 -48.969 -44 1 69.19 334 ALA A N 1
ATOM 2526 C CA . ALA A 1 334 ? -7.758 -48.531 -45.156 1 69.19 334 ALA A CA 1
ATOM 2527 C C . ALA A 1 334 ? -8.07 -49.438 -46.375 1 69.19 334 ALA A C 1
ATOM 2529 O O . ALA A 1 334 ? -8.383 -50.625 -46.188 1 69.19 334 ALA A O 1
ATOM 2530 N N . ALA A 1 335 ? -7.973 -48.906 -47.906 1 58.06 335 ALA A N 1
ATOM 2531 C CA . ALA A 1 335 ? -8.469 -49.562 -49.094 1 58.06 335 ALA A CA 1
ATOM 2532 C C . ALA A 1 335 ? -8.039 -51 -49.156 1 58.06 335 ALA A C 1
ATOM 2534 O O . ALA A 1 335 ? -8.805 -51.875 -49.594 1 58.06 335 ALA A O 1
ATOM 2535 N N . GLY A 1 336 ? -6.395 -51.312 -49.594 1 48.66 336 GLY A N 1
ATOM 2536 C CA . GLY A 1 336 ? -6.035 -52.656 -49.938 1 48.66 336 GLY A CA 1
ATOM 2537 C C . GLY A 1 336 ? -6.383 -53.688 -48.875 1 48.66 336 GLY A C 1
ATOM 2538 O O . GLY A 1 336 ? -6.227 -54.906 -49.094 1 48.66 336 GLY A O 1
ATOM 2539 N N . GLY A 1 337 ? -5.969 -53.406 -47.719 1 42.09 337 GLY A N 1
ATOM 2540 C CA . GLY A 1 337 ? -6.09 -54.5 -46.781 1 42.09 337 GLY A CA 1
ATOM 2541 C C . GLY A 1 337 ? -7.523 -54.781 -46.375 1 42.09 337 GLY A C 1
ATOM 2542 O O . GLY A 1 337 ? -8.398 -53.938 -46.531 1 42.09 337 GLY A O 1
ATOM 2543 N N . GLU A 1 338 ? -7.852 -56.062 -46.625 1 39.22 338 GLU A N 1
ATOM 2544 C CA . GLU A 1 338 ? -9.094 -56.594 -46.094 1 39.22 338 GLU A CA 1
ATOM 2545 C C . GLU A 1 338 ? -9.43 -56 -44.75 1 39.22 338 GLU A C 1
ATOM 2547 O O . GLU A 1 338 ? -8.539 -55.562 -44 1 39.22 338 GLU A O 1
ATOM 2552 N N . ASN A 1 339 ? -10.445 -55.5 -44.719 1 38.59 339 ASN A N 1
ATOM 2553 C CA . ASN A 1 339 ? -11.039 -55.031 -43.469 1 38.59 339 ASN A CA 1
ATOM 2554 C C . ASN A 1 339 ? -10.609 -55.906 -42.281 1 38.59 339 ASN A C 1
ATOM 2556 O O . ASN A 1 339 ? -11.102 -57.031 -42.125 1 38.59 339 ASN A O 1
ATOM 2560 N N . PRO A 1 340 ? -9.203 -56.094 -42.125 1 35.88 340 PRO A N 1
ATOM 2561 C CA . PRO A 1 340 ? -9.117 -57 -41 1 35.88 340 PRO A CA 1
ATOM 2562 C C . PRO A 1 340 ? -10.102 -56.656 -39.875 1 35.88 340 PRO A C 1
ATOM 2564 O O . PRO A 1 340 ? -10.508 -55.5 -39.75 1 35.88 340 PRO A O 1
ATOM 2567 N N . ALA A 1 341 ? -10.953 -57.438 -39.625 1 36.34 341 ALA A N 1
ATOM 2568 C CA . ALA A 1 341 ? -11.695 -57.375 -38.375 1 36.34 341 ALA A CA 1
ATOM 2569 C C . ALA A 1 341 ? -10.82 -56.875 -37.25 1 36.34 341 ALA A C 1
ATOM 2571 O O . ALA A 1 341 ? -9.727 -57.406 -37 1 36.34 341 ALA A O 1
ATOM 2572 N N . VAL A 1 342 ? -10.781 -55.594 -37.125 1 36.59 342 VAL A N 1
ATOM 2573 C CA . VAL A 1 342 ? -10.148 -54.969 -35.969 1 36.59 342 VAL A CA 1
ATOM 2574 C C . VAL A 1 342 ? -10.164 -55.906 -34.781 1 36.59 342 VAL A C 1
ATOM 2576 O O . VAL A 1 342 ? -11.234 -56.219 -34.25 1 36.59 342 VAL A O 1
ATOM 2579 N N . ASN A 1 343 ? -9.398 -57 -34.906 1 27.61 343 ASN A N 1
ATOM 2580 C CA . ASN A 1 343 ? -9.047 -57.688 -33.656 1 27.61 343 ASN A CA 1
ATOM 2581 C C . ASN A 1 343 ? -8.586 -56.688 -32.594 1 27.61 343 ASN A C 1
ATOM 2583 O O . ASN A 1 343 ? -7.391 -56.438 -32.469 1 27.61 343 ASN A O 1
ATOM 2587 N N . ILE A 1 344 ? -9.109 -55.594 -32.656 1 30.92 344 ILE A N 1
ATOM 2588 C CA . ILE A 1 344 ? -8.781 -54.812 -31.484 1 30.92 344 ILE A CA 1
ATOM 2589 C C . ILE A 1 344 ? -9 -55.625 -30.234 1 30.92 344 ILE A C 1
ATOM 2591 O O . ILE A 1 344 ? -10.148 -55.906 -29.859 1 30.92 344 ILE A O 1
ATOM 2595 N N . ILE A 1 345 ? -8.32 -56.875 -30.219 1 23.66 345 ILE A N 1
ATOM 2596 C CA . ILE A 1 345 ? -8.156 -57.438 -28.875 1 23.66 345 ILE A CA 1
ATOM 2597 C C . ILE A 1 345 ? -7.613 -56.344 -27.938 1 23.66 345 ILE A C 1
ATOM 2599 O O . ILE A 1 345 ? -6.664 -55.625 -28.281 1 23.66 345 ILE A O 1
ATOM 2603 N N . MET B 1 1 ? -63.031 61.344 -0.135 1 26.77 1 MET B N 1
ATOM 2604 C CA . MET B 1 1 ? -62.969 59.906 0.031 1 26.77 1 MET B CA 1
ATOM 2605 C C . MET B 1 1 ? -61.781 59.312 -0.713 1 26.77 1 MET B C 1
ATOM 2607 O O . MET B 1 1 ? -61.75 59.281 -1.945 1 26.77 1 MET B O 1
ATOM 2611 N N . SER B 1 2 ? -60.469 59.25 -0.197 1 28.88 2 SER B N 1
ATOM 2612 C CA . SER B 1 2 ? -59.25 59.469 -0.961 1 28.88 2 SER B CA 1
ATOM 2613 C C . SER B 1 2 ? -58.688 58.156 -1.521 1 28.88 2 SER B C 1
ATOM 2615 O O . SER B 1 2 ? -58.719 57.125 -0.843 1 28.88 2 SER B O 1
ATOM 2617 N N . PRO B 1 3 ? -58.656 57.969 -2.9 1 28.02 3 PRO B N 1
ATOM 2618 C CA . PRO B 1 3 ? -58.406 56.656 -3.549 1 28.02 3 PRO B CA 1
ATOM 2619 C C . PRO B 1 3 ? -57.094 56.031 -3.133 1 28.02 3 PRO B C 1
ATOM 2621 O O . PRO B 1 3 ? -56.125 56.75 -2.836 1 28.02 3 PRO B O 1
ATOM 2624 N N . LYS B 1 4 ? -57.125 54.688 -2.68 1 30.7 4 LYS B N 1
ATOM 2625 C CA . LYS B 1 4 ? -56.25 53.781 -1.931 1 30.7 4 LYS B CA 1
ATOM 2626 C C . LYS B 1 4 ? -55.125 53.281 -2.809 1 30.7 4 LYS B C 1
ATOM 2628 O O . LYS B 1 4 ? -55.344 52.438 -3.674 1 30.7 4 LYS B O 1
ATOM 2633 N N . ARG B 1 5 ? -54.188 54.156 -3.334 1 23.27 5 ARG B N 1
ATOM 2634 C CA . ARG B 1 5 ? -53.188 53.75 -4.328 1 23.27 5 ARG B CA 1
ATOM 2635 C C . ARG B 1 5 ? -52.375 52.562 -3.834 1 23.27 5 ARG B C 1
ATOM 2637 O O . ARG B 1 5 ? -51.75 52.625 -2.783 1 23.27 5 ARG B O 1
ATOM 2644 N N . LYS B 1 6 ? -52.812 51.344 -4.238 1 32.62 6 LYS B N 1
ATOM 2645 C CA . LYS B 1 6 ? -52.344 50 -3.895 1 32.62 6 LYS B CA 1
ATOM 2646 C C . LYS B 1 6 ? -50.875 49.812 -4.246 1 32.62 6 LYS B C 1
ATOM 2648 O O . LYS B 1 6 ? -50.5 49.844 -5.418 1 32.62 6 LYS B O 1
ATOM 2653 N N . THR B 1 7 ? -49.844 50.438 -3.537 1 24.44 7 THR B N 1
ATOM 2654 C CA . THR B 1 7 ? -48.406 50.5 -3.773 1 24.44 7 THR B CA 1
ATOM 2655 C C . THR B 1 7 ? -47.812 49.094 -3.766 1 24.44 7 THR B C 1
ATOM 2657 O O . THR B 1 7 ? -47.969 48.344 -2.777 1 24.44 7 THR B O 1
ATOM 2660 N N . ASN B 1 8 ? -47.906 48.406 -4.984 1 30.02 8 ASN B N 1
ATOM 2661 C CA . ASN B 1 8 ? -47.469 47.031 -5.156 1 30.02 8 ASN B CA 1
ATOM 2662 C C . ASN B 1 8 ? -46 46.812 -4.738 1 30.02 8 ASN B C 1
ATOM 2664 O O . ASN B 1 8 ? -45.125 47.562 -5.203 1 30.02 8 ASN B O 1
ATOM 2668 N N . PRO B 1 9 ? -45.75 46.188 -3.541 1 34.62 9 PRO B N 1
ATOM 2669 C CA . PRO B 1 9 ? -44.438 46.094 -2.918 1 34.62 9 PRO B CA 1
ATOM 2670 C C . PRO B 1 9 ? -43.5 45.188 -3.701 1 34.62 9 PRO B C 1
ATOM 2672 O O . PRO B 1 9 ? -43.812 44 -3.943 1 34.62 9 PRO B O 1
ATOM 2675 N N . ALA B 1 10 ? -42.875 45.75 -4.824 1 31.64 10 ALA B N 1
ATOM 2676 C CA . ALA B 1 10 ? -41.938 45.031 -5.68 1 31.64 10 ALA B CA 1
ATOM 2677 C C . ALA B 1 10 ? -40.938 44.219 -4.844 1 31.64 10 ALA B C 1
ATOM 2679 O O . ALA B 1 10 ? -40.219 44.75 -4.012 1 31.64 10 ALA B O 1
ATOM 2680 N N . GLY B 1 11 ? -41.281 42.969 -4.539 1 28.67 11 GLY B N 1
ATOM 2681 C CA . GLY B 1 11 ? -40.562 42 -3.715 1 28.67 11 GLY B CA 1
ATOM 2682 C C . GLY B 1 11 ? -39.219 41.625 -4.273 1 28.67 11 GLY B C 1
ATOM 2683 O O . GLY B 1 11 ? -39.125 41.156 -5.402 1 28.67 11 GLY B O 1
ATOM 2684 N N . ASP B 1 12 ? -38.094 42.438 -4.102 1 26.34 12 ASP B N 1
ATOM 2685 C CA . ASP B 1 12 ? -36.688 42.25 -4.555 1 26.34 12 ASP B CA 1
ATOM 2686 C C . ASP B 1 12 ? -36.219 40.812 -4.281 1 26.34 12 ASP B C 1
ATOM 2688 O O . ASP B 1 12 ? -36.062 40.438 -3.127 1 26.34 12 ASP B O 1
ATOM 2692 N N . ARG B 1 13 ? -36.625 39.844 -5.219 1 29.48 13 ARG B N 1
ATOM 2693 C CA . ARG B 1 13 ? -36.125 38.469 -5.125 1 29.48 13 ARG B CA 1
ATOM 2694 C C . ARG B 1 13 ? -34.625 38.438 -5.254 1 29.48 13 ARG B C 1
ATOM 2696 O O . ARG B 1 13 ? -34.062 38.719 -6.324 1 29.48 13 ARG B O 1
ATOM 2703 N N . LYS B 1 14 ? -33.875 38.719 -4.18 1 27.31 14 LYS B N 1
ATOM 2704 C CA . LYS B 1 14 ? -32.406 38.625 -4.121 1 27.31 14 LYS B CA 1
ATOM 2705 C C . LYS B 1 14 ? -31.922 37.281 -4.664 1 27.31 14 LYS B C 1
ATOM 2707 O O . LYS B 1 14 ? -32.188 36.25 -4.07 1 27.31 14 LYS B O 1
ATOM 2712 N N . THR B 1 15 ? -32 37.125 -5.988 1 27 15 THR B N 1
ATOM 2713 C CA . THR B 1 15 ? -31.531 35.906 -6.625 1 27 15 THR B CA 1
ATOM 2714 C C . THR B 1 15 ? -30.094 35.625 -6.223 1 27 15 THR B C 1
ATOM 2716 O O . THR B 1 15 ? -29.188 36.375 -6.57 1 27 15 THR B O 1
ATOM 2719 N N . GLY B 1 16 ? -29.859 35.062 -5.16 1 27.52 16 GLY B N 1
ATOM 2720 C CA . GLY B 1 16 ? -28.562 34.719 -4.605 1 27.52 16 GLY B CA 1
ATOM 2721 C C . GLY B 1 16 ? -27.766 33.781 -5.496 1 27.52 16 GLY B C 1
ATOM 2722 O O . GLY B 1 16 ? -28.156 32.625 -5.691 1 27.52 16 GLY B O 1
ATOM 2723 N N . ARG B 1 17 ? -27.172 34.312 -6.668 1 27.14 17 ARG B N 1
ATOM 2724 C CA . ARG B 1 17 ? -26.375 33.5 -7.582 1 27.14 17 ARG B CA 1
ATOM 2725 C C . ARG B 1 17 ? -25.438 32.594 -6.816 1 27.14 17 ARG B C 1
ATOM 2727 O O . ARG B 1 17 ? -24.594 33.031 -6.043 1 27.14 17 ARG B O 1
ATOM 2734 N N . LYS B 1 18 ? -25.734 31.297 -6.855 1 30.33 18 LYS B N 1
ATOM 2735 C CA . LYS B 1 18 ? -24.953 30.188 -6.305 1 30.33 18 LYS B CA 1
ATOM 2736 C C . LYS B 1 18 ? -23.578 30.094 -6.965 1 30.33 18 LYS B C 1
ATOM 2738 O O . LYS B 1 18 ? -23.484 29.859 -8.172 1 30.33 18 LYS B O 1
ATOM 2743 N N . ARG B 1 19 ? -22.641 31.062 -6.621 1 29.25 19 ARG B N 1
ATOM 2744 C CA . ARG B 1 19 ? -21.297 30.906 -7.16 1 29.25 19 ARG B CA 1
ATOM 2745 C C . ARG B 1 19 ? -20.969 29.438 -7.363 1 29.25 19 ARG B C 1
ATOM 2747 O O . ARG B 1 19 ? -21.141 28.625 -6.449 1 29.25 19 ARG B O 1
ATOM 2754 N N . GLN B 1 20 ? -20.906 29 -8.578 1 26.12 20 GLN B N 1
ATOM 2755 C CA . GLN B 1 20 ? -20.594 27.641 -9.023 1 26.12 20 GLN B CA 1
ATOM 2756 C C . GLN B 1 20 ? -19.406 27.062 -8.242 1 26.12 20 GLN B C 1
ATOM 2758 O O . GLN B 1 20 ? -18.359 27.703 -8.133 1 26.12 20 GLN B O 1
ATOM 2763 N N . LYS B 1 21 ? -19.547 26.062 -7.477 1 31.92 21 LYS B N 1
ATOM 2764 C CA . LYS B 1 21 ? -18.625 25.281 -6.652 1 31.92 21 LYS B CA 1
ATOM 2765 C C . LYS B 1 21 ? -17.516 24.672 -7.496 1 31.92 21 LYS B C 1
ATOM 2767 O O . LYS B 1 21 ? -17.734 23.719 -8.25 1 31.92 21 LYS B O 1
ATOM 2772 N N . LEU B 1 22 ? -16.672 25.594 -8.18 1 28.03 22 LEU B N 1
ATOM 2773 C CA . LEU B 1 22 ? -15.562 24.953 -8.883 1 28.03 22 LEU B CA 1
ATOM 2774 C C . LEU B 1 22 ? -15.062 23.734 -8.117 1 28.03 22 LEU B C 1
ATOM 2776 O O . LEU B 1 22 ? -14.688 23.844 -6.953 1 28.03 22 LEU B O 1
ATOM 2780 N N . SER B 1 23 ? -15.352 22.625 -8.539 1 29.23 23 SER B N 1
ATOM 2781 C CA . SER B 1 23 ? -15.094 21.297 -7.969 1 29.23 23 SER B CA 1
ATOM 2782 C C . SER B 1 23 ? -13.602 21.031 -7.832 1 29.23 23 SER B C 1
ATOM 2784 O O . SER B 1 23 ? -12.875 21.047 -8.828 1 29.23 23 SER B O 1
ATOM 2786 N N . PRO B 1 24 ? -12.828 21.578 -6.883 1 31.14 24 PRO B N 1
ATOM 2787 C CA . PRO B 1 24 ? -11.367 21.484 -6.828 1 31.14 24 PRO B CA 1
ATOM 2788 C C . PRO B 1 24 ? -10.844 20.094 -7.191 1 31.14 24 PRO B C 1
ATOM 2790 O O . PRO B 1 24 ? -11.312 19.094 -6.648 1 31.14 24 PRO B O 1
ATOM 2793 N N . GLU B 1 25 ? -10.227 19.781 -8.383 1 31.56 25 GLU B N 1
ATOM 2794 C CA . GLU B 1 25 ? -9.539 18.609 -8.914 1 31.56 25 GLU B CA 1
ATOM 2795 C C . GLU B 1 25 ? -8.625 17.984 -7.871 1 31.56 25 GLU B C 1
ATOM 2797 O O . GLU B 1 25 ? -8.023 18.688 -7.059 1 31.56 25 GLU B O 1
ATOM 2802 N N . ALA B 1 26 ? -8.43 16.766 -7.594 1 33.22 26 ALA B N 1
ATOM 2803 C CA . ALA B 1 26 ? -7.594 15.93 -6.734 1 33.22 26 ALA B CA 1
ATOM 2804 C C . ALA B 1 26 ? -6.113 16.25 -6.926 1 33.22 26 ALA B C 1
ATOM 2806 O O . ALA B 1 26 ? -5.574 16.094 -8.023 1 33.22 26 ALA B O 1
ATOM 2807 N N . PRO B 1 27 ? -5.375 17.25 -6.395 1 33.81 27 PRO B N 1
ATOM 2808 C CA . PRO B 1 27 ? -3.934 17.484 -6.512 1 33.81 27 PRO B CA 1
ATOM 2809 C C . PRO B 1 27 ? -3.113 16.188 -6.434 1 33.81 27 PRO B C 1
ATOM 2811 O O . PRO B 1 27 ? -3.488 15.266 -5.715 1 33.81 27 PRO B O 1
ATOM 2814 N N . GLY B 1 28 ? -2.139 15.703 -7.273 1 35.88 28 GLY B N 1
ATOM 2815 C CA . GLY B 1 28 ? -1.215 14.586 -7.406 1 35.88 28 GLY B CA 1
ATOM 2816 C C . GLY B 1 28 ? -0.402 14.336 -6.148 1 35.88 28 GLY B C 1
ATOM 2817 O O . GLY B 1 28 ? -0.077 15.273 -5.418 1 35.88 28 GLY B O 1
ATOM 2818 N N . ILE B 1 29 ? -0.28 13.234 -5.441 1 39.34 29 ILE B N 1
ATOM 2819 C CA . ILE B 1 29 ? 0.455 12.875 -4.234 1 39.34 29 ILE B CA 1
ATOM 2820 C C . ILE B 1 29 ? 1.891 13.391 -4.332 1 39.34 29 ILE B C 1
ATOM 2822 O O . ILE B 1 29 ? 2.621 13.031 -5.258 1 39.34 29 ILE B O 1
ATOM 2826 N N . ILE B 1 30 ? 2.621 14.305 -3.758 1 38.25 30 ILE B N 1
ATOM 2827 C CA . ILE B 1 30 ? 3.945 14.742 -3.334 1 38.25 30 ILE B CA 1
ATOM 2828 C C . ILE B 1 30 ? 4.707 13.578 -2.715 1 38.25 30 ILE B C 1
ATOM 2830 O O . ILE B 1 30 ? 4.227 12.945 -1.773 1 38.25 30 ILE B O 1
ATOM 2834 N N . ASP B 1 31 ? 6.031 12.906 -3.1 1 41.22 31 ASP B N 1
ATOM 2835 C CA . ASP B 1 31 ? 7.207 12.047 -3.055 1 41.22 31 ASP B CA 1
ATOM 2836 C C . ASP B 1 31 ? 7.977 12.234 -1.749 1 41.22 31 ASP B C 1
ATOM 2838 O O . ASP B 1 31 ? 9.18 11.984 -1.691 1 41.22 31 ASP B O 1
ATOM 2842 N N . TYR B 1 32 ? 7.742 13 -0.799 1 39.38 32 TYR B N 1
ATOM 2843 C CA . TYR B 1 32 ? 8.602 13.305 0.34 1 39.38 32 TYR B CA 1
ATOM 2844 C C . TYR B 1 32 ? 8.734 12.094 1.258 1 39.38 32 TYR B C 1
ATOM 2846 O O . TYR B 1 32 ? 9.445 12.141 2.264 1 39.38 32 TYR B O 1
ATOM 2854 N N . PHE B 1 33 ? 7.82 11.094 1.359 1 49 33 PHE B N 1
ATOM 2855 C CA . PHE B 1 33 ? 7.746 10.266 2.557 1 49 33 PHE B CA 1
ATOM 2856 C C . PHE B 1 33 ? 8.633 9.039 2.424 1 49 33 PHE B C 1
ATOM 2858 O O . PHE B 1 33 ? 8.742 8.453 1.341 1 49 33 PHE B O 1
ATOM 2865 N N . ASP B 1 34 ? 9.75 8.727 3.281 1 51.44 34 ASP B N 1
ATOM 2866 C CA . ASP B 1 34 ? 10.664 7.594 3.357 1 51.44 34 ASP B CA 1
ATOM 2867 C C . ASP B 1 34 ? 9.906 6.27 3.289 1 51.44 34 ASP B C 1
ATOM 2869 O O . ASP B 1 34 ? 9.391 5.797 4.301 1 51.44 34 ASP B O 1
ATOM 2873 N N . CYS B 1 35 ? 9.508 5.508 2.223 1 59.59 35 CYS B N 1
ATOM 2874 C CA . CYS B 1 35 ? 8.617 4.367 2.061 1 59.59 35 CYS B CA 1
ATOM 2875 C C . CYS B 1 35 ? 9.336 3.061 2.373 1 59.59 35 CYS B C 1
ATOM 2877 O O . CYS B 1 35 ? 10.562 2.988 2.285 1 59.59 35 CYS B O 1
ATOM 2879 N N . LEU B 1 36 ? 8.914 2.047 2.938 1 65.38 36 LEU B N 1
ATOM 2880 C CA . LEU B 1 36 ? 9.375 0.724 3.346 1 65.38 36 LEU B CA 1
ATOM 2881 C C . LEU B 1 36 ? 10.188 0.065 2.232 1 65.38 36 LEU B C 1
ATOM 2883 O O . LEU B 1 36 ? 9.773 0.076 1.07 1 65.38 36 LEU B O 1
ATOM 2887 N N . PRO B 1 37 ? 11.102 -1.623 4.25 1 64.25 37 PRO B N 1
ATOM 2888 C CA . PRO B 1 37 ? 12.016 -2.107 3.209 1 64.25 37 PRO B CA 1
ATOM 2889 C C . PRO B 1 37 ? 11.383 -3.176 2.32 1 64.25 37 PRO B C 1
ATOM 2891 O O . PRO B 1 37 ? 10.508 -3.926 2.773 1 64.25 37 PRO B O 1
ATOM 2894 N N . ASP B 1 38 ? 12.227 -3.289 0.662 1 67.69 38 ASP B N 1
ATOM 2895 C CA . ASP B 1 38 ? 11.477 -4.129 -0.269 1 67.69 38 ASP B CA 1
ATOM 2896 C C . ASP B 1 38 ? 11.484 -5.59 0.182 1 67.69 38 ASP B C 1
ATOM 2898 O O . ASP B 1 38 ? 10.516 -6.316 -0.039 1 67.69 38 ASP B O 1
ATOM 2902 N N . ASP B 1 39 ? 12.523 -6.223 0.737 1 71.88 39 ASP B N 1
ATOM 2903 C CA . ASP B 1 39 ? 12.766 -7.605 1.126 1 71.88 39 ASP B CA 1
ATOM 2904 C C . ASP B 1 39 ? 11.719 -8.094 2.125 1 71.88 39 ASP B C 1
ATOM 2906 O O . ASP B 1 39 ? 11.297 -9.25 2.078 1 71.88 39 ASP B O 1
ATOM 2910 N N . ILE B 1 40 ? 11.422 -7.438 3.387 1 75.31 40 ILE B N 1
ATOM 2911 C CA . ILE B 1 40 ? 10.281 -7.695 4.254 1 75.31 40 ILE B CA 1
ATOM 2912 C C . ILE B 1 40 ? 9.016 -7.828 3.406 1 75.31 40 ILE B C 1
ATOM 2914 O O . ILE B 1 40 ? 8.18 -8.703 3.654 1 75.31 40 ILE B O 1
ATOM 2918 N N . LEU B 1 41 ? 8.75 -7.082 2.732 1 71.62 41 LEU B N 1
ATOM 2919 C CA . LEU B 1 41 ? 7.527 -7.113 1.938 1 71.62 41 LEU B CA 1
ATOM 2920 C C . LEU B 1 41 ? 7.453 -8.391 1.103 1 71.62 41 LEU B C 1
ATOM 2922 O O . LEU B 1 41 ? 6.371 -8.945 0.902 1 71.62 41 LEU B O 1
ATOM 2926 N N . ILE B 1 42 ? 8.688 -8.938 0.719 1 84 42 ILE B N 1
ATOM 2927 C CA . ILE B 1 42 ? 8.734 -10.125 -0.123 1 84 42 ILE B CA 1
ATOM 2928 C C . ILE B 1 42 ? 8.352 -11.359 0.697 1 84 42 ILE B C 1
ATOM 2930 O O . ILE B 1 42 ? 7.641 -12.234 0.209 1 84 42 ILE B O 1
ATOM 2934 N N . SER B 1 43 ? 9.141 -11.594 1.672 1 81.31 43 SER B N 1
ATOM 2935 C CA . SER B 1 43 ? 8.812 -12.719 2.545 1 81.31 43 SER B CA 1
ATOM 2936 C C . SER B 1 43 ? 7.309 -12.805 2.795 1 81.31 43 SER B C 1
ATOM 2938 O O . SER B 1 43 ? 6.723 -13.891 2.713 1 81.31 43 SER B O 1
ATOM 2940 N N . VAL B 1 44 ? 6.395 -11.352 3.17 1 76.94 44 VAL B N 1
ATOM 2941 C CA . VAL B 1 44 ? 4.945 -11.281 3.299 1 76.94 44 VAL B CA 1
ATOM 2942 C C . VAL B 1 44 ? 4.289 -11.711 1.988 1 76.94 44 VAL B C 1
ATOM 2944 O O . VAL B 1 44 ? 3.316 -12.469 1.992 1 76.94 44 VAL B O 1
ATOM 2947 N N . LEU B 1 45 ? 4.703 -11.484 1.097 1 80.56 45 LEU B N 1
ATOM 2948 C CA . LEU B 1 45 ? 4.078 -11.75 -0.194 1 80.56 45 LEU B CA 1
ATOM 2949 C C . LEU B 1 45 ? 4.246 -13.219 -0.584 1 80.56 45 LEU B C 1
ATOM 2951 O O . LEU B 1 45 ? 3.377 -13.797 -1.239 1 80.56 45 LEU B O 1
ATOM 2955 N N . SER B 1 46 ? 5.355 -13.82 -0.228 1 84.5 46 SER B N 1
ATOM 2956 C CA . SER B 1 46 ? 5.547 -15.219 -0.596 1 84.5 46 SER B CA 1
ATOM 2957 C C . SER B 1 46 ? 4.516 -16.109 0.083 1 84.5 46 SER B C 1
ATOM 2959 O O . SER B 1 46 ? 3.98 -17.031 -0.537 1 84.5 46 SER B O 1
ATOM 2961 N N . LYS B 1 47 ? 4.402 -16.141 1.27 1 83.44 47 LYS B N 1
ATOM 2962 C CA . LYS B 1 47 ? 3.377 -16.875 2.004 1 83.44 47 LYS B CA 1
ATOM 2963 C C . LYS B 1 47 ? 1.999 -16.672 1.384 1 83.44 47 LYS B C 1
ATOM 2965 O O . LYS B 1 47 ? 1.214 -17.609 1.27 1 83.44 47 LYS B O 1
ATOM 2970 N N . LEU B 1 48 ? 1.7 -15.07 1.031 1 79.12 48 LEU B N 1
ATOM 2971 C CA . LEU B 1 48 ? 0.452 -14.773 0.336 1 79.12 48 LEU B CA 1
ATOM 2972 C C . LEU B 1 48 ? 0.378 -15.523 -0.99 1 79.12 48 LEU B C 1
ATOM 2974 O O . LEU B 1 48 ? -0.682 -16.031 -1.362 1 79.12 48 LEU B O 1
ATOM 2978 N N . CYS B 1 49 ? 1.324 -15.875 -1.61 1 81.62 49 CYS B N 1
ATOM 2979 C CA . CYS B 1 49 ? 1.306 -16.484 -2.936 1 81.62 49 CYS B CA 1
ATOM 2980 C C . CYS B 1 49 ? 1.096 -17.984 -2.842 1 81.62 49 CYS B C 1
ATOM 2982 O O . CYS B 1 49 ? 0.469 -18.594 -3.717 1 81.62 49 CYS B O 1
ATOM 2984 N N . SER B 1 50 ? 1.617 -18.516 -1.813 1 82.25 50 SER B N 1
ATOM 2985 C CA . SER B 1 50 ? 1.483 -19.953 -1.634 1 82.25 50 SER B CA 1
ATOM 2986 C C . SER B 1 50 ? 0.07 -20.328 -1.198 1 82.25 50 SER B C 1
ATOM 2988 O O . SER B 1 50 ? -0.385 -21.438 -1.442 1 82.25 50 SER B O 1
ATOM 2990 N N . ALA B 1 51 ? -0.475 -19.578 -0.608 1 82.94 51 ALA B N 1
ATOM 2991 C CA . ALA B 1 51 ? -1.788 -19.844 -0.028 1 82.94 51 ALA B CA 1
ATOM 2992 C C . ALA B 1 51 ? -2.904 -19.375 -0.957 1 82.94 51 ALA B C 1
ATOM 2994 O O . ALA B 1 51 ? -4.062 -19.766 -0.798 1 82.94 51 ALA B O 1
ATOM 2995 N N . ALA B 1 52 ? -2.695 -18.391 -1.912 1 70.38 52 ALA B N 1
ATOM 2996 C CA . ALA B 1 52 ? -3.656 -17.734 -2.797 1 70.38 52 ALA B CA 1
ATOM 2997 C C . ALA B 1 52 ? -4.43 -18.766 -3.621 1 70.38 52 ALA B C 1
ATOM 2999 O O . ALA B 1 52 ? -3.857 -19.75 -4.09 1 70.38 52 ALA B O 1
ATOM 3000 N N . ASP B 1 53 ? -5.473 -18.781 -3.764 1 75.62 53 ASP B N 1
ATOM 3001 C CA . ASP B 1 53 ? -6.312 -19.766 -4.438 1 75.62 53 ASP B CA 1
ATOM 3002 C C . ASP B 1 53 ? -6.25 -19.594 -5.953 1 75.62 53 ASP B C 1
ATOM 3004 O O . ASP B 1 53 ? -6.688 -20.469 -6.703 1 75.62 53 ASP B O 1
ATOM 3008 N N . SER B 1 54 ? -6.262 -18.672 -5.922 1 67.12 54 SER B N 1
ATOM 3009 C CA . SER B 1 54 ? -6.234 -18.422 -7.359 1 67.12 54 SER B CA 1
ATOM 3010 C C . SER B 1 54 ? -5.234 -17.328 -7.715 1 67.12 54 SER B C 1
ATOM 3012 O O . SER B 1 54 ? -4.953 -16.453 -6.898 1 67.12 54 SER B O 1
ATOM 3014 N N . PRO B 1 55 ? -4.195 -17.406 -8.664 1 69.19 55 PRO B N 1
ATOM 3015 C CA . PRO B 1 55 ? -3.363 -16.25 -9.016 1 69.19 55 PRO B CA 1
ATOM 3016 C C . PRO B 1 55 ? -4.098 -14.922 -8.844 1 69.19 55 PRO B C 1
ATOM 3018 O O . PRO B 1 55 ? -3.475 -13.906 -8.516 1 69.19 55 PRO B O 1
ATOM 3021 N N . ALA B 1 56 ? -5.555 -15.188 -8.602 1 70.75 56 ALA B N 1
ATOM 3022 C CA . ALA B 1 56 ? -6.363 -13.977 -8.547 1 70.75 56 ALA B CA 1
ATOM 3023 C C . ALA B 1 56 ? -6.238 -13.297 -7.188 1 70.75 56 ALA B C 1
ATOM 3025 O O . ALA B 1 56 ? -6.141 -12.07 -7.102 1 70.75 56 ALA B O 1
ATOM 3026 N N . ASP B 1 57 ? -6.031 -14.023 -6.188 1 63.91 57 ASP B N 1
ATOM 3027 C CA . ASP B 1 57 ? -5.98 -13.531 -4.816 1 63.91 57 ASP B CA 1
ATOM 3028 C C . ASP B 1 57 ? -4.668 -12.805 -4.535 1 63.91 57 ASP B C 1
ATOM 3030 O O . ASP B 1 57 ? -4.652 -11.789 -3.838 1 63.91 57 ASP B O 1
ATOM 3034 N N . PHE B 1 58 ? -3.84 -13.555 -4.793 1 69.12 58 PHE B N 1
ATOM 3035 C CA . PHE B 1 58 ? -2.523 -12.953 -4.629 1 69.12 58 PHE B CA 1
ATOM 3036 C C . PHE B 1 58 ? -2.438 -11.625 -5.375 1 69.12 58 PHE B C 1
ATOM 3038 O O . PHE B 1 58 ? -2.008 -10.617 -4.812 1 69.12 58 PHE B O 1
ATOM 3045 N N . PHE B 1 59 ? -3.285 -11.57 -6.418 1 75.19 59 PHE B N 1
ATOM 3046 C CA . PHE B 1 59 ? -3.234 -10.352 -7.211 1 75.19 59 PHE B CA 1
ATOM 3047 C C . PHE B 1 59 ? -4.098 -9.258 -6.582 1 75.19 59 PHE B C 1
ATOM 3049 O O . PHE B 1 59 ? -3.744 -8.078 -6.625 1 75.19 59 PHE B O 1
ATOM 3056 N N . ASN B 1 60 ? -4.895 -9.68 -5.574 1 68 60 ASN B N 1
ATOM 3057 C CA . ASN B 1 60 ? -5.785 -8.719 -4.938 1 68 60 ASN B CA 1
ATOM 3058 C C . ASN B 1 60 ? -5.086 -7.961 -3.812 1 68 60 ASN B C 1
ATOM 3060 O O . ASN B 1 60 ? -5.316 -6.766 -3.627 1 68 60 ASN B O 1
ATOM 3064 N N . SER B 1 61 ? -4.477 -8.891 -2.918 1 64.75 61 SER B N 1
ATOM 3065 C CA . SER B 1 61 ? -3.549 -8.094 -2.121 1 64.75 61 SER B CA 1
ATOM 3066 C C . SER B 1 61 ? -2.82 -7.066 -2.98 1 64.75 61 SER B C 1
ATOM 3068 O O . SER B 1 61 ? -2.514 -5.965 -2.518 1 64.75 61 SER B O 1
ATOM 3070 N N . LEU B 1 62 ? -2.318 -7.316 -3.578 1 64.62 62 LEU B N 1
ATOM 3071 C CA . LEU B 1 62 ? -1.502 -6.25 -4.148 1 64.62 62 LEU B CA 1
ATOM 3072 C C . LEU B 1 62 ? -2.365 -5.059 -4.547 1 64.62 62 LEU B C 1
ATOM 3074 O O . LEU B 1 62 ? -1.997 -3.906 -4.301 1 64.62 62 LEU B O 1
ATOM 3078 N N . ILE B 1 63 ? -4.004 -5.395 -3.855 1 69.44 63 ILE B N 1
ATOM 3079 C CA . ILE B 1 63 ? -4.82 -4.324 -4.422 1 69.44 63 ILE B CA 1
ATOM 3080 C C . ILE B 1 63 ? -5.32 -3.416 -3.303 1 69.44 63 ILE B C 1
ATOM 3082 O O . ILE B 1 63 ? -5.406 -2.197 -3.477 1 69.44 63 ILE B O 1
ATOM 3086 N N . THR B 1 64 ? -5.227 -3.969 -2.758 1 68.62 64 THR B N 1
ATOM 3087 C CA . THR B 1 64 ? -5.609 -3.209 -1.572 1 68.62 64 THR B CA 1
ATOM 3088 C C . THR B 1 64 ? -4.539 -2.18 -1.223 1 68.62 64 THR B C 1
ATOM 3090 O O . THR B 1 64 ? -4.855 -1.052 -0.841 1 68.62 64 THR B O 1
ATOM 3093 N N . CYS B 1 65 ? -2.828 -2.988 -1.073 1 64.12 65 CYS B N 1
ATOM 3094 C CA . CYS B 1 65 ? -1.85 -1.909 -1.149 1 64.12 65 CYS B CA 1
ATOM 3095 C C . CYS B 1 65 ? -2.307 -0.826 -2.119 1 64.12 65 CYS B C 1
ATOM 3097 O O . CYS B 1 65 ? -1.887 0.328 -2.012 1 64.12 65 CYS B O 1
ATOM 3099 N N . LYS B 1 66 ? -3.32 -0.71 -1.901 1 61.12 66 LYS B N 1
ATOM 3100 C CA . LYS B 1 66 ? -3.541 0.385 -2.842 1 61.12 66 LYS B CA 1
ATOM 3101 C C . LYS B 1 66 ? -4.645 1.318 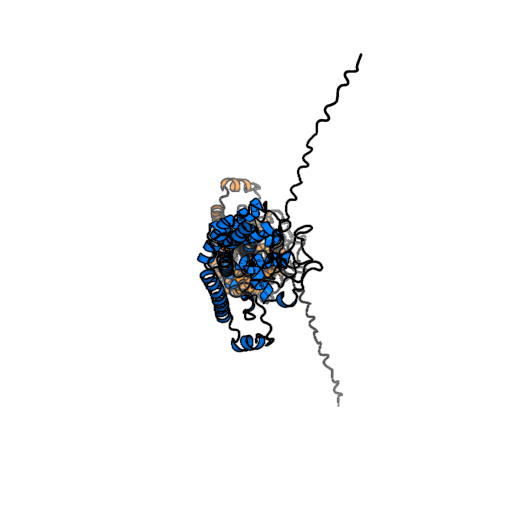-2.35 1 61.12 66 LYS B C 1
ATOM 3103 O O . LYS B 1 66 ? -4.5 2.541 -2.408 1 61.12 66 LYS B O 1
ATOM 3108 N N . ARG B 1 67 ? -5.457 0.603 -1.767 1 68.19 67 ARG B N 1
ATOM 3109 C CA . ARG B 1 67 ? -6.629 1.395 -1.396 1 68.19 67 ARG B CA 1
ATOM 3110 C C . ARG B 1 67 ? -6.34 2.258 -0.172 1 68.19 67 ARG B C 1
ATOM 3112 O O . ARG B 1 67 ? -6.902 3.344 -0.025 1 68.19 67 ARG B O 1
ATOM 3119 N N . PHE B 1 68 ? -5.176 1.472 0.17 1 70.44 68 PHE B N 1
ATOM 3120 C CA . PHE B 1 68 ? -4.645 2.227 1.299 1 70.44 68 PHE B CA 1
ATOM 3121 C C . PHE B 1 68 ? -4.125 3.584 0.845 1 70.44 68 PHE B C 1
ATOM 3123 O O . PHE B 1 68 ? -4.18 4.559 1.598 1 70.44 68 PHE B O 1
ATOM 3130 N N . TYR B 1 69 ? -4.199 3.787 0.834 1 63.69 69 TYR B N 1
ATOM 3131 C CA . TYR B 1 69 ? -3.701 5.078 0.37 1 63.69 69 TYR B CA 1
ATOM 3132 C C . TYR B 1 69 ? -4.852 6.035 0.082 1 63.69 69 TYR B C 1
ATOM 3134 O O . TYR B 1 69 ? -4.789 7.215 0.435 1 63.69 69 TYR B O 1
ATOM 3142 N N . GLY B 1 70 ? -6.152 5.117 -1.281 1 83.19 70 GLY B N 1
ATOM 3143 C CA . GLY B 1 70 ? -7.293 5.93 -1.677 1 83.19 70 GLY B CA 1
ATOM 3144 C C . GLY B 1 70 ? -8.008 6.566 -0.5 1 83.19 70 GLY B C 1
ATOM 3145 O O . GLY B 1 70 ? -8.672 7.594 -0.652 1 83.19 70 GLY B O 1
ATOM 3146 N N . LEU B 1 71 ? -7.523 6.184 1.246 1 67.12 71 LEU B N 1
ATOM 3147 C CA . LEU B 1 71 ? -8.391 6.699 2.297 1 67.12 71 LEU B CA 1
ATOM 3148 C C . LEU B 1 71 ? -7.602 7.531 3.301 1 67.12 71 LEU B C 1
ATOM 3150 O O . LEU B 1 71 ? -8.117 7.887 4.363 1 67.12 71 LEU B O 1
ATOM 3154 N N . GLY B 1 72 ? -6.652 7.832 2.842 1 75.62 72 GLY B N 1
ATOM 3155 C CA . GLY B 1 72 ? -5.648 8.508 3.646 1 75.62 72 GLY B CA 1
ATOM 3156 C C . GLY B 1 72 ? -6.102 9.867 4.145 1 75.62 72 GLY B C 1
ATOM 3157 O O . GLY B 1 72 ? -5.602 10.359 5.16 1 75.62 72 GLY B O 1
ATOM 3158 N N . PHE B 1 73 ? -7.52 10.609 3.736 1 77.38 73 PHE B N 1
ATOM 3159 C CA . PHE B 1 73 ? -7.984 11.945 4.094 1 77.38 73 PHE B CA 1
ATOM 3160 C C . PHE B 1 73 ? -9.398 11.891 4.668 1 77.38 73 PHE B C 1
ATOM 3162 O O . PHE B 1 73 ? -10.148 12.859 4.57 1 77.38 73 PHE B O 1
ATOM 3169 N N . HIS B 1 74 ? -9.688 10.688 5.52 1 84.69 74 HIS B N 1
ATOM 3170 C CA . HIS B 1 74 ? -10.945 10.625 6.254 1 84.69 74 HIS B CA 1
ATOM 3171 C C . HIS B 1 74 ? -10.969 11.625 7.406 1 84.69 74 HIS B C 1
ATOM 3173 O O . HIS B 1 74 ? -9.977 11.773 8.117 1 84.69 74 HIS B O 1
ATOM 3179 N N . PRO B 1 75 ? -11.883 11.828 7.617 1 88.88 75 PRO B N 1
ATOM 3180 C CA . PRO B 1 75 ? -11.922 12.906 8.609 1 88.88 75 PRO B CA 1
ATOM 3181 C C . PRO B 1 75 ? -11.359 12.484 9.961 1 88.88 75 PRO B C 1
ATOM 3183 O O . PRO B 1 75 ? -10.672 13.266 10.625 1 88.88 75 PRO B O 1
ATOM 3186 N N . ALA B 1 76 ? -12.031 11.602 10.359 1 86.56 76 ALA B N 1
ATOM 3187 C CA . ALA B 1 76 ? -11.547 11.109 11.641 1 86.56 76 ALA B CA 1
ATOM 3188 C C . ALA B 1 76 ? -10.023 11.078 11.68 1 86.56 76 ALA B C 1
ATOM 3190 O O . ALA B 1 76 ? -9.414 11.297 12.727 1 86.56 76 ALA B O 1
ATOM 3191 N N . VAL B 1 77 ? -9.453 10.633 10.289 1 83 77 VAL B N 1
ATOM 3192 C CA . VAL B 1 77 ? -7.996 10.602 10.172 1 83 77 VAL B CA 1
ATOM 3193 C C . VAL B 1 77 ? -7.438 12.016 10.242 1 83 77 VAL B C 1
ATOM 3195 O O . VAL B 1 77 ? -6.539 12.297 11.039 1 83 77 VAL B O 1
ATOM 3198 N N . VAL B 1 78 ? -7.742 13.297 9.812 1 80.94 78 VAL B N 1
ATOM 3199 C CA . VAL B 1 78 ? -7.082 14.586 9.672 1 80.94 78 VAL B CA 1
ATOM 3200 C C . VAL B 1 78 ? -7.387 15.461 10.891 1 80.94 78 VAL B C 1
ATOM 3202 O O . VAL B 1 78 ? -6.672 16.422 11.172 1 80.94 78 VAL B O 1
ATOM 3205 N N . SER B 1 79 ? -8.383 14.953 11.773 1 88.06 79 SER B N 1
ATOM 3206 C CA . SER B 1 79 ? -8.641 15.703 12.992 1 88.06 79 SER B CA 1
ATOM 3207 C C . SER B 1 79 ? -7.492 15.555 13.984 1 88.06 79 SER B C 1
ATOM 3209 O O . SER B 1 79 ? -7.348 16.375 14.898 1 88.06 79 SER B O 1
ATOM 3211 N N . ALA B 1 80 ? -6.922 14.695 13.891 1 83.94 80 ALA B N 1
ATOM 3212 C CA . ALA B 1 80 ? -5.812 14.398 14.789 1 83.94 80 ALA B CA 1
ATOM 3213 C C . ALA B 1 80 ? -4.504 14.984 14.273 1 83.94 80 ALA B C 1
ATOM 3215 O O . ALA B 1 80 ? -3.436 14.727 14.828 1 83.94 80 ALA B O 1
ATOM 3216 N N . ALA B 1 81 ? -4.293 15.875 13.297 1 82.56 81 ALA B N 1
ATOM 3217 C CA . ALA B 1 81 ? -3.121 16.453 12.641 1 82.56 81 ALA B CA 1
ATOM 3218 C C . ALA B 1 81 ? -2.332 17.328 13.602 1 82.56 81 ALA B C 1
ATOM 3220 O O . ALA B 1 81 ? -2.908 18.172 14.312 1 82.56 81 ALA B O 1
ATOM 3221 N N . SER B 1 82 ? -1.086 17.203 13.742 1 89.88 82 SER B N 1
ATOM 3222 C CA . SER B 1 82 ? -0.242 18 14.625 1 89.88 82 SER B CA 1
ATOM 3223 C C . SER B 1 82 ? 0.001 19.391 14.055 1 89.88 82 SER B C 1
ATOM 3225 O O . SER B 1 82 ? -0.318 19.656 12.898 1 89.88 82 SER B O 1
ATOM 3227 N N . LEU B 1 83 ? 0.718 20.172 14.977 1 88.19 83 LEU B N 1
ATOM 3228 C CA . LEU B 1 83 ? 0.978 21.547 14.547 1 88.19 83 LEU B CA 1
ATOM 3229 C C . LEU B 1 83 ? 1.906 21.578 13.336 1 88.19 83 LEU B C 1
ATOM 3231 O O . LEU B 1 83 ? 1.738 22.406 12.438 1 88.19 83 LEU B O 1
ATOM 3235 N N . LYS B 1 84 ? 2.875 20.594 13.461 1 81.31 84 LYS B N 1
ATOM 3236 C CA . LYS B 1 84 ? 3.834 20.469 12.367 1 81.31 84 LYS B CA 1
ATOM 3237 C C . LYS B 1 84 ? 3.129 20.141 11.055 1 81.31 84 LYS B C 1
ATOM 3239 O O . LYS B 1 84 ? 3.482 20.672 10 1 81.31 84 LYS B O 1
ATOM 3244 N N . MET B 1 85 ? 1.997 19.297 11.25 1 81.19 85 MET B N 1
ATOM 3245 C CA . MET B 1 85 ? 1.203 18.875 10.102 1 81.19 85 MET B CA 1
ATOM 3246 C C . MET B 1 85 ? 0.367 20.031 9.562 1 81.19 85 MET B C 1
ATOM 3248 O O . MET B 1 85 ? 0.008 20.031 8.383 1 81.19 85 MET B O 1
ATOM 3252 N N . LEU B 1 86 ? 0.096 21.125 10.375 1 85.38 86 LEU B N 1
ATOM 3253 C CA . LEU B 1 86 ? -0.811 22.203 9.984 1 85.38 86 LEU B CA 1
ATOM 3254 C C . LEU B 1 86 ? -0.033 23.438 9.555 1 85.38 86 LEU B C 1
ATOM 3256 O O . LEU B 1 86 ? -0.623 24.422 9.102 1 85.38 86 LEU B O 1
ATOM 3260 N N . ALA B 1 87 ? 1.261 23.469 9.742 1 83.75 87 ALA B N 1
ATOM 3261 C CA . ALA B 1 87 ? 2.143 24.594 9.461 1 83.75 87 ALA B CA 1
ATOM 3262 C C . ALA B 1 87 ? 2.357 24.766 7.957 1 83.75 87 ALA B C 1
ATOM 3264 O O . ALA B 1 87 ? 3.416 24.406 7.434 1 83.75 87 ALA B O 1
ATOM 3265 N N . VAL B 1 88 ? 1.34 25.328 7.148 1 82.94 88 VAL B N 1
ATOM 3266 C CA . VAL B 1 88 ? 1.327 25.484 5.695 1 82.94 88 VAL B CA 1
ATOM 3267 C C . VAL B 1 88 ? 1.833 26.891 5.324 1 82.94 88 VAL B C 1
ATOM 3269 O O . VAL B 1 88 ? 1.411 27.875 5.914 1 82.94 88 VAL B O 1
ATOM 3272 N N . ARG B 1 89 ? 2.729 26.938 4.441 1 83.25 89 ARG B N 1
ATOM 3273 C CA . ARG B 1 89 ? 3.23 28.203 3.941 1 83.25 89 ARG B CA 1
ATOM 3274 C C . ARG B 1 89 ? 2.203 28.891 3.043 1 83.25 89 ARG B C 1
ATOM 3276 O O . ARG B 1 89 ? 1.456 28.219 2.328 1 83.25 89 ARG B O 1
ATOM 3283 N N . ALA B 1 90 ? 2.217 30.266 3.197 1 85.62 90 ALA B N 1
ATOM 3284 C CA . ALA B 1 90 ? 1.212 31 2.438 1 85.62 90 ALA B CA 1
ATOM 3285 C C . ALA B 1 90 ? 1.296 30.672 0.95 1 85.62 90 ALA B C 1
ATOM 3287 O O . ALA B 1 90 ? 0.27 30.547 0.276 1 85.62 90 ALA B O 1
ATOM 3288 N N . ARG B 1 91 ? 2.871 30.438 0.635 1 79.31 91 ARG B N 1
ATOM 3289 C CA . ARG B 1 91 ? 3.104 30.141 -0.775 1 79.31 91 ARG B CA 1
ATOM 3290 C C . ARG B 1 91 ? 2.523 28.781 -1.155 1 79.31 91 ARG B C 1
ATOM 3292 O O . ARG B 1 91 ? 2.262 28.516 -2.33 1 79.31 91 ARG B O 1
ATOM 3299 N N . ASP B 1 92 ? 2.488 27.734 -0.12 1 71.44 92 ASP B N 1
ATOM 3300 C CA . ASP B 1 92 ? 1.969 26.391 -0.373 1 71.44 92 ASP B CA 1
ATOM 3301 C C . ASP B 1 92 ? 0.467 26.328 -0.107 1 71.44 92 ASP B C 1
ATOM 3303 O O . ASP B 1 92 ? -0.107 25.234 -0.024 1 71.44 92 ASP B O 1
ATOM 3307 N N . TRP B 1 93 ? 0.046 27.5 0.289 1 81.31 93 TRP B N 1
ATOM 3308 C CA . TRP B 1 93 ? -1.388 27.438 0.549 1 81.31 93 TRP B CA 1
ATOM 3309 C C . TRP B 1 93 ? -2.156 27.078 -0.721 1 81.31 93 TRP B C 1
ATOM 3311 O O . TRP B 1 93 ? -2.102 27.828 -1.709 1 81.31 93 TRP B O 1
ATOM 3321 N N . THR B 1 94 ? -2.344 26.219 -0.596 1 81.44 94 THR B N 1
ATOM 3322 C CA . THR B 1 94 ? -3.131 25.75 -1.731 1 81.44 94 THR B CA 1
ATOM 3323 C C . THR B 1 94 ? -4.52 25.312 -1.278 1 81.44 94 THR B C 1
ATOM 3325 O O . THR B 1 94 ? -4.809 25.281 -0.081 1 81.44 94 THR B O 1
ATOM 3328 N N . GLU B 1 95 ? -5.359 25.125 -2.475 1 83.12 95 GLU B N 1
ATOM 3329 C CA . GLU B 1 95 ? -6.688 24.625 -2.143 1 83.12 95 GLU B CA 1
ATOM 3330 C C . GLU B 1 95 ? -6.598 23.312 -1.363 1 83.12 95 GLU B C 1
ATOM 3332 O O . GLU B 1 95 ? -7.371 23.094 -0.428 1 83.12 95 GLU B O 1
ATOM 3337 N N . SER B 1 96 ? -5.574 22.25 -1.8 1 76.88 96 SER B N 1
ATOM 3338 C CA . SER B 1 96 ? -5.387 20.984 -1.111 1 76.88 96 SER B CA 1
ATOM 3339 C C . SER B 1 96 ? -4.98 21.188 0.343 1 76.88 96 SER B C 1
ATOM 3341 O O . SER B 1 96 ? -5.457 20.484 1.235 1 76.88 96 SER B O 1
ATOM 3343 N N . THR B 1 97 ? -3.926 22.125 0.665 1 78.94 97 THR B N 1
ATOM 3344 C CA . THR B 1 97 ? -3.502 22.297 2.049 1 78.94 97 THR B CA 1
ATOM 3345 C C . THR B 1 97 ? -4.605 22.969 2.873 1 78.94 97 THR B C 1
ATOM 3347 O O . THR B 1 97 ? -4.809 22.609 4.035 1 78.94 97 THR B O 1
ATOM 3350 N N . HIS B 1 98 ? -5.383 24.094 2.096 1 86.31 98 HIS B N 1
ATOM 3351 C CA . HIS B 1 98 ? -6.535 24.703 2.736 1 86.31 98 HIS B CA 1
ATOM 3352 C C . HIS B 1 98 ? -7.574 23.672 3.131 1 86.31 98 HIS B C 1
ATOM 3354 O O . HIS B 1 98 ? -8.07 23.672 4.262 1 86.31 98 HIS B O 1
ATOM 3360 N N . ARG B 1 99 ? -7.738 22.984 1.892 1 84.25 99 ARG B N 1
ATOM 3361 C CA . ARG B 1 99 ? -8.719 21.938 2.131 1 84.25 99 ARG B CA 1
ATOM 3362 C C . ARG B 1 99 ? -8.297 21.047 3.291 1 84.25 99 ARG B C 1
ATOM 3364 O O . ARG B 1 99 ? -9.125 20.656 4.117 1 84.25 99 ARG B O 1
ATOM 3371 N N . PHE B 1 100 ? -7.148 20.609 3.393 1 87.25 100 PHE B N 1
ATOM 3372 C CA . PHE B 1 100 ? -6.629 19.719 4.434 1 87.25 100 PHE B CA 1
ATOM 3373 C C . PHE B 1 100 ? -6.758 20.375 5.805 1 87.25 100 PHE B C 1
ATOM 3375 O O . PHE B 1 100 ? -7.234 19.75 6.754 1 87.25 100 PHE B O 1
ATOM 3382 N N . ILE B 1 101 ? -6.293 21.703 5.98 1 87 101 ILE B N 1
ATOM 3383 C CA . ILE B 1 101 ? -6.355 22.312 7.297 1 87 101 ILE B CA 1
ATOM 3384 C C . ILE B 1 101 ? -7.809 22.484 7.727 1 87 101 ILE B C 1
ATOM 3386 O O . ILE B 1 101 ? -8.141 22.328 8.906 1 87 101 ILE B O 1
ATOM 3390 N N . LYS B 1 102 ? -8.57 22.953 6.77 1 88.81 102 LYS B N 1
ATOM 3391 C CA . LYS B 1 102 ? -10 23.078 7.031 1 88.81 102 LYS B CA 1
ATOM 3392 C C . LYS B 1 102 ? -10.594 21.75 7.52 1 88.81 102 LYS B C 1
ATOM 3394 O O . LYS B 1 102 ? -11.391 21.734 8.453 1 88.81 102 LYS B O 1
ATOM 3399 N N . LEU B 1 103 ? -10.219 20.703 6.52 1 91.56 103 LEU B N 1
ATOM 3400 C CA . LEU B 1 103 ? -10.633 19.375 6.965 1 91.56 103 LEU B CA 1
ATOM 3401 C C . LEU B 1 103 ? -10.242 19.141 8.422 1 91.56 103 LEU B C 1
ATOM 3403 O O . LEU B 1 103 ? -11.023 18.578 9.195 1 91.56 103 LEU B O 1
ATOM 3407 N N . CYS B 1 104 ? -8.984 19.344 9 1 89.38 104 CYS B N 1
ATOM 3408 C CA . CYS B 1 104 ? -8.492 19.156 10.359 1 89.38 104 CYS B CA 1
ATOM 3409 C C . CYS B 1 104 ? -9.258 20.016 11.352 1 89.38 104 CYS B C 1
ATOM 3411 O O . CYS B 1 104 ? -9.602 19.578 12.445 1 89.38 104 CYS B O 1
ATOM 3413 N N . SER B 1 105 ? -9.5 21.234 10.969 1 87.88 105 SER B N 1
ATOM 3414 C CA . SER B 1 105 ? -10.25 22.125 11.836 1 87.88 105 SER B CA 1
ATOM 3415 C C . SER B 1 105 ? -11.656 21.594 12.094 1 87.88 105 SER B C 1
ATOM 3417 O O . SER B 1 105 ? -12.125 21.578 13.234 1 87.88 105 SER B O 1
ATOM 3419 N N . ASP B 1 106 ? -12.016 21.594 10.734 1 90.81 106 ASP B N 1
ATOM 3420 C CA . ASP B 1 106 ? -13.383 21.109 10.766 1 90.81 106 ASP B CA 1
ATOM 3421 C C . ASP B 1 106 ? -13.492 19.844 11.633 1 90.81 106 ASP B C 1
ATOM 3423 O O . ASP B 1 106 ? -14.523 19.625 12.281 1 90.81 106 ASP B O 1
ATOM 3427 N N . ALA B 1 107 ? -12.734 18.641 11.594 1 84.44 107 ALA B N 1
ATOM 3428 C CA . ALA B 1 107 ? -12.656 17.406 12.391 1 84.44 107 ALA B CA 1
ATOM 3429 C C . ALA B 1 107 ? -12.383 17.734 13.859 1 84.44 107 ALA B C 1
ATOM 3431 O O . ALA B 1 107 ? -12.281 16.828 14.688 1 84.44 107 ALA B O 1
ATOM 3432 N N . GLY B 1 108 ? -12.008 19.188 14.336 1 87.81 108 GLY B N 1
ATOM 3433 C CA . GLY B 1 108 ? -11.906 19.625 15.719 1 87.81 108 GLY B CA 1
ATOM 3434 C C . GLY B 1 108 ? -10.477 19.906 16.141 1 87.81 108 GLY B C 1
ATOM 3435 O O . GLY B 1 108 ? -10.203 20.047 17.344 1 87.81 108 GLY B O 1
ATOM 3436 N N . ASN B 1 109 ? -9.688 19.719 15.367 1 85.5 109 ASN B N 1
ATOM 3437 C CA . ASN B 1 109 ? -8.312 20.109 15.672 1 85.5 109 ASN B CA 1
ATOM 3438 C C . ASN B 1 109 ? -8.203 21.594 16 1 85.5 109 ASN B C 1
ATOM 3440 O O . ASN B 1 109 ? -8.398 22.438 15.141 1 85.5 109 ASN B O 1
ATOM 3444 N N . VAL B 1 110 ? -7.574 21.891 17.312 1 90.94 110 VAL B N 1
ATOM 3445 C CA . VAL B 1 110 ? -7.66 23.234 17.891 1 90.94 110 VAL B CA 1
ATOM 3446 C C . VAL B 1 110 ? -6.699 24.172 17.156 1 90.94 110 VAL B C 1
ATOM 3448 O O . VAL B 1 110 ? -7.051 25.312 16.844 1 90.94 110 VAL B O 1
ATOM 3451 N N . GLU B 1 111 ? -5.344 23.797 17.156 1 95.88 111 GLU B N 1
ATOM 3452 C CA . GLU B 1 111 ? -4.336 24.562 16.438 1 95.88 111 GLU B CA 1
ATOM 3453 C C . GLU B 1 111 ? -4.828 24.938 15.047 1 95.88 111 GLU B C 1
ATOM 3455 O O . GLU B 1 111 ? -4.613 26.062 14.594 1 95.88 111 GLU B O 1
ATOM 3460 N N . ALA B 1 112 ? -5.594 23.797 14.391 1 91.5 112 ALA B N 1
ATOM 3461 C CA . ALA B 1 112 ? -6.152 24.078 13.07 1 91.5 112 ALA B CA 1
ATOM 3462 C C . ALA B 1 112 ? -7.23 25.156 13.141 1 91.5 112 ALA B C 1
ATOM 3464 O O . ALA B 1 112 ? -7.336 26 12.242 1 91.5 112 ALA B O 1
ATOM 3465 N N . CYS B 1 113 ? -7.836 25.359 14.273 1 96.56 113 CYS B N 1
ATOM 3466 C CA . CYS B 1 113 ? -8.883 26.359 14.406 1 96.56 113 CYS B CA 1
ATOM 3467 C C . CYS B 1 113 ? -8.281 27.766 14.492 1 96.56 113 CYS B C 1
ATOM 3469 O O . CYS B 1 113 ? -8.773 28.688 13.852 1 96.56 113 CYS B O 1
ATOM 3471 N N . TYR B 1 114 ? -7.512 27.594 15.336 1 97.56 114 TYR B N 1
ATOM 3472 C CA . TYR B 1 114 ? -6.844 28.875 15.516 1 97.56 114 TYR B CA 1
ATOM 3473 C C . TYR B 1 114 ? -6.258 29.375 14.195 1 97.56 114 TYR B C 1
ATOM 3475 O O . TYR B 1 114 ? -6.484 30.516 13.805 1 97.56 114 TYR B O 1
ATOM 3483 N N . ILE B 1 115 ? -5.258 28.547 13.578 1 97.69 115 ILE B N 1
ATOM 3484 C CA . ILE B 1 115 ? -4.578 28.922 12.336 1 97.69 115 ILE B CA 1
ATOM 3485 C C . ILE B 1 115 ? -5.609 29.328 11.289 1 97.69 115 ILE B C 1
ATOM 3487 O O . ILE B 1 115 ? -5.488 30.406 10.688 1 97.69 115 ILE B O 1
ATOM 3491 N N . LEU B 1 116 ? -6.691 28.453 11.18 1 97.12 116 LEU B N 1
ATOM 3492 C CA . LEU B 1 116 ? -7.715 28.766 10.195 1 97.12 116 LEU B CA 1
ATOM 3493 C C . LEU B 1 116 ? -8.492 30.016 10.594 1 97.12 116 LEU B C 1
ATOM 3495 O O . LEU B 1 116 ? -8.898 30.797 9.734 1 97.12 116 LEU B O 1
ATOM 3499 N N . GLY B 1 117 ? -8.625 30.266 11.836 1 97.56 117 GLY B N 1
ATOM 3500 C CA . GLY B 1 117 ? -9.336 31.438 12.297 1 97.56 117 GLY B CA 1
ATOM 3501 C C . GLY B 1 117 ? -8.625 32.75 11.961 1 97.56 117 GLY B C 1
ATOM 3502 O O . GLY B 1 117 ? -9.25 33.688 11.516 1 97.56 117 GLY B O 1
ATOM 3503 N N . MET B 1 118 ? -7.453 32.688 12.383 1 97.12 118 MET B N 1
ATOM 3504 C CA . MET B 1 118 ? -6.594 33.844 12.047 1 97.12 118 MET B CA 1
ATOM 3505 C C . MET B 1 118 ? -6.652 34.156 10.555 1 97.12 118 MET B C 1
ATOM 3507 O O . MET B 1 118 ? -6.781 35.312 10.156 1 97.12 118 MET B O 1
ATOM 3511 N N . ILE B 1 119 ? -6.465 33.031 9.719 1 92.69 119 ILE B N 1
ATOM 3512 C CA . ILE B 1 119 ? -6.48 33.188 8.273 1 92.69 119 ILE B CA 1
ATOM 3513 C C . ILE B 1 119 ? -7.836 33.75 7.828 1 92.69 119 ILE B C 1
ATOM 3515 O O . ILE B 1 119 ? -7.902 34.688 7.051 1 92.69 119 ILE B O 1
ATOM 3519 N N . ARG B 1 120 ? -8.914 33.25 8.336 1 92.19 120 ARG B N 1
ATOM 3520 C CA . ARG B 1 120 ? -10.242 33.656 7.926 1 92.19 120 ARG B CA 1
ATOM 3521 C C . ARG B 1 120 ? -10.531 35.094 8.414 1 92.19 120 ARG B C 1
ATOM 3523 O O . ARG B 1 120 ? -11.18 35.875 7.719 1 92.19 120 ARG B O 1
ATOM 3530 N N . PHE B 1 121 ? -10.289 35.312 9.594 1 95.81 121 PHE B N 1
ATOM 3531 C CA . PHE B 1 121 ? -10.617 36.594 10.188 1 95.81 121 PHE B CA 1
ATOM 3532 C C . PHE B 1 121 ? -9.914 37.719 9.445 1 95.81 121 PHE B C 1
ATOM 3534 O O . PHE B 1 121 ? -10.547 38.719 9.086 1 95.81 121 PHE B O 1
ATOM 3541 N N . TYR B 1 122 ? -8.617 37.625 9.305 1 91.31 122 TYR B N 1
ATOM 3542 C CA . TYR B 1 122 ? -7.789 38.719 8.82 1 91.31 122 TYR B CA 1
ATOM 3543 C C . TYR B 1 122 ? -7.656 38.656 7.301 1 91.31 122 TYR B C 1
ATOM 3545 O O . TYR B 1 122 ? -7.641 39.719 6.637 1 91.31 122 TYR B O 1
ATOM 3553 N N . CYS B 1 123 ? -7.293 37.344 6.797 1 89.19 123 CYS B N 1
ATOM 3554 C CA . CYS B 1 123 ? -7.035 37.219 5.367 1 89.19 123 CYS B CA 1
ATOM 3555 C C . CYS B 1 123 ? -8.344 37.219 4.578 1 89.19 123 CYS B C 1
ATOM 3557 O O . CYS B 1 123 ? -8.453 37.875 3.535 1 89.19 123 CYS B O 1
ATOM 3559 N N . PHE B 1 124 ? -9.258 36.438 4.926 1 85.12 124 PHE B N 1
ATOM 3560 C CA . PHE B 1 124 ? -10.484 36.25 4.164 1 85.12 124 PHE B CA 1
ATOM 3561 C C . PHE B 1 124 ? -11.602 37.156 4.703 1 85.12 124 PHE B C 1
ATOM 3563 O O . PHE B 1 124 ? -12.727 37.094 4.207 1 85.12 124 PHE B O 1
ATOM 3570 N N . GLN B 1 125 ? -11.508 37.781 5.77 1 86.38 125 GLN B N 1
ATOM 3571 C CA . GLN B 1 125 ? -12.367 38.812 6.387 1 86.38 125 GLN B CA 1
ATOM 3572 C C . GLN B 1 125 ? -13.68 38.188 6.859 1 86.38 125 GLN B C 1
ATOM 3574 O O . GLN B 1 125 ? -14.734 38.812 6.77 1 86.38 125 GLN B O 1
ATOM 3579 N N . ASN B 1 126 ? -13.664 37.125 6.965 1 89.44 126 ASN B N 1
ATOM 3580 C CA . ASN B 1 126 ? -14.75 36.469 7.656 1 89.44 126 ASN B CA 1
ATOM 3581 C C . ASN B 1 126 ? -14.562 36.5 9.172 1 89.44 126 ASN B C 1
ATOM 3583 O O . ASN B 1 126 ? -14.102 35.531 9.773 1 89.44 126 ASN B O 1
ATOM 3587 N N . ARG B 1 127 ? -15.18 37.75 9.742 1 90.12 127 ARG B N 1
ATOM 3588 C CA . ARG B 1 127 ? -14.82 38.062 11.125 1 90.12 127 ARG B CA 1
ATOM 3589 C C . ARG B 1 127 ? -15.523 37.125 12.094 1 90.12 127 ARG B C 1
ATOM 3591 O O . ARG B 1 127 ? -14.93 36.656 13.078 1 90.12 127 ARG B O 1
ATOM 3598 N N . GLY B 1 128 ? -16.828 36.938 11.789 1 85.81 128 GLY B N 1
ATOM 3599 C CA . GLY B 1 128 ? -17.609 36.062 12.648 1 85.81 128 GLY B CA 1
ATOM 3600 C C . GLY B 1 128 ? -17.016 34.656 12.758 1 85.81 128 GLY B C 1
ATOM 3601 O O . GLY B 1 128 ? -16.734 34.188 13.859 1 85.81 128 GLY B O 1
ATOM 3602 N N . SER B 1 129 ? -16.875 34.062 11.516 1 88.62 129 SER B N 1
ATOM 3603 C CA . SER B 1 129 ? -16.312 32.719 11.5 1 88.62 129 SER B CA 1
ATOM 3604 C C . SER B 1 129 ? -14.906 32.688 12.102 1 88.62 129 SER B C 1
ATOM 3606 O O . SER B 1 129 ? -14.547 31.75 12.812 1 88.62 129 SER B O 1
ATOM 3608 N N . GLY B 1 130 ? -13.961 33.656 11.719 1 95.06 130 GLY B N 1
ATOM 3609 C CA . GLY B 1 130 ? -12.609 33.719 12.234 1 95.06 130 GLY B CA 1
ATOM 3610 C C . GLY B 1 130 ? -12.555 33.844 13.75 1 95.06 130 GLY B C 1
ATOM 3611 O O . GLY B 1 130 ? -11.797 33.125 14.406 1 95.06 130 GLY B O 1
ATOM 3612 N N . THR B 1 131 ? -13.516 34.906 14.18 1 91.25 131 THR B N 1
ATOM 3613 C CA . THR B 1 131 ? -13.539 35.094 15.625 1 91.25 131 THR B CA 1
ATOM 3614 C C . THR B 1 131 ? -14.039 33.844 16.328 1 91.25 131 THR B C 1
ATOM 3616 O O . THR B 1 131 ? -13.531 33.469 17.375 1 91.25 131 THR B O 1
ATOM 3619 N N . SER B 1 132 ? -15.125 33.5 15.656 1 87.31 132 SER B N 1
ATOM 3620 C CA . SER B 1 132 ? -15.719 32.281 16.234 1 87.31 132 SER B CA 1
ATOM 3621 C C . SER B 1 132 ? -14.688 31.172 16.375 1 87.31 132 SER B C 1
ATOM 3623 O O . SER B 1 132 ? -14.617 30.516 17.406 1 87.31 132 SER B O 1
ATOM 3625 N N . LEU B 1 133 ? -13.898 30.75 15.312 1 97.38 133 LEU B N 1
ATOM 3626 C CA . LEU B 1 133 ? -12.875 29.703 15.32 1 97.38 133 LEU B CA 1
ATOM 3627 C C . LEU B 1 133 ? -11.758 30.031 16.297 1 97.38 133 LEU B C 1
ATOM 3629 O O . LEU B 1 133 ? -11.258 29.156 17 1 97.38 133 LEU B O 1
ATOM 3633 N N . MET B 1 134 ? -11.156 31.422 16.391 1 90.38 134 MET B N 1
ATOM 3634 C CA . MET B 1 134 ? -10.133 31.781 17.375 1 90.38 134 MET B CA 1
ATOM 3635 C C . MET B 1 134 ? -10.664 31.609 18.797 1 90.38 134 MET B C 1
ATOM 3637 O O . MET B 1 134 ? -9.922 31.188 19.688 1 90.38 134 MET B O 1
ATOM 3641 N N . ALA B 1 135 ? -11.969 31.984 18.828 1 89.62 135 ALA B N 1
ATOM 3642 C CA . ALA B 1 135 ? -12.602 31.812 20.141 1 89.62 135 ALA B CA 1
ATOM 3643 C C . ALA B 1 135 ? -12.625 30.344 20.562 1 89.62 135 ALA B C 1
ATOM 3645 O O . ALA B 1 135 ? -12.398 30.031 21.719 1 89.62 135 ALA B O 1
ATOM 3646 N N . LYS B 1 136 ? -13.312 29.719 19.625 1 92.06 136 LYS B N 1
ATOM 3647 C CA . LYS B 1 136 ? -13.305 28.281 19.906 1 92.06 136 LYS B CA 1
ATOM 3648 C C . LYS B 1 136 ? -11.938 27.828 20.422 1 92.06 136 LYS B C 1
ATOM 3650 O O . LYS B 1 136 ? -11.859 27.062 21.375 1 92.06 136 LYS B O 1
ATOM 3655 N N . ALA B 1 137 ? -10.531 28.031 19.812 1 94.31 137 ALA B N 1
ATOM 3656 C CA . ALA B 1 137 ? -9.164 27.719 20.234 1 94.31 137 ALA B CA 1
ATOM 3657 C C . ALA B 1 137 ? -8.852 28.344 21.594 1 94.31 137 ALA B C 1
ATOM 3659 O O . ALA B 1 137 ? -8.211 27.719 22.438 1 94.31 137 ALA B O 1
ATOM 3660 N N . ALA B 1 138 ? -9.414 29.625 21.812 1 88.38 138 ALA B N 1
ATOM 3661 C CA . ALA B 1 138 ? -9.156 30.297 23.078 1 88.38 138 ALA B CA 1
ATOM 3662 C C . ALA B 1 138 ? -9.805 29.562 24.25 1 88.38 138 ALA B C 1
ATOM 3664 O O . ALA B 1 138 ? -9.242 29.5 25.344 1 88.38 138 ALA B O 1
ATOM 3665 N N . MET B 1 139 ? -10.961 29.328 23.734 1 91.31 139 MET B N 1
ATOM 3666 C CA . MET B 1 139 ? -11.719 28.609 24.75 1 91.31 139 MET B CA 1
ATOM 3667 C C . MET B 1 139 ? -10.945 27.391 25.219 1 91.31 139 MET B C 1
ATOM 3669 O O . MET B 1 139 ? -11.102 26.953 26.375 1 91.31 139 MET B O 1
ATOM 3673 N N . ALA B 1 140 ? -10.258 26.562 24.641 1 89.44 140 ALA B N 1
ATOM 3674 C CA . ALA B 1 140 ? -9.359 25.469 25 1 89.44 140 ALA B CA 1
ATOM 3675 C C . ALA B 1 140 ? -8.055 26 25.578 1 89.44 140 ALA B C 1
ATOM 3677 O O . ALA B 1 140 ? -7.059 25.281 25.641 1 89.44 140 ALA B O 1
ATOM 3678 N N . SER B 1 141 ? -7.871 27.438 26.094 1 83.94 141 SER B N 1
ATOM 3679 C CA . SER B 1 141 ? -6.758 28.109 26.75 1 83.94 141 SER B CA 1
ATOM 3680 C C . SER B 1 141 ? -5.539 28.172 25.828 1 83.94 141 SER B C 1
ATOM 3682 O O . SER B 1 141 ? -4.402 28.109 26.312 1 83.94 141 SER B O 1
ATOM 3684 N N . HIS B 1 142 ? -5.723 28.062 24.484 1 84.88 142 HIS B N 1
ATOM 3685 C CA . HIS B 1 142 ? -4.688 28.266 23.484 1 84.88 142 HIS B CA 1
ATOM 3686 C C . HIS B 1 142 ? -4.168 29.703 23.5 1 84.88 142 HIS B C 1
ATOM 3688 O O . HIS B 1 142 ? -4.883 30.625 23.125 1 84.88 142 HIS B O 1
ATOM 3694 N N . ALA B 1 143 ? -2.822 29.906 24.047 1 88.88 143 ALA B N 1
ATOM 3695 C CA . ALA B 1 143 ? -2.285 31.203 24.422 1 88.88 143 ALA B CA 1
ATOM 3696 C C . ALA B 1 143 ? -2.258 32.156 23.234 1 88.88 143 ALA B C 1
ATOM 3698 O O . ALA B 1 143 ? -2.699 33.312 23.344 1 88.88 143 ALA B O 1
ATOM 3699 N N . PRO B 1 144 ? -1.644 31.734 21.969 1 94.56 144 PRO B N 1
ATOM 3700 C CA . PRO B 1 144 ? -1.668 32.656 20.828 1 94.56 144 PRO B CA 1
ATOM 3701 C C . PRO B 1 144 ? -3.078 33.125 20.469 1 94.56 144 PRO B C 1
ATOM 3703 O O . PRO B 1 144 ? -3.268 34.281 20.078 1 94.56 144 PRO B O 1
ATOM 3706 N N . ALA B 1 145 ? -4.094 32.188 20.672 1 96.12 145 ALA B N 1
ATOM 3707 C CA . ALA B 1 145 ? -5.465 32.594 20.375 1 96.12 145 ALA B CA 1
ATOM 3708 C C . ALA B 1 145 ? -5.973 33.625 21.375 1 96.12 145 ALA B C 1
ATOM 3710 O O . ALA B 1 145 ? -6.625 34.594 21 1 96.12 145 ALA B O 1
ATOM 3711 N N . LEU B 1 146 ? -5.645 33.531 22.578 1 95.44 146 LEU B N 1
ATOM 3712 C CA . LEU B 1 146 ? -6.043 34.5 23.594 1 95.44 146 LEU B CA 1
ATOM 3713 C C . LEU B 1 146 ? -5.453 35.875 23.312 1 95.44 146 LEU B C 1
ATOM 3715 O O . LEU B 1 146 ? -6.156 36.875 23.391 1 95.44 146 LEU B O 1
ATOM 3719 N N . TYR B 1 147 ? -4.156 35.812 23.172 1 97.31 147 TYR B N 1
ATOM 3720 C CA . TYR B 1 147 ? -3.473 37.094 22.891 1 97.31 147 TYR B CA 1
ATOM 3721 C C . TYR B 1 147 ? -4.066 37.75 21.656 1 97.31 147 TYR B C 1
ATOM 3723 O O . TYR B 1 147 ? -4.254 38.969 21.625 1 97.31 147 TYR B O 1
ATOM 3731 N N . SER B 1 148 ? -4.277 36.969 20.578 1 96.06 148 SER B N 1
ATOM 3732 C CA . SER B 1 148 ? -4.871 37.531 19.375 1 96.06 148 SER B CA 1
ATOM 3733 C C . SER B 1 148 ? -6.246 38.125 19.656 1 96.06 148 SER B C 1
ATOM 3735 O O . SER B 1 148 ? -6.59 39.188 19.125 1 96.06 148 SER B O 1
ATOM 3737 N N . LEU B 1 149 ? -7.02 37.5 20.406 1 96.75 149 LEU B N 1
ATOM 3738 C CA . LEU B 1 149 ? -8.32 38.062 20.766 1 96.75 149 LEU B CA 1
ATOM 3739 C C . LEU B 1 149 ? -8.156 39.312 21.594 1 96.75 149 LEU B C 1
ATOM 3741 O O . LEU B 1 149 ? -8.977 40.219 21.516 1 96.75 149 LEU B O 1
ATOM 3745 N N . ALA B 1 150 ? -7.289 39.281 22.516 1 96.19 150 ALA B N 1
ATOM 3746 C CA . ALA B 1 150 ? -7.02 40.5 23.281 1 96.19 150 ALA B CA 1
ATOM 3747 C C . ALA B 1 150 ? -6.766 41.688 22.344 1 96.19 150 ALA B C 1
ATOM 3749 O O . ALA B 1 150 ? -7.297 42.75 22.562 1 96.19 150 ALA B O 1
ATOM 3750 N N . ILE B 1 151 ? -5.766 41.5 21.297 1 96.81 151 ILE B N 1
ATOM 3751 C CA . ILE B 1 151 ? -5.477 42.531 20.312 1 96.81 151 ILE B CA 1
ATOM 3752 C C . ILE B 1 151 ? -6.773 42.969 19.641 1 96.81 151 ILE B C 1
ATOM 3754 O O . ILE B 1 151 ? -6.988 44.188 19.438 1 96.81 151 ILE B O 1
ATOM 3758 N N . VAL B 1 152 ? -7.695 42.062 19.422 1 95.38 152 VAL B N 1
ATOM 3759 C CA . VAL B 1 152 ? -8.977 42.375 18.797 1 95.38 152 VAL B CA 1
ATOM 3760 C C . VAL B 1 152 ? -9.789 43.281 19.719 1 95.38 152 VAL B C 1
ATOM 3762 O O . VAL B 1 152 ? -10.43 44.219 19.281 1 95.38 152 VAL B O 1
ATOM 3765 N N . GLN B 1 153 ? -9.734 43 20.859 1 92.62 153 GLN B N 1
ATOM 3766 C CA . GLN B 1 153 ? -10.484 43.812 21.812 1 92.62 153 GLN B CA 1
ATOM 3767 C C . GLN B 1 153 ? -9.859 45.188 21.969 1 92.62 153 GLN B C 1
ATOM 3769 O O . GLN B 1 153 ? -10.57 46.219 22.047 1 92.62 153 GLN B O 1
ATOM 3774 N N . PHE B 1 154 ? -8.617 45.219 22.297 1 95.56 154 PHE B N 1
ATOM 3775 C CA . PHE B 1 154 ? -7.918 46.5 22.453 1 95.56 154 PHE B CA 1
ATOM 3776 C C . PHE B 1 154 ? -8.227 47.438 21.297 1 95.56 154 PHE B C 1
ATOM 3778 O O . PHE B 1 154 ? -8.375 48.625 21.484 1 95.56 154 PHE B O 1
ATOM 3785 N N . ASN B 1 155 ? -8.219 46.812 19.984 1 94.38 155 ASN B N 1
ATOM 3786 C CA . ASN B 1 155 ? -8.367 47.625 18.781 1 94.38 155 ASN B CA 1
ATOM 3787 C C . ASN B 1 155 ? -9.82 47.719 18.359 1 94.38 155 ASN B C 1
ATOM 3789 O O . ASN B 1 155 ? -10.172 48.562 17.516 1 94.38 155 ASN B O 1
ATOM 3793 N N . GLY B 1 156 ? -10.664 46.906 18.906 1 91.56 156 GLY B N 1
ATOM 3794 C CA . GLY B 1 156 ? -12.008 46.781 18.359 1 91.56 156 GLY B CA 1
ATOM 3795 C C . GLY B 1 156 ? -12.016 46.25 16.922 1 91.56 156 GLY B C 1
ATOM 3796 O O . GLY B 1 156 ? -12.781 46.75 16.094 1 91.56 156 GLY B O 1
ATOM 3797 N N . SER B 1 157 ? -11.148 45.406 16.812 1 92.38 157 SER B N 1
ATOM 3798 C CA . SER B 1 157 ? -10.961 44.906 15.453 1 92.38 157 SER B CA 1
ATOM 3799 C C . SER B 1 157 ? -12.227 44.25 14.93 1 92.38 157 SER B C 1
ATOM 3801 O O . SER B 1 157 ? -12.812 43.375 15.602 1 92.38 157 SER B O 1
ATOM 3803 N N . GLY B 1 158 ? -12.633 44.375 13.688 1 83.56 158 GLY B N 1
ATOM 3804 C CA . GLY B 1 158 ? -13.797 43.75 13.086 1 83.56 158 GLY B CA 1
ATOM 3805 C C . GLY B 1 158 ? -15.094 44.469 13.43 1 83.56 158 GLY B C 1
ATOM 3806 O O . GLY B 1 158 ? -16.156 44.094 12.938 1 83.56 158 GLY B O 1
ATOM 3807 N N . GLY B 1 159 ? -15.172 45.469 14.359 1 84.12 159 GLY B N 1
ATOM 3808 C CA . GLY B 1 159 ? -16.344 46.25 14.75 1 84.12 159 GLY B CA 1
ATOM 3809 C C . GLY B 1 159 ? -16.109 47.75 14.719 1 84.12 159 GLY B C 1
ATOM 3810 O O . GLY B 1 159 ? -15.289 48.219 13.945 1 84.12 159 GLY B O 1
ATOM 3811 N N . ALA B 1 160 ? -17.078 48.344 15.602 1 83.06 160 ALA B N 1
ATOM 3812 C CA . ALA B 1 160 ? -16.938 49.812 15.672 1 83.06 160 ALA B CA 1
ATOM 3813 C C . ALA B 1 160 ? -15.891 50.188 16.719 1 83.06 160 ALA B C 1
ATOM 3815 O O . ALA B 1 160 ? -15.492 49.375 17.547 1 83.06 160 ALA B O 1
ATOM 3816 N N . LYS B 1 161 ? -15.352 51.406 16.672 1 87.75 161 LYS B N 1
ATOM 3817 C CA . LYS B 1 161 ? -14.375 51.906 17.641 1 87.75 161 LYS B CA 1
ATOM 3818 C C . LYS B 1 161 ? -14.891 51.781 19.078 1 87.75 161 LYS B C 1
ATOM 3820 O O . LYS B 1 161 ? -14.109 51.5 19.984 1 87.75 161 LYS B O 1
ATOM 3825 N N . THR B 1 162 ? -16.312 51.844 19.156 1 87.38 162 THR B N 1
ATOM 3826 C CA . THR B 1 162 ? -16.938 51.781 20.484 1 87.38 162 THR B CA 1
ATOM 3827 C C . THR B 1 162 ? -16.906 50.344 21.016 1 87.38 162 THR B C 1
ATOM 3829 O O . THR B 1 162 ? -17.156 50.094 22.203 1 87.38 162 THR B O 1
ATOM 3832 N N . ASP B 1 163 ? -16.625 49.562 20.172 1 85.62 163 ASP B N 1
ATOM 3833 C CA . ASP B 1 163 ? -16.594 48.156 20.578 1 85.62 163 ASP B CA 1
ATOM 3834 C C . ASP B 1 163 ? -15.281 47.844 21.281 1 85.62 163 ASP B C 1
ATOM 3836 O O . ASP B 1 163 ? -15.094 46.719 21.75 1 85.62 163 ASP B O 1
ATOM 3840 N N . LYS B 1 164 ? -14.289 48.656 21.359 1 90 164 LYS B N 1
ATOM 3841 C CA . LYS B 1 164 ? -13.062 48.438 22.125 1 90 164 LYS B CA 1
ATOM 3842 C C . LYS B 1 164 ? -13.367 48.125 23.578 1 90 164 LYS B C 1
ATOM 3844 O O . LYS B 1 164 ? -14.18 48.781 24.219 1 90 164 LYS B O 1
ATOM 3849 N N . ASP B 1 165 ? -12.867 47.156 23.891 1 91.56 165 ASP B N 1
ATOM 3850 C CA . ASP B 1 165 ? -12.961 46.781 25.297 1 91.56 165 ASP B CA 1
ATOM 3851 C C . ASP B 1 165 ? -11.57 46.562 25.906 1 91.56 165 ASP B C 1
ATOM 3853 O O . ASP B 1 165 ? -11.031 45.469 25.844 1 91.56 165 ASP B O 1
ATOM 3857 N N . LEU B 1 166 ? -11.07 47.719 26.594 1 91.25 166 LEU B N 1
ATOM 3858 C CA . LEU B 1 166 ? -9.695 47.719 27.062 1 91.25 166 LEU B CA 1
ATOM 3859 C C . LEU B 1 166 ? -9.539 46.781 28.266 1 91.25 166 LEU B C 1
ATOM 3861 O O . LEU B 1 166 ? -8.523 46.094 28.406 1 91.25 166 LEU B O 1
ATOM 3865 N N . ARG B 1 167 ? -10.648 46.75 29.016 1 90.06 167 ARG B N 1
ATOM 3866 C CA . ARG B 1 167 ? -10.586 45.875 30.188 1 90.06 167 ARG B CA 1
ATOM 3867 C C . ARG B 1 167 ? -10.531 44.406 29.766 1 90.06 167 ARG B C 1
ATOM 3869 O O . ARG B 1 167 ? -9.742 43.625 30.297 1 90.06 167 ARG B O 1
ATOM 3876 N N . ALA B 1 168 ? -11.43 44.188 28.891 1 91.12 168 ALA B N 1
ATOM 3877 C CA . ALA B 1 168 ? -11.422 42.844 28.375 1 91.12 168 ALA B CA 1
ATOM 3878 C C . ALA B 1 168 ? -10.07 42.5 27.75 1 91.12 168 ALA B C 1
ATOM 3880 O O . ALA B 1 168 ? -9.57 41.375 27.906 1 91.12 168 ALA B O 1
ATOM 3881 N N . GLY B 1 169 ? -9.461 43.406 26.906 1 93.69 169 GLY B N 1
ATOM 3882 C CA . GLY B 1 169 ? -8.156 43.188 26.312 1 93.69 169 GLY B CA 1
ATOM 3883 C C . GLY B 1 169 ? -7.066 42.906 27.328 1 93.69 169 GLY B C 1
ATOM 3884 O O . GLY B 1 169 ? -6.273 41.969 27.141 1 93.69 169 GLY B O 1
ATOM 3885 N N . VAL B 1 170 ? -7.141 43.75 28.422 1 88.38 170 VAL B N 1
ATOM 3886 C CA . VAL B 1 170 ? -6.148 43.562 29.484 1 88.38 170 VAL B CA 1
ATOM 3887 C C . VAL B 1 170 ? -6.328 42.188 30.125 1 88.38 170 VAL B C 1
ATOM 3889 O O . VAL B 1 170 ? -5.348 41.5 30.406 1 88.38 170 VAL B O 1
ATOM 3892 N N . ALA B 1 171 ? -7.621 41.875 30.203 1 87.69 171 ALA B N 1
ATOM 3893 C CA . ALA B 1 171 ? -7.906 40.594 30.844 1 87.69 171 ALA B CA 1
ATOM 3894 C C . ALA B 1 171 ? -7.391 39.406 30 1 87.69 171 ALA B C 1
ATOM 3896 O O . ALA B 1 171 ? -6.777 38.5 30.531 1 87.69 171 ALA B O 1
ATOM 3897 N N . LEU B 1 172 ? -7.766 39.469 28.891 1 94.69 172 LEU B N 1
ATOM 3898 C CA . LEU B 1 172 ? -7.309 38.438 27.984 1 94.69 172 LEU B CA 1
ATOM 3899 C C . LEU B 1 172 ? -5.789 38.406 27.906 1 94.69 172 LEU B C 1
ATOM 3901 O O . LEU B 1 172 ? -5.184 37.312 27.875 1 94.69 172 LEU B O 1
ATOM 3905 N N . CYS B 1 173 ? -5 39.562 27.719 1 90.62 173 CYS B N 1
ATOM 3906 C CA . CYS B 1 173 ? -3.547 39.656 27.672 1 90.62 173 CYS B CA 1
ATOM 3907 C C . CYS B 1 173 ? -2.924 39.062 28.922 1 90.62 173 CYS B C 1
ATOM 3909 O O . CYS B 1 173 ? -1.909 38.375 28.844 1 90.62 173 CYS B O 1
ATOM 3911 N N . ALA B 1 174 ? -3.738 39.406 30.047 1 89.38 174 ALA B N 1
ATOM 3912 C CA . ALA B 1 174 ? -3.271 38.844 31.312 1 89.38 174 ALA B CA 1
ATOM 3913 C C . ALA B 1 174 ? -3.336 37.312 31.281 1 89.38 174 ALA B C 1
ATOM 3915 O O . ALA B 1 174 ? -2.42 36.625 31.766 1 89.38 174 ALA B O 1
ATOM 3916 N N . ARG B 1 175 ? -4.516 37 30.844 1 89.38 175 ARG B N 1
ATOM 3917 C CA . ARG B 1 175 ? -4.66 35.531 30.766 1 89.38 175 ARG B CA 1
ATOM 3918 C C . ARG B 1 175 ? -3.588 34.938 29.875 1 89.38 175 ARG B C 1
ATOM 3920 O O . ARG B 1 175 ? -2.99 33.906 30.219 1 89.38 175 ARG B O 1
ATOM 3927 N N . ALA B 1 176 ? -3.279 35.406 28.656 1 90.38 176 ALA B N 1
ATOM 3928 C CA . ALA B 1 176 ? -2.258 34.938 27.719 1 90.38 176 ALA B CA 1
ATOM 3929 C C . ALA B 1 176 ? -0.876 34.938 28.375 1 90.38 176 ALA B C 1
ATOM 3931 O O . ALA B 1 176 ? -0.1 34 28.219 1 90.38 176 ALA B O 1
ATOM 3932 N N . ALA B 1 177 ? -0.548 36.062 29.062 1 88.44 177 ALA B N 1
ATOM 3933 C CA . ALA B 1 177 ? 0.731 36.188 29.766 1 88.44 177 ALA B CA 1
ATOM 3934 C C . ALA B 1 177 ? 0.887 35.094 30.828 1 88.44 177 ALA B C 1
ATOM 3936 O O . ALA B 1 177 ? 1.979 34.562 31.016 1 88.44 177 ALA B O 1
ATOM 3937 N N . SER B 1 178 ? -0.389 34.875 31.312 1 89.88 178 SER B N 1
ATOM 3938 C CA . SER B 1 178 ? -0.373 33.906 32.406 1 89.88 178 SER B CA 1
ATOM 3939 C C . SER B 1 178 ? -0.004 32.531 31.891 1 89.88 178 SER B C 1
ATOM 3941 O O . SER B 1 178 ? 0.521 31.703 32.656 1 89.88 178 SER B O 1
ATOM 3943 N N . VAL B 1 179 ? -0.49 32.25 30.922 1 90.62 179 VAL B N 1
ATOM 3944 C CA . VAL B 1 179 ? -0.158 30.938 30.391 1 90.62 179 VAL B CA 1
ATOM 3945 C C . VAL B 1 179 ? 1.142 31.016 29.594 1 90.62 179 VAL B C 1
ATOM 3947 O O . VAL B 1 179 ? 1.427 30.141 28.766 1 90.62 179 VAL B O 1
ATOM 3950 N N . GLY B 1 180 ? 2.189 32.125 29.703 1 86.62 180 GLY B N 1
ATOM 3951 C CA . GLY B 1 180 ? 3.576 32.156 29.266 1 86.62 180 GLY B CA 1
ATOM 3952 C C . GLY B 1 180 ? 3.771 32.875 27.953 1 86.62 180 GLY B C 1
ATOM 3953 O O . GLY B 1 180 ? 4.848 32.812 27.344 1 86.62 180 GLY B O 1
ATOM 3954 N N . HIS B 1 181 ? 2.971 33.719 27.344 1 87.62 181 HIS B N 1
ATOM 3955 C CA . HIS B 1 181 ? 3.078 34.438 26.078 1 87.62 181 HIS B CA 1
ATOM 3956 C C . HIS B 1 181 ? 3.826 35.75 26.266 1 87.62 181 HIS B C 1
ATOM 3958 O O . HIS B 1 181 ? 3.303 36.688 26.859 1 87.62 181 HIS B O 1
ATOM 3964 N N . ILE B 1 182 ? 5.156 35.875 25.703 1 85.12 182 ILE B N 1
ATOM 3965 C CA . ILE B 1 182 ? 6.094 36.938 26 1 85.12 182 ILE B CA 1
ATOM 3966 C C . ILE B 1 182 ? 5.562 38.25 25.453 1 85.12 182 ILE B C 1
ATOM 3968 O O . ILE B 1 182 ? 5.605 39.281 26.125 1 85.12 182 ILE B O 1
ATOM 3972 N N . ASP B 1 183 ? 5.125 38.344 24.109 1 91.44 183 ASP B N 1
ATOM 3973 C CA . ASP B 1 183 ? 4.586 39.562 23.547 1 91.44 183 ASP B CA 1
ATOM 3974 C C . ASP B 1 183 ? 3.402 40.062 24.359 1 91.44 183 ASP B C 1
ATOM 3976 O O . ASP B 1 183 ? 3.203 41.281 24.484 1 91.44 183 ASP B O 1
ATOM 3980 N N . ALA B 1 184 ? 2.637 39.125 24.906 1 92.62 184 ALA B N 1
ATOM 3981 C CA . ALA B 1 184 ? 1.524 39.562 25.75 1 92.62 1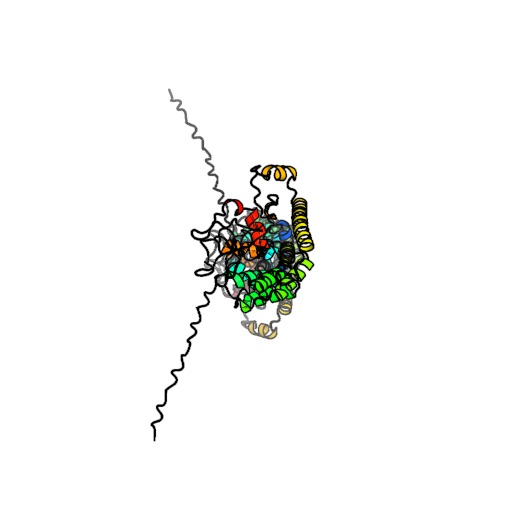84 ALA B CA 1
ATOM 3982 C C . ALA B 1 184 ? 2.029 40.188 27.047 1 92.62 184 ALA B C 1
ATOM 3984 O O . ALA B 1 184 ? 1.451 41.156 27.531 1 92.62 184 ALA B O 1
ATOM 3985 N N . LEU B 1 185 ? 3.014 39.688 27.531 1 88.88 185 LEU B N 1
ATOM 3986 C CA . LEU B 1 185 ? 3.635 40.25 28.719 1 88.88 185 LEU B CA 1
ATOM 3987 C C . LEU B 1 185 ? 4.129 41.688 28.438 1 88.88 185 LEU B C 1
ATOM 3989 O O . LEU B 1 185 ? 3.939 42.594 29.266 1 88.88 185 LEU B O 1
ATOM 3993 N N . ARG B 1 186 ? 4.926 41.844 27.359 1 90.19 186 ARG B N 1
ATOM 3994 C CA . ARG B 1 186 ? 5.379 43.156 26.953 1 90.19 186 ARG B CA 1
ATOM 3995 C C . ARG B 1 186 ? 4.207 44.125 26.812 1 90.19 186 ARG B C 1
ATOM 3997 O O . ARG B 1 186 ? 4.277 45.281 27.266 1 90.19 186 ARG B O 1
ATOM 4004 N N . GLU B 1 187 ? 3.197 43.688 26.141 1 91.75 187 GLU B N 1
ATOM 4005 C CA . GLU B 1 187 ? 2.012 44.531 25.969 1 91.75 187 GLU B CA 1
ATOM 4006 C C . GLU B 1 187 ? 1.403 44.906 27.312 1 91.75 187 GLU B C 1
ATOM 4008 O O . GLU B 1 187 ? 1.021 46.062 27.531 1 91.75 187 GLU B O 1
ATOM 4013 N N . LEU B 1 188 ? 1.297 43.969 28.094 1 91 188 LEU B N 1
ATOM 4014 C CA . LEU B 1 188 ? 0.767 44.25 29.438 1 91 188 LEU B CA 1
ATOM 4015 C C . LEU B 1 188 ? 1.631 45.25 30.156 1 91 188 LEU B C 1
ATOM 4017 O O . LEU B 1 188 ? 1.109 46.156 30.844 1 91 188 LEU B O 1
ATOM 4021 N N . GLY B 1 189 ? 2.975 45.094 30.156 1 85.38 189 GLY B N 1
ATOM 4022 C CA . GLY B 1 189 ? 3.877 46.094 30.75 1 85.38 189 GLY B CA 1
ATOM 4023 C C . GLY B 1 189 ? 3.615 47.5 30.266 1 85.38 189 GLY B C 1
ATOM 4024 O O . GLY B 1 189 ? 3.586 48.438 31.062 1 85.38 189 GLY B O 1
ATOM 4025 N N . HIS B 1 190 ? 3.512 47.688 28.891 1 91.12 190 HIS B N 1
ATOM 4026 C CA . HIS B 1 190 ? 3.191 49 28.328 1 91.12 190 HIS B CA 1
ATOM 4027 C C . HIS B 1 190 ? 1.854 49.5 28.859 1 91.12 190 HIS B C 1
ATOM 4029 O O . HIS B 1 190 ? 1.705 50.688 29.125 1 91.12 190 HIS B O 1
ATOM 4035 N N . CYS B 1 191 ? 0.908 48.594 29.016 1 92.12 191 CYS B N 1
ATOM 4036 C CA . CYS B 1 191 ? -0.395 48.969 29.531 1 92.12 191 CYS B CA 1
ATOM 4037 C C . CYS B 1 191 ? -0.268 49.531 30.938 1 92.12 191 CYS B C 1
ATOM 4039 O O . CYS B 1 191 ? -0.847 50.594 31.25 1 92.12 191 CYS B O 1
ATOM 4041 N N . LEU B 1 192 ? 0.423 48.906 31.703 1 84.88 192 LEU B N 1
ATOM 4042 C CA . LEU B 1 192 ? 0.613 49.344 33.094 1 84.88 192 LEU B CA 1
ATOM 4043 C C . LEU B 1 192 ? 1.427 50.625 33.156 1 84.88 192 LEU B C 1
ATOM 4045 O O . LEU B 1 192 ? 1.102 51.531 33.906 1 84.88 192 LEU B O 1
ATOM 4049 N N . GLN B 1 193 ? 2.527 50.688 32.469 1 89.69 193 GLN B N 1
ATOM 4050 C CA . GLN B 1 193 ? 3.385 51.875 32.438 1 89.69 193 GLN B CA 1
ATOM 4051 C C . GLN B 1 193 ? 2.605 53.094 32.031 1 89.69 193 GLN B C 1
ATOM 4053 O O . GLN B 1 193 ? 2.791 54.188 32.594 1 89.69 193 GLN B O 1
ATOM 4058 N N . ASP B 1 194 ? 1.695 52.938 31 1 89.81 194 ASP B N 1
ATOM 4059 C CA . ASP B 1 194 ? 0.977 54.094 30.422 1 89.81 194 ASP B CA 1
ATOM 4060 C C . ASP B 1 194 ? -0.413 54.219 31.031 1 89.81 194 ASP B C 1
ATOM 4062 O O . ASP B 1 194 ? -1.088 55.219 30.844 1 89.81 194 ASP B O 1
ATOM 4066 N N . GLY B 1 195 ? -0.886 53.219 31.703 1 90.69 195 GLY B N 1
ATOM 4067 C CA . GLY B 1 195 ? -2.225 53.188 32.281 1 90.69 195 GLY B CA 1
ATOM 4068 C C . GLY B 1 195 ? -3.307 52.969 31.234 1 90.69 195 GLY B C 1
ATOM 4069 O O . GLY B 1 195 ? -4.355 53.594 31.266 1 90.69 195 GLY B O 1
ATOM 4070 N N . TYR B 1 196 ? -3.012 52.281 30.391 1 89.31 196 TYR B N 1
ATOM 4071 C CA . TYR B 1 196 ? -3.914 51.969 29.281 1 89.31 196 TYR B CA 1
ATOM 4072 C C . TYR B 1 196 ? -4.797 50.75 29.641 1 89.31 196 TYR B C 1
ATOM 4074 O O . TYR B 1 196 ? -4.375 49.625 29.516 1 89.31 196 TYR B O 1
ATOM 4082 N N . GLY B 1 197 ? -6.145 50.812 29.969 1 89.62 197 GLY B N 1
ATOM 4083 C CA . GLY B 1 197 ? -7.078 49.75 30.328 1 89.62 197 GLY B CA 1
ATOM 4084 C C . GLY B 1 197 ? -6.91 49.25 31.75 1 89.62 197 GLY B C 1
ATOM 4085 O O . GLY B 1 197 ? -7.633 48.375 32.219 1 89.62 197 GLY B O 1
ATOM 4086 N N . VAL B 1 198 ? -5.949 49.719 32.469 1 83.25 198 VAL B N 1
ATOM 4087 C CA . VAL B 1 198 ? -5.633 49.344 33.844 1 83.25 198 VAL B CA 1
ATOM 4088 C C . VAL B 1 198 ? -5.027 50.562 34.562 1 83.25 198 VAL B C 1
ATOM 4090 O O . VAL B 1 198 ? -4.578 51.5 33.938 1 83.25 198 VAL B O 1
ATOM 4093 N N . LYS B 1 199 ? -4.984 50.406 35.812 1 89.75 199 LYS B N 1
ATOM 4094 C CA . LYS B 1 199 ? -4.395 51.5 36.562 1 89.75 199 LYS B CA 1
ATOM 4095 C C . LYS B 1 199 ? -2.895 51.625 36.312 1 89.75 199 LYS B C 1
ATOM 4097 O O . LYS B 1 199 ? -2.188 50.594 36.312 1 89.75 199 LYS B O 1
ATOM 4102 N N . ARG B 1 200 ? -2.355 52.969 36.156 1 89.5 200 ARG B N 1
ATOM 4103 C CA . ARG B 1 200 ? -0.965 53.219 35.781 1 89.5 200 ARG B CA 1
ATOM 4104 C C . ARG B 1 200 ? -0.017 52.781 36.906 1 89.5 200 ARG B C 1
ATOM 4106 O O . ARG B 1 200 ? -0.237 53.094 38.062 1 89.5 200 ARG B O 1
ATOM 4113 N N . ASN B 1 201 ? 0.877 52 36.531 1 90.69 201 ASN B N 1
ATOM 4114 C CA . ASN B 1 201 ? 1.972 51.562 37.375 1 90.69 201 ASN B CA 1
ATOM 4115 C C . ASN B 1 201 ? 3.279 51.438 36.594 1 90.69 201 ASN B C 1
ATOM 4117 O O . ASN B 1 201 ? 3.586 50.406 36 1 90.69 201 ASN B O 1
ATOM 4121 N N . VAL B 1 202 ? 4.129 52.562 36.688 1 89.94 202 VAL B N 1
ATOM 4122 C CA . VAL B 1 202 ? 5.301 52.688 35.812 1 89.94 202 VAL B CA 1
ATOM 4123 C C . VAL B 1 202 ? 6.367 51.688 36.219 1 89.94 202 VAL B C 1
ATOM 4125 O O . VAL B 1 202 ? 6.973 51.031 35.375 1 89.94 202 VAL B O 1
ATOM 4128 N N . LEU B 1 203 ? 6.473 51.469 37.594 1 87.69 203 LEU B N 1
ATOM 4129 C CA . LEU B 1 203 ? 7.488 50.531 38.094 1 87.69 203 LEU B CA 1
ATOM 4130 C C . LEU B 1 203 ? 7.203 49.094 37.656 1 87.69 203 LEU B C 1
ATOM 4132 O O . LEU B 1 203 ? 8.102 48.406 37.188 1 87.69 203 LEU B O 1
ATOM 4136 N N . GLU B 1 204 ? 6.043 48.938 37.844 1 87.75 204 GLU B N 1
ATOM 4137 C CA . GLU B 1 204 ? 5.664 47.594 37.469 1 87.75 204 GLU B CA 1
ATOM 4138 C C . GLU B 1 204 ? 5.746 47.406 35.969 1 87.75 204 GLU B C 1
ATOM 4140 O O . GLU B 1 204 ? 6.129 46.312 35.469 1 87.75 204 GLU B O 1
ATOM 4145 N N . GLY B 1 205 ? 5.203 48.25 35.281 1 91.12 205 GLY B N 1
ATOM 4146 C CA . GLY B 1 205 ? 5.305 48.188 33.812 1 91.12 205 GLY B CA 1
ATOM 4147 C C . GLY B 1 205 ? 6.723 47.969 33.312 1 91.12 205 GLY B C 1
ATOM 4148 O O . GLY B 1 205 ? 6.98 47.094 32.5 1 91.12 205 GLY B O 1
ATOM 4149 N N . ARG B 1 206 ? 7.66 48.719 33.938 1 85.56 206 ARG B N 1
ATOM 4150 C CA . ARG B 1 206 ? 9.062 48.594 33.562 1 85.56 206 ARG B CA 1
ATOM 4151 C C . ARG B 1 206 ? 9.617 47.219 33.906 1 85.56 206 ARG B C 1
ATOM 4153 O O . ARG B 1 206 ? 10.414 46.656 33.156 1 85.56 206 ARG B O 1
ATOM 4160 N N . ARG B 1 207 ? 9.008 46.781 35.031 1 84 207 ARG B N 1
ATOM 4161 C CA . ARG B 1 207 ? 9.422 45.469 35.469 1 84 207 ARG B CA 1
ATOM 4162 C C . ARG B 1 207 ? 9.016 44.406 34.438 1 84 207 ARG B C 1
ATOM 4164 O O . ARG B 1 207 ? 9.82 43.531 34.094 1 84 207 ARG B O 1
ATOM 4171 N N . LEU B 1 208 ? 7.867 44.531 34.125 1 90.31 208 LEU B N 1
ATOM 4172 C CA . LEU B 1 208 ? 7.359 43.562 33.188 1 90.31 208 LEU B CA 1
ATOM 4173 C C . LEU B 1 208 ? 8.094 43.656 31.844 1 90.31 208 LEU B C 1
ATOM 4175 O O . LEU B 1 208 ? 8.344 42.656 31.172 1 90.31 208 LEU B O 1
ATOM 4179 N N . LEU B 1 209 ? 8.32 44.875 31.312 1 87.19 209 LEU B N 1
ATOM 4180 C CA . LEU B 1 209 ? 9.039 45.062 30.062 1 87.19 209 LEU B CA 1
ATOM 4181 C C . LEU B 1 209 ? 10.438 44.469 30.125 1 87.19 209 LEU B C 1
ATOM 4183 O O . LEU B 1 209 ? 10.906 43.844 29.172 1 87.19 209 LEU B O 1
ATOM 4187 N N . VAL B 1 210 ? 11.086 44.531 31.391 1 83.81 210 VAL B N 1
ATOM 4188 C CA . VAL B 1 210 ? 12.391 43.906 31.625 1 83.81 210 VAL B CA 1
ATOM 4189 C C . VAL B 1 210 ? 12.25 42.375 31.578 1 83.81 210 VAL B C 1
ATOM 4191 O O . VAL B 1 210 ? 13.094 41.688 31 1 83.81 210 VAL B O 1
ATOM 4194 N N . GLN B 1 211 ? 11.156 42.125 32.219 1 86.19 211 GLN B N 1
ATOM 4195 C CA . GLN B 1 211 ? 10.906 40.688 32.219 1 86.19 211 GLN B CA 1
ATOM 4196 C C . GLN B 1 211 ? 10.727 40.156 30.812 1 86.19 211 GLN B C 1
ATOM 4198 O O . GLN B 1 211 ? 11.219 39.062 30.484 1 86.19 211 GLN B O 1
ATOM 4203 N N . ALA B 1 212 ? 9.93 40.75 30.062 1 85.81 212 ALA B N 1
ATOM 4204 C CA . ALA B 1 212 ? 9.703 40.344 28.688 1 85.81 212 ALA B CA 1
ATOM 4205 C C . ALA B 1 212 ? 11.023 40.219 27.938 1 85.81 212 ALA B C 1
ATOM 4207 O O . ALA B 1 212 ? 11.242 39.25 27.203 1 85.81 212 ALA B O 1
ATOM 4208 N N . ASN B 1 213 ? 11.93 41.125 28.078 1 77.12 213 ASN B N 1
ATOM 4209 C CA . ASN B 1 213 ? 13.227 41.125 27.422 1 77.12 213 ASN B CA 1
ATOM 4210 C C . ASN B 1 213 ? 14.07 39.938 27.875 1 77.12 213 ASN B C 1
ATOM 4212 O O . ASN B 1 213 ? 14.711 39.281 27.047 1 77.12 213 ASN B O 1
ATOM 4216 N N . VAL B 1 214 ? 13.797 39.594 29.203 1 77.69 214 VAL B N 1
ATOM 4217 C CA . VAL B 1 214 ? 14.562 38.469 29.766 1 77.69 214 VAL B CA 1
ATOM 4218 C C . VAL B 1 214 ? 14.047 37.156 29.203 1 77.69 214 VAL B C 1
ATOM 4220 O O . VAL B 1 214 ? 14.836 36.281 28.828 1 77.69 214 VAL B O 1
ATOM 4223 N N . ARG B 1 215 ? 12.977 37.188 29.312 1 78.94 215 ARG B N 1
ATOM 4224 C CA . ARG B 1 215 ? 12.383 35.969 28.812 1 78.94 215 ARG B CA 1
ATOM 4225 C C . ARG B 1 215 ? 12.703 35.75 27.328 1 78.94 215 ARG B C 1
ATOM 4227 O O . ARG B 1 215 ? 12.883 34.625 26.875 1 78.94 215 ARG B O 1
ATOM 4234 N N . GLU B 1 216 ? 12.555 36.719 26.531 1 80.69 216 GLU B N 1
ATOM 4235 C CA . GLU B 1 216 ? 12.883 36.656 25.109 1 80.69 216 GLU B CA 1
ATOM 4236 C C . GLU B 1 216 ? 14.305 36.125 24.906 1 80.69 216 GLU B C 1
ATOM 4238 O O . GLU B 1 216 ? 14.531 35.25 24.062 1 80.69 216 GLU B O 1
ATOM 4243 N N . VAL B 1 217 ? 15.273 36.625 25.688 1 67.5 217 VAL B N 1
ATOM 4244 C CA . VAL B 1 217 ? 16.656 36.156 25.609 1 67.5 217 VAL B CA 1
ATOM 4245 C C . VAL B 1 217 ? 16.734 34.688 26.047 1 67.5 217 VAL B C 1
ATOM 4247 O O . VAL B 1 217 ? 17.438 33.906 25.406 1 67.5 217 VAL B O 1
ATOM 4250 N N . ALA B 1 218 ? 15.812 34.469 26.984 1 71.12 218 ALA B N 1
ATOM 4251 C CA . ALA B 1 218 ? 15.828 33.094 27.484 1 71.12 218 ALA B CA 1
ATOM 4252 C C . ALA B 1 218 ? 15.305 32.125 26.438 1 71.12 218 ALA B C 1
ATOM 4254 O O . ALA B 1 218 ? 15.844 31.031 26.266 1 71.12 218 ALA B O 1
ATOM 4255 N N . ALA B 1 219 ? 14.266 32.469 26.094 1 66.75 219 ALA B N 1
ATOM 4256 C CA . ALA B 1 219 ? 13.695 31.625 25.062 1 66.75 219 ALA B CA 1
ATOM 4257 C C . ALA B 1 219 ? 14.688 31.375 23.922 1 66.75 219 ALA B C 1
ATOM 4259 O O . ALA B 1 219 ? 14.758 30.281 23.375 1 66.75 219 ALA B O 1
ATOM 4260 N N . LEU B 1 220 ? 15.453 32.375 23.312 1 70.88 220 LEU B N 1
ATOM 4261 C CA . LEU B 1 220 ? 16.469 32.219 22.266 1 70.88 220 LEU B CA 1
ATOM 4262 C C . LEU B 1 220 ? 17.547 31.234 22.688 1 70.88 220 LEU B C 1
ATOM 4264 O O . LEU B 1 220 ? 17.984 30.406 21.891 1 70.88 220 LEU B O 1
ATOM 4268 N N . TYR B 1 221 ? 17.672 31.312 24 1 60.38 221 TYR B N 1
ATOM 4269 C CA . TYR B 1 221 ? 18.703 30.406 24.516 1 60.38 221 TYR B CA 1
ATOM 4270 C C . TYR B 1 221 ? 18.203 28.969 24.516 1 60.38 221 TYR B C 1
ATOM 4272 O O . TYR B 1 221 ? 18.953 28.047 24.172 1 60.38 221 TYR B O 1
ATOM 4280 N N . ALA B 1 222 ? 17.188 29 24.891 1 62.84 222 ALA B N 1
ATOM 4281 C CA . ALA B 1 222 ? 16.625 27.656 24.906 1 62.84 222 ALA B CA 1
ATOM 4282 C C . ALA B 1 222 ? 16.578 27.062 23.516 1 62.84 222 ALA B C 1
ATOM 4284 O O . ALA B 1 222 ? 16.844 25.859 23.328 1 62.84 222 ALA B O 1
ATOM 4285 N N . ALA B 1 223 ? 16.047 27.781 22.641 1 61.88 223 ALA B N 1
ATOM 4286 C CA . ALA B 1 223 ? 15.984 27.312 21.266 1 61.88 223 ALA B CA 1
ATOM 4287 C C . ALA B 1 223 ? 17.359 26.938 20.734 1 61.88 223 ALA B C 1
ATOM 4289 O O . ALA B 1 223 ? 17.516 25.938 20.047 1 61.88 223 ALA B O 1
ATOM 4290 N N . VAL B 1 224 ? 18.469 27.812 20.922 1 62.22 224 VAL B N 1
ATOM 4291 C CA . VAL B 1 224 ? 19.844 27.547 20.5 1 62.22 224 VAL B CA 1
ATOM 4292 C C . VAL B 1 224 ? 20.344 26.266 21.156 1 62.22 224 VAL B C 1
ATOM 4294 O O . VAL B 1 224 ? 21.016 25.453 20.531 1 62.22 224 VAL B O 1
ATOM 4297 N N . ALA B 1 225 ? 19.828 26.203 22.078 1 61.12 225 ALA B N 1
ATOM 4298 C CA . ALA B 1 225 ? 20.297 25.031 22.812 1 61.12 225 ALA B CA 1
ATOM 4299 C C . ALA B 1 225 ? 19.688 23.75 22.234 1 61.12 225 ALA B C 1
ATOM 4301 O O . ALA B 1 225 ? 20.359 22.719 22.156 1 61.12 225 ALA B O 1
ATOM 4302 N N . SER B 1 226 ? 18.656 23.875 21.984 1 53.78 226 SER B N 1
ATOM 4303 C CA . SER B 1 226 ? 18 22.688 21.453 1 53.78 226 SER B CA 1
ATOM 4304 C C . SER B 1 226 ? 18.5 22.359 20.047 1 53.78 226 SER B C 1
ATOM 4306 O O . SER B 1 226 ? 18.438 21.219 19.609 1 53.78 226 SER B O 1
ATOM 4308 N N . SER B 1 227 ? 18.875 23.609 18.828 1 61 227 SER B N 1
ATOM 4309 C CA . SER B 1 227 ? 19.297 23.422 17.438 1 61 227 SER B CA 1
ATOM 4310 C C . SER B 1 227 ? 20.766 23.016 17.359 1 61 227 SER B C 1
ATOM 4312 O O . SER B 1 227 ? 21.25 22.656 16.281 1 61 227 SER B O 1
ATOM 4314 N N . GLY B 1 228 ? 21.625 23.094 17.953 1 51.03 228 GLY B N 1
ATOM 4315 C CA . GLY B 1 228 ? 23.047 22.766 17.984 1 51.03 228 GLY B CA 1
ATOM 4316 C C . GLY B 1 228 ? 23.938 23.938 17.625 1 51.03 228 GLY B C 1
ATOM 4317 O O . GLY B 1 228 ? 25.141 23.781 17.406 1 51.03 228 GLY B O 1
ATOM 4318 N N . PHE B 1 229 ? 23.75 25.141 16.688 1 52.22 229 PHE B N 1
ATOM 4319 C CA . PHE B 1 229 ? 24.531 26.266 16.234 1 52.22 229 PHE B CA 1
ATOM 4320 C C . PHE B 1 229 ? 25.438 26.781 17.344 1 52.22 229 PHE B C 1
ATOM 4322 O O . PHE B 1 229 ? 25.062 26.766 18.516 1 52.22 229 PHE B O 1
ATOM 4329 N N . ASP B 1 230 ? 26.75 27.156 16.797 1 50.75 230 ASP B N 1
ATOM 4330 C CA . ASP B 1 230 ? 27.766 27.641 17.719 1 50.75 230 ASP B CA 1
ATOM 4331 C C . ASP B 1 230 ? 27.344 28.953 18.359 1 50.75 230 ASP B C 1
ATOM 4333 O O . ASP B 1 230 ? 27.047 29.938 17.656 1 50.75 230 ASP B O 1
ATOM 4337 N N . ARG B 1 231 ? 27.172 29.172 19.297 1 50.97 231 ARG B N 1
ATOM 4338 C CA . ARG B 1 231 ? 26.891 30.297 20.188 1 50.97 231 ARG B CA 1
ATOM 4339 C C . ARG B 1 231 ? 27.766 31.5 19.859 1 50.97 231 ARG B C 1
ATOM 4341 O O . ARG B 1 231 ? 27.297 32.625 19.844 1 50.97 231 ARG B O 1
ATOM 4348 N N . ASP B 1 232 ? 29.047 31.234 19.5 1 49.09 232 ASP B N 1
ATOM 4349 C CA . ASP B 1 232 ? 30.047 32.312 19.469 1 49.09 232 ASP B CA 1
ATOM 4350 C C . ASP B 1 232 ? 29.875 33.188 18.219 1 49.09 232 ASP B C 1
ATOM 4352 O O . ASP B 1 232 ? 30.047 34.406 18.297 1 49.09 232 ASP B O 1
ATOM 4356 N N . SER B 1 233 ? 29.703 32.719 17.094 1 50.38 233 SER B N 1
ATOM 4357 C CA . SER B 1 233 ? 29.594 33.469 15.836 1 50.38 233 SER B CA 1
ATOM 4358 C C . SER B 1 233 ? 28.359 34.344 15.82 1 50.38 233 SER B C 1
ATOM 4360 O O . SER B 1 233 ? 28.391 35.469 15.281 1 50.38 233 SER B O 1
ATOM 4362 N N . TRP B 1 234 ? 27.359 33.906 16.297 1 48.94 234 TRP B N 1
ATOM 4363 C CA . TRP B 1 234 ? 26.141 34.688 16.375 1 48.94 234 TRP B CA 1
ATOM 4364 C C . TRP B 1 234 ? 26.328 35.906 17.25 1 48.94 234 TRP B C 1
ATOM 4366 O O . TRP B 1 234 ? 25.891 37 16.906 1 48.94 234 TRP B O 1
ATOM 4376 N N . LEU B 1 235 ? 27.078 35.781 18.125 1 50.19 235 LEU B N 1
ATOM 4377 C CA . LEU B 1 235 ? 27.359 36.938 19 1 50.19 235 LEU B CA 1
ATOM 4378 C C . LEU B 1 235 ? 28.172 37.969 18.266 1 50.19 235 LEU B C 1
ATOM 4380 O O . LEU B 1 235 ? 28 39.188 18.5 1 50.19 235 LEU B O 1
ATOM 4384 N N . ALA B 1 236 ? 29.062 37.656 17.359 1 49.78 236 ALA B N 1
ATOM 4385 C CA . ALA B 1 236 ? 29.938 38.594 16.641 1 49.78 236 ALA B CA 1
ATOM 4386 C C . ALA B 1 236 ? 29.141 39.438 15.648 1 49.78 236 ALA B C 1
ATOM 4388 O O . ALA B 1 236 ? 29.406 40.625 15.469 1 49.78 236 ALA B O 1
ATOM 4389 N N . LEU B 1 237 ? 28.281 39 14.594 1 44.22 237 LEU B N 1
ATOM 4390 C CA . LEU B 1 237 ? 27.516 39.688 13.57 1 44.22 237 LEU B CA 1
ATOM 4391 C C . LEU B 1 237 ? 26.531 40.688 14.195 1 44.22 237 LEU B C 1
ATOM 4393 O O . LEU B 1 237 ? 26.062 41.625 13.523 1 44.22 237 LEU B O 1
ATOM 4397 N N . ASN B 1 238 ? 26.125 40.469 15.109 1 43.97 238 ASN B N 1
ATOM 4398 C CA . ASN B 1 238 ? 25.141 41.312 15.758 1 43.97 238 ASN B CA 1
ATOM 4399 C C . ASN B 1 238 ? 25.781 42.25 16.781 1 43.97 238 ASN B C 1
ATOM 4401 O O . ASN B 1 238 ? 25.219 42.469 17.859 1 43.97 238 ASN B O 1
ATOM 4405 N N . ARG B 1 239 ? 27.062 42.719 16.406 1 40.28 239 ARG B N 1
ATOM 4406 C CA . ARG B 1 239 ? 27.688 43.719 17.266 1 40.28 239 ARG B CA 1
ATOM 4407 C C . ARG B 1 239 ? 26.922 45.031 17.219 1 40.28 239 ARG B C 1
ATOM 4409 O O . ARG B 1 239 ? 26.516 45.469 16.156 1 40.28 239 ARG B O 1
ATOM 4416 N N . PRO B 1 240 ? 26.625 45.719 18.016 1 42.84 240 PRO B N 1
ATOM 4417 C CA . PRO B 1 240 ? 25.922 47 18.125 1 42.84 240 PRO B CA 1
ATOM 4418 C C . PRO B 1 240 ? 26.594 48.094 17.312 1 42.84 240 PRO B C 1
ATOM 4420 O O . PRO B 1 240 ? 27.828 48.188 17.297 1 42.84 240 PRO B O 1
ATOM 4423 N N . ALA B 1 241 ? 26.266 48.562 15.922 1 38.56 241 ALA B N 1
ATOM 4424 C CA . ALA B 1 241 ? 26.781 49.812 15.359 1 38.56 241 ALA B CA 1
ATOM 4425 C C . ALA B 1 241 ? 26.922 50.875 16.438 1 38.56 241 ALA B C 1
ATOM 4427 O O . ALA B 1 241 ? 26.062 51 17.297 1 38.56 241 ALA B O 1
ATOM 4428 N N . GLY B 1 242 ? 28.047 51.438 16.688 1 34.34 242 GLY B N 1
ATOM 4429 C CA . GLY B 1 242 ? 28.516 52.438 17.656 1 34.34 242 GLY B CA 1
ATOM 4430 C C . GLY B 1 242 ? 27.766 53.75 17.531 1 34.34 242 GLY B C 1
ATOM 4431 O O . GLY B 1 242 ? 28.25 54.781 18.016 1 34.34 242 GLY B O 1
ATOM 4432 N N . GLY B 1 243 ? 26.969 54.188 16.375 1 35.66 243 GLY B N 1
ATOM 4433 C CA . GLY B 1 243 ? 26.594 55.594 16.438 1 35.66 243 GLY B CA 1
ATOM 4434 C C . GLY B 1 243 ? 25.875 55.969 17.719 1 35.66 243 GLY B C 1
ATOM 4435 O O . GLY B 1 243 ? 25.266 55.094 18.375 1 35.66 243 GLY B O 1
ATOM 4436 N N . THR B 1 244 ? 26.312 56.969 18.469 1 33.56 244 THR B N 1
ATOM 4437 C CA . THR B 1 244 ? 25.969 57.625 19.734 1 33.56 244 THR B CA 1
ATOM 4438 C C . THR B 1 244 ? 24.484 58 19.766 1 33.56 244 THR B C 1
ATOM 4440 O O . THR B 1 244 ? 24.016 58.625 20.703 1 33.56 244 THR B O 1
ATOM 4443 N N . GLY B 1 245 ? 23.812 58.375 18.609 1 34.09 245 GLY B N 1
ATOM 4444 C CA . GLY B 1 245 ? 22.609 59.125 18.891 1 34.09 245 GLY B CA 1
ATOM 4445 C C . GLY B 1 245 ? 21.609 58.406 19.75 1 34.09 245 GLY B C 1
ATOM 4446 O O . GLY B 1 245 ? 21.531 57.156 19.688 1 34.09 245 GLY B O 1
ATOM 4447 N N . SER B 1 246 ? 21.219 58.875 20.984 1 33.41 246 SER B N 1
ATOM 4448 C CA . SER B 1 246 ? 20.203 58.531 21.984 1 33.41 246 SER B CA 1
ATOM 4449 C C . SER B 1 246 ? 18.891 58.125 21.312 1 33.41 246 SER B C 1
ATOM 4451 O O . SER B 1 246 ? 18.156 59 20.828 1 33.41 246 SER B O 1
ATOM 4453 N N . CYS B 1 247 ? 18.766 57.344 20.453 1 35.16 247 CYS B N 1
ATOM 4454 C CA . CYS B 1 247 ? 17.406 57.062 20.016 1 35.16 247 CYS B CA 1
ATOM 4455 C C . CYS B 1 247 ? 16.516 56.688 21.188 1 35.16 247 CYS B C 1
ATOM 4457 O O . CYS B 1 247 ? 16.781 55.688 21.875 1 35.16 247 CYS B O 1
ATOM 4459 N N . PRO B 1 248 ? 15.758 57.438 22.016 1 34.34 248 PRO B N 1
ATOM 4460 C CA . PRO B 1 248 ? 14.914 57.25 23.188 1 34.34 248 PRO B CA 1
ATOM 4461 C C . PRO B 1 248 ? 14.07 55.969 23.094 1 34.34 248 PRO B C 1
ATOM 4463 O O . PRO B 1 248 ? 13.367 55.625 24.047 1 34.34 248 PRO B O 1
ATOM 4466 N N . LEU B 1 249 ? 13.328 55.656 22.094 1 37.88 249 LEU B N 1
ATOM 4467 C CA . LEU B 1 249 ? 12.469 54.5 22.344 1 37.88 249 LEU B CA 1
ATOM 4468 C C . LEU B 1 249 ? 13.281 53.312 22.859 1 37.88 249 LEU B C 1
ATOM 4470 O O . LEU B 1 249 ? 14.281 52.906 22.25 1 37.88 249 LEU B O 1
ATOM 4474 N N . LEU B 1 250 ? 13.453 53.094 24.234 1 38.84 250 LEU B N 1
ATOM 4475 C CA . LEU B 1 250 ? 14.078 51.969 24.906 1 38.84 250 LEU B CA 1
ATOM 4476 C C . LEU B 1 250 ? 13.938 50.688 24.078 1 38.84 250 LEU B C 1
ATOM 4478 O O . LEU B 1 250 ? 14.641 49.719 24.312 1 38.84 250 LEU B O 1
ATOM 4482 N N . SER B 1 251 ? 12.797 50.469 23.734 1 42.91 251 SER B N 1
ATOM 4483 C CA . SER B 1 251 ? 12.742 49.219 22.969 1 42.91 251 SER B CA 1
ATOM 4484 C C . SER B 1 251 ? 13.922 49.094 22.031 1 42.91 251 SER B C 1
ATOM 4486 O O . SER B 1 251 ? 14.062 48.094 21.328 1 42.91 251 SER B O 1
ATOM 4488 N N . ASP B 1 252 ? 14.516 50.188 21.828 1 41.62 252 ASP B N 1
ATOM 4489 C CA . ASP B 1 252 ? 15.703 50.312 20.984 1 41.62 252 ASP B CA 1
ATOM 4490 C C . ASP B 1 252 ? 16.906 49.625 21.625 1 41.62 252 ASP B C 1
ATOM 4492 O O . ASP B 1 252 ? 18.047 49.844 21.203 1 41.62 252 ASP B O 1
ATOM 4496 N N . PHE B 1 253 ? 16.781 49.312 23.016 1 42 253 PHE B N 1
ATOM 4497 C CA . PHE B 1 253 ? 17.938 48.656 23.609 1 42 253 PHE B CA 1
ATOM 4498 C C . PHE B 1 253 ? 18.281 47.406 22.844 1 42 253 PHE B C 1
ATOM 4500 O O . PHE B 1 253 ? 19.109 46.594 23.297 1 42 253 PHE B O 1
ATOM 4507 N N . GLY B 1 254 ? 17.516 46.75 22.484 1 42.59 254 GLY B N 1
ATOM 4508 C CA . GLY B 1 254 ? 17.469 45.406 21.984 1 42.59 254 GLY B CA 1
ATOM 4509 C C . GLY B 1 254 ? 18.547 45.094 20.953 1 42.59 254 GLY B C 1
ATOM 4510 O O . GLY B 1 254 ? 18.938 46 20.188 1 42.59 254 GLY B O 1
ATOM 4511 N N . CYS B 1 255 ? 19.406 44.312 21.938 1 46.38 255 CYS B N 1
ATOM 4512 C CA . CYS B 1 255 ? 20.266 43.562 21.016 1 46.38 255 CYS B CA 1
ATOM 4513 C C . CYS B 1 255 ? 19.516 43.188 19.75 1 46.38 255 CYS B C 1
ATOM 4515 O O . CYS B 1 255 ? 18.281 43 19.781 1 46.38 255 CYS B O 1
ATOM 4517 N N . ASP B 1 256 ? 20.172 43.5 19.062 1 52.84 256 ASP B N 1
ATOM 4518 C CA . ASP B 1 256 ? 19.656 43.062 17.766 1 52.84 256 ASP B CA 1
ATOM 4519 C C . ASP B 1 256 ? 19.312 41.594 17.766 1 52.84 256 ASP B C 1
ATOM 4521 O O . ASP B 1 256 ? 20.141 40.75 17.391 1 52.84 256 ASP B O 1
ATOM 4525 N N . VAL B 1 257 ? 18.359 41.188 19.047 1 56.97 257 VAL B N 1
ATOM 4526 C CA . VAL B 1 257 ? 17.906 39.781 19.016 1 56.97 257 VAL B CA 1
ATOM 4527 C C . VAL B 1 257 ? 17.047 39.562 17.781 1 56.97 257 VAL B C 1
ATOM 4529 O O . VAL B 1 257 ? 16.156 40.344 17.484 1 56.97 257 VAL B O 1
ATOM 4532 N N . PRO B 1 258 ? 17.594 38.438 17.469 1 59.31 258 PRO B N 1
ATOM 4533 C CA . PRO B 1 258 ? 16.781 38.156 16.281 1 59.31 258 PRO B CA 1
ATOM 4534 C C . PRO B 1 258 ? 15.32 37.844 16.625 1 59.31 258 PRO B C 1
ATOM 4536 O O . PRO B 1 258 ? 15.039 37.281 17.688 1 59.31 258 PRO B O 1
ATOM 4539 N N . ALA B 1 259 ? 14.219 38.281 16.188 1 68.88 259 ALA B N 1
ATOM 4540 C CA . ALA B 1 259 ? 12.789 38 16.359 1 68.88 259 ALA B CA 1
ATOM 4541 C C . ALA B 1 259 ? 12.5 36.5 16.312 1 68.88 259 ALA B C 1
ATOM 4543 O O . ALA B 1 259 ? 13.102 35.781 15.516 1 68.88 259 ALA B O 1
ATOM 4544 N N . PRO B 1 260 ? 11.609 36.031 17.5 1 67.12 260 PRO B N 1
ATOM 4545 C CA . PRO B 1 260 ? 11.234 34.625 17.453 1 67.12 260 PRO B CA 1
ATOM 4546 C C . PRO B 1 260 ? 10.602 34.25 16.109 1 67.12 260 PRO B C 1
ATOM 4548 O O . PRO B 1 260 ? 10.086 35.094 15.398 1 67.12 260 PRO B O 1
ATOM 4551 N N . GLU B 1 261 ? 10.82 32.719 16.062 1 76.62 261 GLU B N 1
ATOM 4552 C CA . GLU B 1 261 ? 10.156 32.25 14.852 1 76.62 261 GLU B CA 1
ATOM 4553 C C . GLU B 1 261 ? 8.656 32.531 14.898 1 76.62 261 GLU B C 1
ATOM 4555 O O . GLU B 1 261 ? 7.992 32.188 15.891 1 76.62 261 GLU B O 1
ATOM 4560 N N . PRO B 1 262 ? 8.125 33.25 14.055 1 89.12 262 PRO B N 1
ATOM 4561 C CA . PRO B 1 262 ? 6.699 33.562 14.023 1 89.12 262 PRO B CA 1
ATOM 4562 C C . PRO B 1 262 ? 5.812 32.312 13.969 1 89.12 262 PRO B C 1
ATOM 4564 O O . PRO B 1 262 ? 6.246 31.266 13.484 1 89.12 262 PRO B O 1
ATOM 4567 N N . HIS B 1 263 ? 4.625 32.438 14.828 1 89.94 263 HIS B N 1
ATOM 4568 C CA . HIS B 1 263 ? 3.621 31.391 14.695 1 89.94 263 HIS B CA 1
ATOM 4569 C C . HIS B 1 263 ? 3.264 31.141 13.234 1 89.94 263 HIS B C 1
ATOM 4571 O O . HIS B 1 263 ? 3.225 32.094 12.438 1 89.94 263 HIS B O 1
ATOM 4577 N N . PRO B 1 264 ? 2.941 29.547 13.016 1 90.75 264 PRO B N 1
ATOM 4578 C CA . PRO B 1 264 ? 2.596 29.281 11.617 1 90.75 264 PRO B CA 1
ATOM 4579 C C . PRO B 1 264 ? 1.455 30.172 11.109 1 90.75 264 PRO B C 1
ATOM 4581 O O . PRO B 1 264 ? 1.425 30.531 9.93 1 90.75 264 PRO B O 1
ATOM 4584 N N . ALA B 1 265 ? 0.528 30.766 11.836 1 92.75 265 ALA B N 1
ATOM 4585 C CA . ALA B 1 265 ? -0.581 31.609 11.406 1 92.75 265 ALA B CA 1
ATOM 4586 C C . ALA B 1 265 ? -0.088 33 11.008 1 92.75 265 ALA B C 1
ATOM 4588 O O . ALA B 1 265 ? -0.541 33.562 10.016 1 92.75 265 ALA B O 1
ATOM 4589 N N . ASN B 1 266 ? 0.65 33.406 11.852 1 91.12 266 ASN B N 1
ATOM 4590 C CA . ASN B 1 266 ? 1.206 34.719 11.57 1 91.12 266 ASN B CA 1
ATOM 4591 C C . ASN B 1 266 ? 2.096 34.719 10.336 1 91.12 266 ASN B C 1
ATOM 4593 O O . ASN B 1 266 ? 2.104 35.656 9.555 1 91.12 266 ASN B O 1
ATOM 4597 N N . LYS B 1 267 ? 3.166 33.594 10.43 1 90.94 267 LYS B N 1
ATOM 4598 C CA . LYS B 1 267 ? 3.986 33.438 9.234 1 90.94 267 LYS B CA 1
ATOM 4599 C C . LYS B 1 267 ? 3.129 33.469 7.973 1 90.94 267 LYS B C 1
ATOM 4601 O O . LYS B 1 267 ? 3.5 34.094 6.977 1 90.94 267 LYS B O 1
ATOM 4606 N N . PHE B 1 268 ? 1.962 32.812 7.949 1 92.75 268 PHE B N 1
ATOM 4607 C CA . PHE B 1 268 ? 1.033 32.719 6.828 1 92.75 268 PHE B CA 1
ATOM 4608 C C . PHE B 1 268 ? 0.485 34.125 6.496 1 92.75 268 PHE B C 1
ATOM 4610 O O . PHE B 1 268 ? 0.417 34.5 5.328 1 92.75 268 PHE B O 1
ATOM 4617 N N . LEU B 1 269 ? -0.009 35.031 7.395 1 90.19 269 LEU B N 1
ATOM 4618 C CA . LEU B 1 269 ? -0.555 36.344 7.168 1 90.19 269 LEU B CA 1
ATOM 4619 C C . LEU B 1 269 ? 0.472 37.25 6.488 1 90.19 269 LEU B C 1
ATOM 4621 O O . LEU B 1 269 ? 0.139 38 5.559 1 90.19 269 LEU B O 1
ATOM 4625 N N . THR B 1 270 ? 1.729 37.125 7.129 1 88.12 270 THR B N 1
ATOM 4626 C CA . THR B 1 270 ? 2.818 37.938 6.59 1 88.12 270 THR B CA 1
ATOM 4627 C C . THR B 1 270 ? 3.027 37.656 5.109 1 88.12 270 THR B C 1
ATOM 4629 O O . THR B 1 270 ? 3.129 38.562 4.297 1 88.12 270 THR B O 1
ATOM 4632 N N . GLU B 1 271 ? 3.182 36.125 4.824 1 87.06 271 GLU B N 1
ATOM 4633 C CA . GLU B 1 271 ? 3.348 35.719 3.438 1 87.06 271 GLU B CA 1
ATOM 4634 C C . GLU B 1 271 ? 2.146 36.125 2.588 1 87.06 271 GLU B C 1
ATOM 4636 O O . GLU B 1 271 ? 2.297 36.469 1.414 1 87.06 271 GLU B O 1
ATOM 4641 N N . TRP B 1 272 ? 0.852 36.375 3.004 1 87.62 272 TRP B N 1
ATOM 4642 C CA . TRP B 1 272 ? -0.404 36.625 2.303 1 87.62 272 TRP B CA 1
ATOM 4643 C C . TRP B 1 272 ? -0.515 38.094 1.887 1 87.62 272 TRP B C 1
ATOM 4645 O O . TRP B 1 272 ? -1.005 38.375 0.797 1 87.62 272 TRP B O 1
ATOM 4655 N N . PHE B 1 273 ? -0.304 38.906 2.641 1 86.25 273 PHE B N 1
ATOM 4656 C CA . PHE B 1 273 ? -0.52 40.312 2.371 1 86.25 273 PHE B CA 1
ATOM 4657 C C . PHE B 1 273 ? 0.749 40.969 1.83 1 86.25 273 PHE B C 1
ATOM 4659 O O . PHE B 1 273 ? 0.819 42.188 1.696 1 86.25 273 PHE B O 1
ATOM 4666 N N . GLU B 1 274 ? 1.623 40.25 1.488 1 75.81 274 GLU B N 1
ATOM 4667 C CA . GLU B 1 274 ? 2.799 40.781 0.792 1 75.81 274 GLU B CA 1
ATOM 4668 C C . GLU B 1 274 ? 2.463 41.156 -0.643 1 75.81 274 GLU B C 1
ATOM 4670 O O . GLU B 1 274 ? 1.524 40.625 -1.236 1 75.81 274 GLU B O 1
ATOM 4675 N N . PRO B 1 275 ? 2.688 42.5 -1.373 1 61.34 275 PRO B N 1
ATOM 4676 C CA . PRO B 1 275 ? 2.248 43.219 -2.566 1 61.34 275 PRO B CA 1
ATOM 4677 C C . PRO B 1 275 ? 1.736 42.281 -3.666 1 61.34 275 PRO B C 1
ATOM 4679 O O . PRO B 1 275 ? 0.76 42.594 -4.348 1 61.34 275 PRO B O 1
ATOM 4682 N N . ALA B 1 276 ? 2.285 41.375 -4.168 1 51.81 276 ALA B N 1
ATOM 4683 C CA . ALA B 1 276 ? 1.783 40.5 -5.211 1 51.81 276 ALA B CA 1
ATOM 4684 C C . ALA B 1 276 ? 0.573 39.719 -4.719 1 51.81 276 ALA B C 1
ATOM 4686 O O . ALA B 1 276 ? -0.126 39.062 -5.516 1 51.81 276 ALA B O 1
ATOM 4687 N N . GLY B 1 277 ? 0.082 39.969 -3.545 1 52.25 277 GLY B N 1
ATOM 4688 C CA . GLY B 1 277 ? -0.989 39.25 -2.859 1 52.25 277 GLY B CA 1
ATOM 4689 C C . GLY B 1 277 ? -2.189 40.156 -2.562 1 52.25 277 GLY B C 1
ATOM 4690 O O . GLY B 1 277 ? -2.336 41.219 -3.146 1 52.25 277 GLY B O 1
ATOM 4691 N N . GLY B 1 278 ? -3.238 39.812 -1.731 1 59.66 278 GLY B N 1
ATOM 4692 C CA . GLY B 1 278 ? -4.477 40.531 -1.449 1 59.66 278 GLY B CA 1
ATOM 4693 C C . GLY B 1 278 ? -4.273 41.781 -0.626 1 59.66 278 GLY B C 1
ATOM 4694 O O . GLY B 1 278 ? -3.252 41.938 0.046 1 59.66 278 GLY B O 1
ATOM 4695 N N . PHE B 1 279 ? -4.691 42.969 -1.121 1 63.69 279 PHE B N 1
ATOM 4696 C CA . PHE B 1 279 ? -4.703 44.219 -0.363 1 63.69 279 PHE B CA 1
ATOM 4697 C C . PHE B 1 279 ? -5.828 44.219 0.664 1 63.69 279 PHE B C 1
ATOM 4699 O O . PHE B 1 279 ? -6.918 43.719 0.398 1 63.69 279 PHE B O 1
ATOM 4706 N N . PRO B 1 280 ? -5.48 44.531 2.09 1 74.44 280 PRO B N 1
ATOM 4707 C CA . PRO B 1 280 ? -6.551 44.469 3.088 1 74.44 280 PRO B CA 1
ATOM 4708 C C . PRO B 1 280 ? -7.754 45.312 2.711 1 74.44 280 PRO B C 1
ATOM 4710 O O . PRO B 1 280 ? -8.875 45.031 3.131 1 74.44 280 PRO B O 1
ATOM 4713 N N . GLY B 1 281 ? -7.84 46.469 1.852 1 74.75 281 GLY B N 1
ATOM 4714 C CA . GLY B 1 281 ? -8.875 47.375 1.404 1 74.75 281 GLY B CA 1
ATOM 4715 C C . GLY B 1 281 ? -8.383 48.812 1.235 1 74.75 281 GLY B C 1
ATOM 4716 O O . GLY B 1 281 ? -7.27 49.125 1.648 1 74.75 281 GLY B O 1
ATOM 4717 N N . PRO B 1 282 ? -9.164 49.469 0.521 1 74.44 282 PRO B N 1
ATOM 4718 C CA . PRO B 1 282 ? -8.703 50.844 0.278 1 74.44 282 PRO B CA 1
ATOM 4719 C C . PRO B 1 282 ? -8.492 51.625 1.568 1 74.44 282 PRO B C 1
ATOM 4721 O O . PRO B 1 282 ? -9.398 51.719 2.4 1 74.44 282 PRO B O 1
ATOM 4724 N N . GLY B 1 283 ? -7.422 52.094 1.723 1 78.19 283 GLY B N 1
ATOM 4725 C CA . GLY B 1 283 ? -7.066 52.938 2.855 1 78.19 283 GLY B CA 1
ATOM 4726 C C . GLY B 1 283 ? -6.66 52.156 4.082 1 78.19 283 GLY B C 1
ATOM 4727 O O . GLY B 1 283 ? -6.305 52.719 5.113 1 78.19 283 GLY B O 1
ATOM 4728 N N . LEU B 1 284 ? -6.773 50.969 3.932 1 85.44 284 LEU B N 1
ATOM 4729 C CA . LEU B 1 284 ? -6.398 50.125 5.059 1 85.44 284 LEU B CA 1
ATOM 4730 C C . LEU B 1 284 ? -4.934 49.719 4.973 1 85.44 284 LEU B C 1
ATOM 4732 O O . LEU B 1 284 ? -4.387 49.594 3.873 1 85.44 284 LEU B O 1
ATOM 4736 N N . ARG B 1 285 ? -4.008 49.406 6.195 1 85.56 285 ARG B N 1
ATOM 4737 C CA . ARG B 1 285 ? -2.588 49.094 6.281 1 85.56 285 ARG B CA 1
ATOM 4738 C C . ARG B 1 285 ? -2.373 47.75 6.992 1 85.56 285 ARG B C 1
ATOM 4740 O O . ARG B 1 285 ? -3.275 47.25 7.668 1 85.56 285 ARG B O 1
ATOM 4747 N N . VAL B 1 286 ? -1.124 47.156 6.734 1 90.75 286 VAL B N 1
ATOM 4748 C CA . VAL B 1 286 ? -0.666 45.969 7.461 1 90.75 286 VAL B CA 1
ATOM 4749 C C . VAL B 1 286 ? 0.351 46.375 8.523 1 90.75 286 VAL B C 1
ATOM 4751 O O . VAL B 1 286 ? 1.124 47.312 8.328 1 90.75 286 VAL B O 1
ATOM 4754 N N . CYS B 1 287 ? 0.078 45.75 9.633 1 93.75 287 CYS B N 1
ATOM 4755 C CA . CYS B 1 287 ? 1.023 46 10.703 1 93.75 287 CYS B CA 1
ATOM 4756 C C . CYS B 1 287 ? 2.455 46 10.188 1 93.75 287 CYS B C 1
ATOM 4758 O O . CYS B 1 287 ? 2.863 45.094 9.469 1 93.75 287 CYS B O 1
ATOM 4760 N N . CYS B 1 288 ? 3.443 47 10.555 1 88.88 288 CYS B N 1
ATOM 4761 C CA . CYS B 1 288 ? 4.766 47.188 9.969 1 88.88 288 CYS B CA 1
ATOM 4762 C C . CYS B 1 288 ? 5.781 46.219 10.594 1 88.88 288 CYS B C 1
ATOM 4764 O O . CYS B 1 288 ? 6.91 46.125 10.109 1 88.88 288 CYS B O 1
ATOM 4766 N N . ASN B 1 289 ? 5.328 45.438 11.75 1 90.19 289 ASN B N 1
ATOM 4767 C CA . ASN B 1 289 ? 6.184 44.375 12.242 1 90.19 289 ASN B CA 1
ATOM 4768 C C . ASN B 1 289 ? 6.234 43.188 11.258 1 90.19 289 ASN B C 1
ATOM 4770 O O . ASN B 1 289 ? 5.227 42.531 11.039 1 90.19 289 ASN B O 1
ATOM 4774 N N . PRO B 1 290 ? 7.512 42.75 10.789 1 84.5 290 PRO B N 1
ATOM 4775 C CA . PRO B 1 290 ? 7.578 41.75 9.719 1 84.5 290 PRO B CA 1
ATOM 4776 C C . PRO B 1 290 ? 7.031 40.406 10.148 1 84.5 290 PRO B C 1
ATOM 4778 O O . PRO B 1 290 ? 6.535 39.625 9.312 1 84.5 290 PRO B O 1
ATOM 4781 N N . GLY B 1 291 ? 7.094 40.094 11.305 1 82.94 291 GLY B N 1
ATOM 4782 C CA . GLY B 1 291 ? 6.668 38.781 11.727 1 82.94 291 GLY B CA 1
ATOM 4783 C C . GLY B 1 291 ? 5.219 38.719 12.172 1 82.94 291 GLY B C 1
ATOM 4784 O O . GLY B 1 291 ? 4.738 37.688 12.633 1 82.94 291 GLY B O 1
ATOM 4785 N N . CYS B 1 292 ? 4.527 39.781 12.156 1 93.44 292 CYS B N 1
ATOM 4786 C CA . CYS B 1 292 ? 3.148 39.844 12.633 1 93.44 292 CYS B CA 1
ATOM 4787 C C . CYS B 1 292 ? 2.168 39.594 11.492 1 93.44 292 CYS B C 1
ATOM 4789 O O . CYS B 1 292 ? 1.464 38.594 11.492 1 93.44 292 CYS B O 1
ATOM 4791 N N . GLY B 1 293 ? 2.168 40.406 10.484 1 92.19 293 GLY B N 1
ATOM 4792 C CA . GLY B 1 293 ? 1.382 40.219 9.273 1 92.19 293 GLY B CA 1
ATOM 4793 C C . GLY B 1 293 ? -0.074 40.594 9.445 1 92.19 293 GLY B C 1
ATOM 4794 O O . GLY B 1 293 ? -0.854 40.531 8.492 1 92.19 293 GLY B O 1
ATOM 4795 N N . ARG B 1 294 ? -0.691 41.219 10.531 1 93.12 294 ARG B N 1
ATOM 4796 C CA . ARG B 1 294 ? -2.08 41.594 10.742 1 93.12 294 ARG B CA 1
ATOM 4797 C C . ARG B 1 294 ? -2.412 42.875 9.977 1 93.12 294 ARG B C 1
ATOM 4799 O O . ARG B 1 294 ? -1.647 43.844 10.008 1 93.12 294 ARG B O 1
ATOM 4806 N N . PRO B 1 295 ? -3.578 42.938 9.297 1 92.88 295 PRO B N 1
ATOM 4807 C CA . PRO B 1 295 ? -4.004 44.156 8.609 1 92.88 295 PRO B CA 1
ATOM 4808 C C . PRO B 1 295 ? -5.008 44.969 9.422 1 92.88 295 PRO B C 1
ATOM 4810 O O . PRO B 1 295 ? -5.703 44.438 10.281 1 92.88 295 PRO B O 1
ATOM 4813 N N . GLU B 1 296 ? -5.047 46.156 9.086 1 89.12 296 GLU B N 1
ATOM 4814 C CA . GLU B 1 296 ? -6.16 46.938 9.609 1 89.12 296 GLU B CA 1
ATOM 4815 C C . GLU B 1 296 ? -7.484 46.5 8.992 1 89.12 296 GLU B C 1
ATOM 4817 O O . GLU B 1 296 ? -7.547 46.156 7.812 1 89.12 296 GLU B O 1
ATOM 4822 N N . LEU B 1 297 ? -8.719 46.656 9.875 1 87.5 297 LEU B N 1
ATOM 4823 C CA . LEU B 1 297 ? -10.047 46.312 9.359 1 87.5 297 LEU B CA 1
ATOM 4824 C C . LEU B 1 297 ? -10.953 47.531 9.344 1 87.5 297 LEU B C 1
ATOM 4826 O O . LEU B 1 297 ? -12.078 47.469 8.852 1 87.5 297 LEU B O 1
ATOM 4830 N N . ARG B 1 298 ? -10.609 48.562 9.773 1 87.81 298 ARG B N 1
ATOM 4831 C CA . ARG B 1 298 ? -11.234 49.875 9.68 1 87.81 298 ARG B CA 1
ATOM 4832 C C . ARG B 1 298 ? -10.18 51 9.656 1 87.81 298 ARG B C 1
ATOM 4834 O O . ARG B 1 298 ? -9.07 50.812 10.164 1 87.81 298 ARG B O 1
ATOM 4841 N N . ARG B 1 299 ? -10.586 52.125 9.156 1 83.62 299 ARG B N 1
ATOM 4842 C CA . ARG B 1 299 ? -9.625 53.219 9.07 1 83.62 299 ARG B CA 1
ATOM 4843 C C . ARG B 1 299 ? -9.195 53.688 10.461 1 83.62 299 ARG B C 1
ATOM 4845 O O . ARG B 1 299 ? -10.031 53.812 11.359 1 83.62 299 ARG B O 1
ATOM 4852 N N . HIS B 1 300 ? -8.07 53.875 10.758 1 83.88 300 HIS B N 1
ATOM 4853 C CA . HIS B 1 300 ? -7.43 54.406 11.953 1 83.88 300 HIS B CA 1
ATOM 4854 C C . HIS B 1 300 ? -7.559 53.438 13.117 1 83.88 300 HIS B C 1
ATOM 4856 O O . HIS B 1 300 ? -7.676 53.844 14.273 1 83.88 300 HIS B O 1
ATOM 4862 N N . GLU B 1 301 ? -7.66 52.219 12.68 1 90.25 301 GLU B N 1
ATOM 4863 C CA . GLU B 1 301 ? -7.73 51.188 13.703 1 90.25 301 GLU B CA 1
ATOM 4864 C C . GLU B 1 301 ? -6.41 51.062 14.461 1 90.25 301 GLU B C 1
ATOM 4866 O O . GLU B 1 301 ? -6.402 50.906 15.68 1 90.25 301 GLU B O 1
ATOM 4871 N N . PHE B 1 302 ? -5.383 51.062 13.711 1 92.12 302 PHE B N 1
ATOM 4872 C CA . PHE B 1 302 ? -4.07 50.812 14.297 1 92.12 302 PHE B CA 1
ATOM 4873 C C . PHE B 1 302 ? -3.439 52.125 14.773 1 92.12 302 PHE B C 1
ATOM 4875 O O . PHE B 1 302 ? -3.787 53.188 14.281 1 92.12 302 PHE B O 1
ATOM 4882 N N . ARG B 1 303 ? -2.553 51.906 15.703 1 89.06 303 ARG B N 1
ATOM 4883 C CA . ARG B 1 303 ? -1.815 53.062 16.203 1 89.06 303 ARG B CA 1
ATOM 4884 C C . ARG B 1 303 ? -0.686 53.438 15.25 1 89.06 303 ARG B C 1
ATOM 4886 O O . ARG B 1 303 ? -0.06 52.562 14.641 1 89.06 303 ARG B O 1
ATOM 4893 N N . ARG B 1 304 ? -0.379 54.719 14.992 1 88.75 304 ARG B N 1
ATOM 4894 C CA . ARG B 1 304 ? 0.676 55.188 14.109 1 88.75 304 ARG B CA 1
ATOM 4895 C C . ARG B 1 304 ? 1.879 55.688 14.914 1 88.75 304 ARG B C 1
ATOM 4897 O O . ARG B 1 304 ? 1.746 56.062 16.078 1 88.75 304 ARG B O 1
ATOM 4904 N N . CYS B 1 305 ? 2.867 55.531 14.297 1 85.5 305 CYS B N 1
ATOM 4905 C CA . CYS B 1 305 ? 4.039 56.094 14.945 1 85.5 305 CYS B CA 1
ATOM 4906 C C . CYS B 1 305 ? 3.824 57.594 15.273 1 85.5 305 CYS B C 1
ATOM 4908 O O . CYS B 1 305 ? 3.441 58.375 14.398 1 85.5 305 CYS B O 1
ATOM 4910 N N . SER B 1 306 ? 3.904 58.031 16.344 1 81.56 306 SER B N 1
ATOM 4911 C CA . SER B 1 306 ? 3.621 59.375 16.812 1 81.56 306 SER B CA 1
ATOM 4912 C C . SER B 1 306 ? 4.602 60.375 16.219 1 81.56 306 SER B C 1
ATOM 4914 O O . SER B 1 306 ? 4.34 61.594 16.234 1 81.56 306 SER B O 1
ATOM 4916 N N . VAL B 1 307 ? 5.688 59.875 15.695 1 88.5 307 VAL B N 1
ATOM 4917 C CA . VAL B 1 307 ? 6.727 60.75 15.156 1 88.5 307 VAL B CA 1
ATOM 4918 C C . VAL B 1 307 ? 6.461 61.031 13.68 1 88.5 307 VAL B C 1
ATOM 4920 O O . VAL B 1 307 ? 6.266 62.156 13.289 1 88.5 307 VAL B O 1
ATOM 4923 N N . CYS B 1 308 ? 6.555 60.062 12.867 1 87.5 308 CYS B N 1
ATOM 4924 C CA . CYS B 1 308 ? 6.445 60.25 11.422 1 87.5 308 CYS B CA 1
ATOM 4925 C C . CYS B 1 308 ? 5 60.094 10.961 1 87.5 308 CYS B C 1
ATOM 4927 O O . CYS B 1 308 ? 4.613 60.625 9.93 1 87.5 308 CYS B O 1
ATOM 4929 N N . GLY B 1 309 ? 4.203 59.406 11.648 1 85.25 309 GLY B N 1
ATOM 4930 C CA . GLY B 1 309 ? 2.82 59.156 11.297 1 85.25 309 GLY B CA 1
ATOM 4931 C C . GLY B 1 309 ? 2.678 58.281 10.055 1 85.25 309 GLY B C 1
ATOM 4932 O O . GLY B 1 309 ? 1.562 57.969 9.625 1 85.25 309 GLY B O 1
ATOM 4933 N N . SER B 1 310 ? 3.902 57.75 9.555 1 86.56 310 SER B N 1
ATOM 4934 C CA . SER B 1 310 ? 3.881 57.062 8.273 1 86.56 310 SER B CA 1
ATOM 4935 C C . SER B 1 310 ? 3.691 55.562 8.461 1 86.56 310 SER B C 1
ATOM 4937 O O . SER B 1 310 ? 3.297 54.844 7.531 1 86.56 310 SER B O 1
ATOM 4939 N N . VAL B 1 311 ? 4.172 55 9.656 1 86.38 311 VAL B N 1
ATOM 4940 C CA . VAL B 1 311 ? 4.066 53.594 9.914 1 86.38 311 VAL B CA 1
ATOM 4941 C C . VAL B 1 311 ? 2.986 53.312 10.961 1 86.38 311 VAL B C 1
ATOM 4943 O O . VAL B 1 311 ? 2.654 54.219 11.75 1 86.38 311 VAL B O 1
ATOM 4946 N N . ASN B 1 312 ? 2.414 52.125 10.945 1 92.19 312 ASN B N 1
ATOM 4947 C CA . ASN B 1 312 ? 1.3 51.75 11.82 1 92.19 312 ASN B CA 1
ATOM 4948 C C . ASN B 1 312 ? 1.48 50.375 12.414 1 92.19 312 ASN B C 1
ATOM 4950 O O . ASN B 1 312 ? 2.168 49.531 11.828 1 92.19 312 ASN B O 1
ATOM 4954 N N . TYR B 1 313 ? 0.9 50.156 13.719 1 91.62 313 TYR B N 1
ATOM 4955 C CA . TYR B 1 313 ? 1.073 48.906 14.438 1 91.62 313 TYR B CA 1
ATOM 4956 C C . TYR B 1 313 ? -0.24 48.438 15.062 1 91.62 313 TYR B C 1
ATOM 4958 O O . TYR B 1 313 ? -1.012 49.281 15.562 1 91.62 313 TYR B O 1
ATOM 4966 N N . CYS B 1 314 ? -0.346 47.125 15.062 1 94.5 314 CYS B N 1
ATOM 4967 C CA . CYS B 1 314 ? -1.551 46.594 15.672 1 94.5 314 CYS B CA 1
ATOM 4968 C C . CYS B 1 314 ? -1.429 46.562 17.188 1 94.5 314 CYS B C 1
ATOM 4970 O O . CYS B 1 314 ? -2.434 46.438 17.891 1 94.5 314 CYS B O 1
ATOM 4972 N N . SER B 1 315 ? -0.321 46.562 17.672 1 92.5 315 SER B N 1
ATOM 4973 C CA . SER B 1 315 ? -0.084 46.531 19.109 1 92.5 315 SER B CA 1
ATOM 4974 C C . SER B 1 315 ? 1.234 47.188 19.469 1 92.5 315 SER B C 1
ATOM 4976 O O . SER B 1 315 ? 2.068 47.438 18.594 1 92.5 315 SER B O 1
ATOM 4978 N N . ARG B 1 316 ? 1.354 47.406 20.859 1 89.56 316 ARG B N 1
ATOM 4979 C CA . ARG B 1 316 ? 2.602 48 21.312 1 89.56 316 ARG B CA 1
ATOM 4980 C C . ARG B 1 316 ? 3.76 47.031 21.203 1 89.56 316 ARG B C 1
ATOM 4982 O O . ARG B 1 316 ? 4.898 47.406 20.953 1 89.56 316 ARG B O 1
ATOM 4989 N N . ALA B 1 317 ? 3.324 45.875 21.484 1 86.94 317 ALA B N 1
ATOM 4990 C CA . ALA B 1 317 ? 4.348 44.844 21.344 1 86.94 317 ALA B CA 1
ATOM 4991 C C . ALA B 1 317 ? 4.926 44.812 19.938 1 86.94 317 ALA B C 1
ATOM 4993 O O . ALA B 1 317 ? 6.141 44.719 19.766 1 86.94 317 ALA B O 1
ATOM 4994 N N . CYS B 1 318 ? 4.176 44.875 18.781 1 91.25 318 CYS B N 1
ATOM 4995 C CA . CYS B 1 318 ? 4.617 44.875 17.391 1 91.25 318 CYS B CA 1
ATOM 4996 C C . CYS B 1 318 ? 5.445 46.125 17.078 1 91.25 318 CYS B C 1
ATOM 4998 O O . CYS B 1 318 ? 6.418 46.062 16.328 1 91.25 318 CYS B O 1
ATOM 5000 N N . GLN B 1 319 ? 5.023 47.156 17.625 1 87.56 319 GLN B N 1
ATOM 5001 C CA . GLN B 1 319 ? 5.773 48.406 17.453 1 87.56 319 GLN B CA 1
ATOM 5002 C C . GLN B 1 319 ? 7.184 48.281 18.016 1 87.56 319 GLN B C 1
ATOM 5004 O O . GLN B 1 319 ? 8.156 48.688 17.375 1 87.56 319 GLN B O 1
ATOM 5009 N N . ALA B 1 320 ? 7.203 47.688 19.188 1 81.25 320 ALA B N 1
ATOM 5010 C CA . ALA B 1 320 ? 8.484 47.531 19.875 1 81.25 320 ALA B CA 1
ATOM 5011 C C . ALA B 1 320 ? 9.438 46.656 19.031 1 81.25 320 ALA B C 1
ATOM 5013 O O . ALA B 1 320 ? 10.609 47 18.891 1 81.25 320 ALA B O 1
ATOM 5014 N N . VAL B 1 321 ? 8.898 45.5 18.562 1 79.44 321 VAL B N 1
ATOM 5015 C CA . VAL B 1 321 ? 9.703 44.562 17.781 1 79.44 321 VAL B CA 1
ATOM 5016 C C . VAL B 1 321 ? 10.18 45.25 16.5 1 79.44 321 VAL B C 1
ATOM 5018 O O . VAL B 1 321 ? 11.344 45.156 16.125 1 79.44 321 VAL B O 1
ATOM 5021 N N . HIS B 1 322 ? 9.375 46.219 15.539 1 83.69 322 HIS B N 1
ATOM 5022 C CA . HIS B 1 322 ? 9.711 46.875 14.281 1 83.69 322 HIS B CA 1
ATOM 5023 C C . HIS B 1 322 ? 10.688 48.031 14.516 1 83.69 322 HIS B C 1
ATOM 5025 O O . HIS B 1 322 ? 11.586 48.25 13.703 1 83.69 322 HIS B O 1
ATOM 5031 N N . TRP B 1 323 ? 10.344 48.562 15.539 1 82.69 323 TRP B N 1
ATOM 5032 C CA . TRP B 1 323 ? 11.203 49.719 15.875 1 82.69 323 TRP B CA 1
ATOM 5033 C C . TRP B 1 323 ? 12.664 49.25 15.984 1 82.69 323 TRP B C 1
ATOM 5035 O O . TRP B 1 323 ? 13.539 49.875 15.359 1 82.69 323 TRP B O 1
ATOM 5045 N N . ARG B 1 324 ? 12.742 48.219 16.766 1 77.44 324 ARG B N 1
ATOM 5046 C CA . ARG B 1 324 ? 14.086 47.719 17.031 1 77.44 324 ARG B CA 1
ATOM 5047 C C . ARG B 1 324 ? 14.711 47.125 15.773 1 77.44 324 ARG B C 1
ATOM 5049 O O . ARG B 1 324 ? 15.922 47.25 15.555 1 77.44 324 ARG B O 1
ATOM 5056 N N . SER B 1 325 ? 14.039 46.5 14.93 1 73.19 325 SER B N 1
ATOM 5057 C CA . SER B 1 325 ? 14.562 45.75 13.797 1 73.19 325 SER B CA 1
ATOM 5058 C C . SER B 1 325 ? 14.844 46.656 12.609 1 73.19 325 SER B C 1
ATOM 5060 O O . SER B 1 325 ? 15.836 46.469 11.898 1 73.19 325 SER B O 1
ATOM 5062 N N . ARG B 1 326 ? 14.094 47.844 12.188 1 80.06 326 ARG B N 1
ATOM 5063 C CA . ARG B 1 326 ? 14.25 48.562 10.922 1 80.06 326 ARG B CA 1
ATOM 5064 C C . ARG B 1 326 ? 13.812 50.031 11.062 1 80.06 326 ARG B C 1
ATOM 5066 O O . ARG B 1 326 ? 14.523 50.938 10.633 1 80.06 326 ARG B O 1
ATOM 5073 N N . HIS B 1 327 ? 12.727 50.438 11.625 1 85.19 327 HIS B N 1
ATOM 5074 C CA . HIS B 1 327 ? 12.016 51.688 11.531 1 85.19 327 HIS B CA 1
ATOM 5075 C C . HIS B 1 327 ? 12.805 52.812 12.195 1 85.19 327 HIS B C 1
ATOM 5077 O O . HIS B 1 327 ? 12.727 53.969 11.766 1 85.19 327 HIS B O 1
ATOM 5083 N N . LYS B 1 328 ? 13.484 52.469 13.125 1 83.06 328 LYS B N 1
ATOM 5084 C CA . LYS B 1 328 ? 14.25 53.469 13.867 1 83.06 328 LYS B CA 1
ATOM 5085 C C . LYS B 1 328 ? 15.148 54.281 12.93 1 83.06 328 LYS B C 1
ATOM 5087 O O . LYS B 1 328 ? 15.273 55.469 13.094 1 83.06 328 LYS B O 1
ATOM 5092 N N . SER B 1 329 ? 15.602 53.625 11.914 1 85.62 329 SER B N 1
ATOM 5093 C CA . SER B 1 329 ? 16.531 54.25 10.992 1 85.62 329 SER B CA 1
ATOM 5094 C C . SER B 1 329 ? 15.781 55.031 9.914 1 85.62 329 SER B C 1
ATOM 5096 O O . SER B 1 329 ? 16.312 56 9.344 1 85.62 329 SER B O 1
ATOM 5098 N N . GLU B 1 330 ? 14.586 54.812 9.641 1 83.62 330 GLU B N 1
ATOM 5099 C CA . GLU B 1 330 ? 13.836 55.375 8.516 1 83.62 330 GLU B CA 1
ATOM 5100 C C . GLU B 1 330 ? 12.82 56.406 8.992 1 83.62 330 GLU B C 1
ATOM 5102 O O . GLU B 1 330 ? 12.25 57.125 8.18 1 83.62 330 GLU B O 1
ATOM 5107 N N . CYS B 1 331 ? 12.5 56.562 10.125 1 83.62 331 CYS B N 1
ATOM 5108 C CA . CYS B 1 331 ? 11.43 57.406 10.672 1 83.62 331 CYS B CA 1
ATOM 5109 C C . CYS B 1 331 ? 11.797 58.875 10.602 1 83.62 331 CYS B C 1
ATOM 5111 O O . CYS B 1 331 ? 12.773 59.312 11.211 1 83.62 331 CYS B O 1
ATOM 5113 N N . VAL B 1 332 ? 10.938 59.938 9.562 1 82.19 332 VAL B N 1
ATOM 5114 C CA . VAL B 1 332 ? 11.164 61.375 9.414 1 82.19 332 VAL B CA 1
ATOM 5115 C C . VAL B 1 332 ? 9.891 62.156 9.766 1 82.19 332 VAL B C 1
ATOM 5117 O O . VAL B 1 332 ? 8.797 61.75 9.344 1 82.19 332 VAL B O 1
ATOM 5120 N N . PRO B 1 333 ? 9.656 63.344 10.422 1 74.75 333 PRO B N 1
ATOM 5121 C CA . PRO B 1 333 ? 8.477 64.062 10.93 1 74.75 333 PRO B CA 1
ATOM 5122 C C . PRO B 1 333 ? 7.645 64.688 9.812 1 74.75 333 PRO B C 1
ATOM 5124 O O . PRO B 1 333 ? 8.195 65.125 8.812 1 74.75 333 PRO B O 1
ATOM 5127 N N . ALA B 1 334 ? 5.785 64.812 9.523 1 68.25 334 ALA B N 1
ATOM 5128 C CA . ALA B 1 334 ? 4.863 65.375 8.57 1 68.25 334 ALA B CA 1
ATOM 5129 C C . ALA B 1 334 ? 5.086 66.938 8.469 1 68.25 334 ALA B C 1
ATOM 5131 O O . ALA B 1 334 ? 5.512 67.562 9.438 1 68.25 334 ALA B O 1
ATOM 5132 N N . ALA B 1 335 ? 4.707 67.812 7.102 1 57.81 335 ALA B N 1
ATOM 5133 C CA . ALA B 1 335 ? 5.086 69.188 6.785 1 57.81 335 ALA B CA 1
ATOM 5134 C C . ALA B 1 335 ? 4.785 70.125 7.957 1 57.81 335 ALA B C 1
ATOM 5136 O O . ALA B 1 335 ? 5.555 71.062 8.234 1 57.81 335 ALA B O 1
ATOM 5137 N N . GLY B 1 336 ? 3.104 70.625 8.133 1 48.34 336 GLY B N 1
ATOM 5138 C CA . GLY B 1 336 ? 2.82 71.75 9.008 1 48.34 336 GLY B CA 1
ATOM 5139 C C . GLY B 1 336 ? 3.402 71.562 10.398 1 48.34 336 GLY B C 1
ATOM 5140 O O . GLY B 1 336 ? 3.326 72.5 11.219 1 48.34 336 GLY B O 1
ATOM 5141 N N . GLY B 1 337 ? 3.07 70.562 10.984 1 41.72 337 GLY B N 1
ATOM 5142 C CA . GLY B 1 337 ? 3.438 70.5 12.391 1 41.72 337 GLY B CA 1
ATOM 5143 C C . GLY B 1 337 ? 4.938 70.438 12.617 1 41.72 337 GLY B C 1
ATOM 5144 O O . GLY B 1 337 ? 5.695 70.062 11.711 1 41.72 337 GLY B O 1
ATOM 5145 N N . GLU B 1 338 ? 5.316 71.5 13.367 1 38.78 338 GLU B N 1
ATOM 5146 C CA . GLU B 1 338 ? 6.68 71.5 13.891 1 38.78 338 GLU B CA 1
ATOM 5147 C C . GLU B 1 338 ? 7.141 70.062 14.211 1 38.78 338 GLU B C 1
ATOM 5149 O O . GLU B 1 338 ? 6.32 69.188 14.492 1 38.78 338 GLU B O 1
ATOM 5154 N N . ASN B 1 339 ? 8.055 69.812 13.656 1 37.25 339 ASN B N 1
ATOM 5155 C CA . ASN B 1 339 ? 8.766 68.562 13.953 1 37.25 339 ASN B CA 1
ATOM 5156 C C . ASN B 1 339 ? 8.625 68.188 15.414 1 37.25 339 ASN B C 1
ATOM 5158 O O . ASN B 1 339 ? 9.266 68.75 16.281 1 37.25 339 ASN B O 1
ATOM 5162 N N . PRO B 1 340 ? 7.262 68.125 15.898 1 35.19 340 PRO B N 1
ATOM 5163 C CA . PRO B 1 340 ? 7.453 67.812 17.312 1 35.19 340 PRO B CA 1
ATOM 5164 C C . PRO B 1 340 ? 8.547 66.812 17.562 1 35.19 340 PRO B C 1
ATOM 5166 O O . PRO B 1 340 ? 8.852 66 16.656 1 35.19 340 PRO B O 1
ATOM 5169 N N . ALA B 1 341 ? 9.5 67.125 18.156 1 34.38 341 ALA B N 1
ATOM 5170 C CA . ALA B 1 341 ? 10.406 66.188 18.75 1 34.38 341 ALA B CA 1
ATOM 5171 C C . ALA B 1 341 ? 9.656 64.938 19.172 1 34.38 341 ALA B C 1
ATOM 5173 O O . ALA B 1 341 ? 8.664 65 19.906 1 34.38 341 ALA B O 1
ATOM 5174 N N . VAL B 1 342 ? 9.453 64.062 18.234 1 35.28 342 VAL B N 1
ATOM 5175 C CA . VAL B 1 342 ? 8.961 62.719 18.531 1 35.28 342 VAL B CA 1
ATOM 5176 C C . VAL B 1 342 ? 9.266 62.375 19.984 1 35.28 342 VAL B C 1
ATOM 5178 O O . VAL B 1 342 ? 10.43 62.219 20.375 1 35.28 342 VAL B O 1
ATOM 5181 N N . ASN B 1 343 ? 8.617 63.094 20.891 1 26.86 343 ASN B N 1
ATOM 5182 C CA . ASN B 1 343 ? 8.531 62.562 22.234 1 26.86 343 ASN B CA 1
ATOM 5183 C C . ASN B 1 343 ? 8.109 61.094 22.219 1 26.86 343 ASN B C 1
ATOM 5185 O O . ASN B 1 343 ? 6.926 60.781 22.312 1 26.86 343 ASN B O 1
ATOM 5189 N N . ILE B 1 344 ? 8.453 60.5 21.188 1 29.98 344 ILE B N 1
ATOM 5190 C CA . ILE B 1 344 ? 8.234 59.094 21.344 1 29.98 344 ILE B CA 1
ATOM 5191 C C . ILE B 1 344 ? 8.734 58.625 22.719 1 29.98 344 ILE B C 1
ATOM 5193 O O . ILE B 1 344 ? 9.945 58.562 22.953 1 29.98 344 ILE B O 1
ATOM 5197 N N . ILE B 1 345 ? 8.211 59.375 23.812 1 22.61 345 ILE B N 1
ATOM 5198 C CA . ILE B 1 345 ? 8.344 58.656 25.078 1 22.61 345 ILE B CA 1
ATOM 5199 C C . ILE B 1 345 ? 7.797 57.219 24.922 1 22.61 345 ILE B C 1
ATOM 5201 O O . ILE B 1 345 ? 6.711 57.031 24.375 1 22.61 345 ILE B O 1
#